Protein AF-A0AAD6VQY3-F1 (afdb_monomer_lite)

Secondary structure (DSSP, 8-state):
-----TTSEEEEEEEEEE--TT-SS-SEEEEEEEEETT--------TTSSHHHHHHHHHTSS--SEEEEEE-TT--EEEE-TTTHHHHGGGTTS-HHHHHHHHHTTSS-HHHHT-GGGSPPHHHHHHHHS-EE-TTS-EE-EEEEEEEEEETTEEEEEEEETTS-GGG-EEEEHHHHHHTTTHHHHHHHHHHHHHHHHGGGS---HHHHHHHHHHTT--HHHHHHS-GGG--HHHHHHHHHHHHHHT--SEEEESSGGGT--HHHHHHHHHHH-SEEEEEETTEEEEEEE----SSTT---PPP--------------------------------------------PPPHHHHHHHHHHHHHHHHHHHHH--SPPP-TTSS---

Sequence (386 aa):
MGVRSNTRAIMKLVGCTFTYPGRSAPSLYDVSCALALSSRVGVVGPNGAGKSTLIKLLTGETVPQEGTVYKHPALRVGYVSQHATHHIERHLEKTPIGYIQWRFQDGHDRELLEKTTRVLTPEEMTLLEQEWVGRDGSKRKLELIMGRQKLKKSFKYEIKWRGLDHRFTTWVAREDLLKKGLTKLVQQFDDLESSREGAGTRDTAAHFVRKHLEDIGLDGDIAQYNEISGLSGGQKIKLVIAACLWNNPQICVLDEPSNFLDRDALGGLAVAISPETWNIDDGRMTHRGKAAIVEDAFLDSKSPKGSGTNTPVRSRLGTPAASVNGTPVGSGAEDGGDALKSIVRKKKKMTRNQMKAQEERRRLRKLAWLTHGGPKPEDTDSETEP

Radius of gyration: 31.48 Å; chains: 1; bounding box: 64×86×101 Å

Organism: NCBI:txid153505

Foldseek 3Di:
DDPPDQPDFQKWWAQFWADDPPDPDTLDGGDIDTDGLPDDDDDDDDPSSCSVVVVCCRVVVDPTPDTDIGHHLLFDEQEDAPVNCVLCVVFLQDFLLRVLCVQCVVLFGPVVCPRPSLDQDPVNVVLQVDWDQDPVRDTFGFDAFDDWDDDPPFIWTWTDTPPDDPVPTDTGTPVVCVVSVVPSRSSVVSNRVSLNVFLVVDDSPSVSLLVLLVVLPQHSCSRVPPGNNPDDQQSSSSSSVSSSCSSVGSHYHYHCPPPRHDPVSVVVVCCLSDQWDFDADPNDTPDTDGPDVCPDPPDDDDDDDDDDDDDDDDDDDDDDDDDDDDDDDDDDDDDDDDDDDDDPDDDDPDDPVRVVVLVVVVVVLVVVCVVPPDPRDDSPPPPDDD

pLDDT: mean 73.75, std 20.02, range [26.41, 96.44]

Structure (mmCIF, N/CA/C/O backbone):
data_AF-A0AAD6VQY3-F1
#
_entry.id   AF-A0AAD6VQY3-F1
#
loop_
_atom_site.group_PDB
_atom_site.id
_atom_site.type_symbol
_atom_site.label_atom_id
_atom_site.label_alt_id
_atom_site.label_comp_id
_atom_site.label_asym_id
_atom_site.label_entity_id
_atom_site.label_seq_id
_atom_site.pdbx_PDB_ins_code
_atom_site.Cartn_x
_atom_site.Cartn_y
_atom_site.Cartn_z
_atom_site.occupancy
_atom_site.B_iso_or_equiv
_atom_site.auth_seq_id
_atom_site.auth_comp_id
_atom_site.auth_asym_id
_atom_site.auth_atom_id
_atom_site.pdbx_PDB_model_num
ATOM 1 N N . MET A 1 1 ? -7.243 -15.082 9.145 1.00 52.84 1 MET A N 1
ATOM 2 C CA . MET A 1 1 ? -8.482 -15.020 8.360 1.00 52.84 1 MET A CA 1
ATOM 3 C C . MET A 1 1 ? -8.031 -14.951 6.916 1.00 52.84 1 MET A C 1
ATOM 5 O O . MET A 1 1 ? -7.342 -14.004 6.582 1.00 52.84 1 MET A O 1
ATOM 9 N N . GLY A 1 2 ? -8.267 -16.000 6.132 1.00 61.81 2 GLY A N 1
ATOM 10 C CA . GLY A 1 2 ? -7.931 -16.003 4.708 1.00 61.81 2 GLY A CA 1
ATOM 11 C C . GLY A 1 2 ? -9.188 -15.709 3.905 1.00 61.81 2 GLY A C 1
ATOM 12 O O . GLY A 1 2 ? -10.261 -16.233 4.226 1.00 61.81 2 GLY A O 1
ATOM 13 N N . VAL A 1 3 ? -9.077 -14.864 2.890 1.00 67.88 3 VAL A N 1
ATOM 14 C CA . VAL A 1 3 ? -10.139 -14.695 1.903 1.00 67.88 3 VAL A CA 1
ATOM 15 C C . VAL A 1 3 ? -10.179 -15.992 1.089 1.00 67.88 3 VAL A C 1
ATOM 17 O O . VAL A 1 3 ? -9.253 -16.283 0.350 1.00 67.88 3 VAL A O 1
ATOM 20 N N . ARG A 1 4 ? -11.213 -16.822 1.290 1.00 72.69 4 ARG A N 1
ATOM 21 C CA . ARG A 1 4 ? -11.319 -18.149 0.643 1.00 72.69 4 ARG A CA 1
ATOM 22 C C . ARG A 1 4 ? -11.778 -18.093 -0.818 1.00 72.69 4 ARG A C 1
ATOM 24 O O . ARG A 1 4 ? -11.701 -19.100 -1.504 1.00 72.69 4 ARG A O 1
ATOM 31 N N . SER A 1 5 ? -12.312 -16.953 -1.258 1.00 81.00 5 SER A N 1
ATOM 32 C CA . SER A 1 5 ? -12.819 -16.756 -2.617 1.00 81.00 5 SER A CA 1
ATOM 33 C C . SER A 1 5 ? -12.179 -15.532 -3.247 1.00 81.00 5 SER A C 1
ATOM 35 O O . SER A 1 5 ? -12.232 -14.449 -2.664 1.00 81.00 5 SER A O 1
ATOM 37 N N . ASN A 1 6 ? -11.682 -15.681 -4.472 1.00 79.69 6 ASN A N 1
ATOM 38 C CA . ASN A 1 6 ? -11.049 -14.592 -5.212 1.00 79.69 6 ASN A CA 1
ATOM 39 C C . ASN A 1 6 ? -12.029 -13.479 -5.614 1.00 79.69 6 ASN A C 1
ATOM 41 O O . ASN A 1 6 ? -11.595 -12.365 -5.891 1.00 79.69 6 ASN A O 1
ATOM 45 N N . THR A 1 7 ? -13.337 -13.751 -5.593 1.00 81.06 7 THR A N 1
ATOM 46 C CA . THR A 1 7 ? -14.392 -12.784 -5.945 1.00 81.06 7 THR A CA 1
ATOM 47 C C . THR A 1 7 ? -14.883 -11.958 -4.761 1.00 81.06 7 THR A C 1
ATOM 49 O O . THR A 1 7 ? -15.637 -11.001 -4.932 1.00 81.06 7 THR A O 1
ATOM 52 N N . ARG A 1 8 ? -14.485 -12.306 -3.532 1.00 84.38 8 ARG A N 1
ATOM 53 C CA . ARG A 1 8 ? -14.898 -11.548 -2.352 1.00 84.38 8 ARG A CA 1
ATOM 54 C C . ARG A 1 8 ? -14.139 -10.225 -2.310 1.00 84.38 8 ARG A C 1
ATOM 56 O O . ARG A 1 8 ? -12.916 -10.216 -2.367 1.00 84.38 8 ARG A O 1
ATOM 63 N N . ALA A 1 9 ? -14.868 -9.128 -2.132 1.00 85.88 9 ALA A N 1
ATOM 64 C CA . ALA A 1 9 ? -14.271 -7.808 -1.986 1.00 85.88 9 ALA A CA 1
ATOM 65 C C . ALA A 1 9 ? -13.363 -7.729 -0.744 1.00 85.88 9 ALA A C 1
ATOM 67 O O . ALA A 1 9 ? -13.798 -8.014 0.378 1.00 85.88 9 ALA A O 1
ATOM 68 N N . ILE A 1 10 ? -12.112 -7.335 -0.973 1.00 88.12 10 ILE A N 1
ATOM 69 C CA . ILE A 1 10 ? -11.031 -7.199 0.015 1.00 88.12 10 ILE A CA 1
ATOM 70 C C . ILE A 1 10 ? -10.691 -5.733 0.304 1.00 88.12 10 ILE A C 1
ATOM 72 O O . ILE A 1 10 ? -10.081 -5.440 1.330 1.00 88.12 10 ILE A O 1
ATOM 76 N N . MET A 1 11 ? -11.124 -4.825 -0.571 1.00 86.94 11 MET A N 1
ATOM 77 C CA . MET A 1 11 ? -11.048 -3.381 -0.389 1.00 86.94 11 MET A CA 1
ATOM 78 C C . MET A 1 11 ? -12.357 -2.743 -0.858 1.00 86.94 11 MET A C 1
ATOM 80 O O . MET A 1 11 ? -12.923 -3.186 -1.860 1.00 86.94 11 MET A O 1
ATOM 84 N N . LYS A 1 12 ? -12.876 -1.762 -0.115 1.00 89.75 12 LYS A N 1
ATOM 85 C CA . LYS A 1 12 ? -14.147 -1.091 -0.421 1.00 89.75 12 LYS A CA 1
ATOM 86 C C . LYS A 1 12 ? -14.108 0.383 -0.040 1.00 89.75 12 LYS A C 1
ATOM 88 O O . LYS A 1 12 ? -13.615 0.711 1.034 1.00 89.75 12 LYS A O 1
ATOM 93 N N . LEU A 1 13 ? -14.694 1.225 -0.879 1.00 86.38 13 LEU A N 1
ATOM 94 C CA . LEU A 1 13 ? -15.093 2.593 -0.562 1.00 86.38 13 LEU A CA 1
ATOM 95 C C . LEU A 1 13 ? -16.618 2.639 -0.570 1.00 86.38 13 LEU A C 1
ATOM 97 O O . LEU A 1 13 ? -17.243 2.046 -1.453 1.00 86.38 13 LEU A O 1
ATOM 101 N N . VAL A 1 14 ? -17.207 3.312 0.413 1.00 90.44 14 VAL A N 1
ATOM 102 C CA . VAL A 1 14 ? -18.659 3.483 0.521 1.00 90.44 14 VAL A CA 1
ATOM 103 C C . VAL A 1 14 ? -18.955 4.940 0.846 1.00 90.44 14 VAL A C 1
ATOM 105 O O . VAL A 1 14 ? -18.597 5.402 1.931 1.00 90.44 14 VAL A O 1
ATOM 108 N N . GLY A 1 15 ? -19.609 5.626 -0.093 1.00 87.06 15 GLY A N 1
ATOM 109 C CA . GLY A 1 15 ? -20.082 7.006 0.036 1.00 87.06 15 GLY A CA 1
ATOM 110 C C . GLY A 1 15 ? -18.972 8.017 0.307 1.00 87.06 15 GLY A C 1
ATOM 111 O O . GLY A 1 15 ? -19.136 8.892 1.150 1.00 87.06 15 GLY A O 1
ATOM 112 N N . CYS A 1 16 ? -17.801 7.846 -0.313 1.00 87.75 16 CYS A N 1
ATOM 113 C CA . CYS A 1 16 ? -16.635 8.662 -0.001 1.00 87.75 16 CYS A CA 1
ATOM 114 C C . CYS A 1 16 ? -16.654 10.012 -0.728 1.00 87.75 16 CYS A C 1
ATOM 116 O O . CYS A 1 16 ? -16.587 10.055 -1.959 1.00 87.75 16 CYS A O 1
ATOM 118 N N . THR A 1 17 ? -16.635 11.101 0.043 1.00 89.06 17 THR A N 1
ATOM 119 C CA . THR A 1 17 ? -16.437 12.473 -0.450 1.00 89.06 17 THR A CA 1
ATOM 120 C C . THR A 1 17 ? -15.066 12.970 -0.006 1.00 89.06 17 THR A C 1
ATOM 122 O O . THR A 1 17 ? -14.702 12.830 1.167 1.00 89.06 17 THR A O 1
ATOM 125 N N . PHE A 1 18 ? -14.294 13.541 -0.937 1.00 89.38 18 PHE A N 1
ATOM 126 C CA . PHE A 1 18 ? -12.993 14.125 -0.626 1.00 89.38 18 PHE A CA 1
ATOM 127 C C . PHE A 1 18 ? -12.747 15.494 -1.260 1.00 89.38 18 PHE A C 1
ATOM 129 O O . PHE A 1 18 ? -12.866 15.664 -2.477 1.00 89.38 18 PHE A O 1
ATOM 136 N N . THR A 1 19 ? -12.287 16.437 -0.438 1.00 89.44 19 THR A N 1
ATOM 137 C CA . THR A 1 19 ? -11.915 17.802 -0.841 1.00 89.44 19 THR A CA 1
ATOM 138 C C . THR A 1 19 ? -10.491 18.118 -0.390 1.00 89.44 19 THR A C 1
ATOM 140 O O . THR A 1 19 ? -10.148 17.930 0.777 1.00 89.44 19 THR A O 1
ATOM 143 N N . TYR A 1 20 ? -9.645 18.619 -1.296 1.00 88.44 20 TYR A N 1
ATOM 144 C CA . TYR A 1 20 ? -8.312 19.100 -0.918 1.00 88.44 20 TYR A CA 1
ATOM 145 C C . TYR A 1 20 ? -8.405 20.398 -0.095 1.00 88.44 20 TYR A C 1
ATOM 147 O O . TYR A 1 20 ? -9.245 21.246 -0.411 1.00 88.44 20 TYR A O 1
ATOM 155 N N . PRO A 1 21 ? -7.529 20.604 0.908 1.00 86.62 21 PRO A N 1
ATOM 156 C CA . PRO A 1 21 ? -7.471 21.861 1.651 1.00 86.62 21 PRO A CA 1
ATOM 157 C C . PRO A 1 21 ? -7.309 23.062 0.711 1.00 86.62 21 PRO A C 1
ATOM 159 O O . PRO A 1 21 ? -6.484 23.033 -0.200 1.00 86.62 21 PRO A O 1
ATOM 162 N N . GLY A 1 22 ? -8.114 24.107 0.911 1.00 86.31 22 GLY A N 1
ATOM 163 C CA . GLY A 1 22 ? -8.090 25.319 0.082 1.00 86.31 22 GLY A CA 1
ATOM 164 C C . GLY A 1 22 ? -8.901 25.251 -1.219 1.00 86.31 22 GLY A C 1
ATOM 165 O O . GLY A 1 22 ? -8.986 26.256 -1.921 1.00 86.31 22 GLY A O 1
ATOM 166 N N . ARG A 1 23 ? -9.539 24.117 -1.549 1.00 86.69 23 ARG A N 1
ATOM 167 C CA . ARG A 1 23 ? -10.521 24.036 -2.647 1.00 86.69 23 ARG A CA 1
ATOM 168 C C . ARG A 1 23 ? -11.946 24.205 -2.130 1.00 86.69 23 ARG A C 1
ATOM 170 O O . ARG A 1 23 ? -12.311 23.644 -1.105 1.00 86.69 23 ARG A O 1
ATOM 177 N N . SER A 1 24 ? -12.757 24.942 -2.888 1.00 83.25 24 SER A N 1
ATOM 178 C CA . SER A 1 24 ? -14.185 25.145 -2.610 1.00 83.25 24 SER A CA 1
ATOM 179 C C . SER A 1 24 ? -15.063 23.973 -3.057 1.00 83.25 24 SER A C 1
ATOM 181 O O . SER A 1 24 ? -16.128 23.763 -2.488 1.00 83.25 24 SER A O 1
ATOM 183 N N . ALA A 1 25 ? -14.624 23.205 -4.059 1.00 86.31 25 ALA A N 1
ATOM 184 C CA . ALA A 1 25 ? -15.371 22.080 -4.612 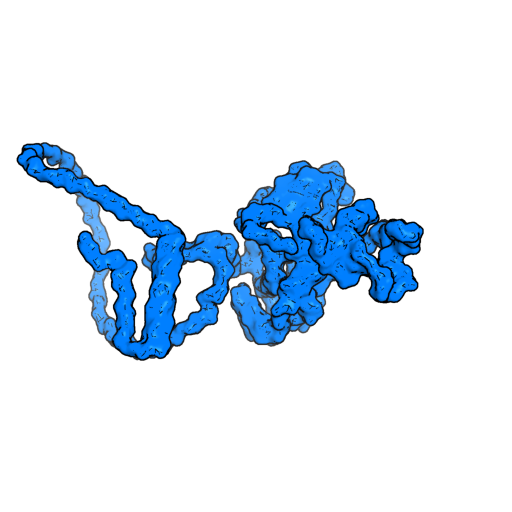1.00 86.31 25 ALA A CA 1
ATOM 185 C C . ALA A 1 25 ? -14.701 20.731 -4.292 1.00 86.31 25 ALA A C 1
ATOM 187 O O . ALA A 1 25 ? -13.465 20.631 -4.368 1.00 86.31 25 ALA A O 1
ATOM 188 N N . PRO A 1 26 ? -15.494 19.683 -3.989 1.00 86.81 26 PRO A N 1
ATOM 189 C CA . PRO A 1 26 ? -14.971 18.344 -3.765 1.00 86.81 26 PRO A CA 1
ATOM 190 C C . PRO A 1 26 ? -14.291 17.807 -5.023 1.00 86.81 26 PRO A C 1
ATOM 192 O O . PRO A 1 26 ? -14.754 17.997 -6.145 1.00 86.81 26 PRO A O 1
ATOM 195 N N . SER A 1 27 ? -13.157 17.137 -4.830 1.00 87.06 27 SER A N 1
ATOM 196 C CA . SER A 1 27 ? -12.443 16.450 -5.914 1.00 87.06 27 SER A CA 1
ATOM 197 C C . SER A 1 27 ? -13.039 15.074 -6.205 1.00 87.06 27 SER A C 1
ATOM 199 O O . SER A 1 27 ? -12.897 14.580 -7.318 1.00 87.06 27 SER A O 1
ATOM 201 N N . LEU A 1 28 ? -13.711 14.474 -5.221 1.00 88.31 28 LEU A N 1
ATOM 202 C CA . LEU A 1 28 ? -14.539 13.278 -5.354 1.00 88.31 28 LEU A CA 1
ATOM 203 C C . LEU A 1 28 ? -15.797 13.459 -4.510 1.00 88.31 28 LEU A C 1
ATOM 205 O O . LEU A 1 28 ? -15.705 13.983 -3.401 1.00 88.31 28 LEU A O 1
ATOM 209 N N . TYR A 1 29 ? -16.942 13.011 -5.014 1.00 89.69 29 TYR A N 1
ATOM 210 C CA . TYR A 1 29 ? -18.236 13.131 -4.347 1.00 89.69 29 TYR A CA 1
ATOM 211 C C . TYR A 1 29 ? -18.992 11.804 -4.432 1.00 89.69 29 TYR A C 1
ATOM 213 O O . TYR A 1 29 ? -19.075 11.234 -5.520 1.00 89.69 29 TYR A O 1
ATOM 221 N N . ASP A 1 30 ? -19.491 11.321 -3.290 1.00 87.44 30 ASP A N 1
ATOM 222 C CA . ASP A 1 30 ? -20.291 10.091 -3.151 1.00 87.44 30 ASP A CA 1
ATOM 223 C C . ASP A 1 30 ? -19.727 8.864 -3.903 1.00 87.44 30 ASP A C 1
ATOM 225 O O . ASP A 1 30 ? -20.416 8.130 -4.614 1.00 87.44 30 ASP A O 1
ATOM 229 N N . VAL A 1 31 ? -18.417 8.628 -3.780 1.00 85.19 31 VAL A N 1
ATOM 230 C CA . VAL A 1 31 ? -17.768 7.537 -4.514 1.00 85.19 31 VAL A CA 1
ATOM 231 C C . VAL A 1 31 ? -17.876 6.226 -3.746 1.00 85.19 31 VAL A C 1
ATOM 233 O O . VAL A 1 31 ? -17.400 6.100 -2.616 1.00 85.19 31 VAL A O 1
ATOM 236 N N . SER A 1 32 ? -18.439 5.212 -4.404 1.00 84.19 32 SER A N 1
ATOM 237 C CA . SER A 1 32 ? -18.527 3.846 -3.886 1.00 84.19 32 SER A CA 1
ATOM 238 C C . SER A 1 32 ? -17.924 2.847 -4.869 1.00 84.19 32 SER A C 1
ATOM 240 O O . SER A 1 32 ? -18.302 2.801 -6.038 1.00 84.19 32 SER A O 1
ATOM 242 N N . CYS A 1 33 ? -16.992 2.016 -4.407 1.00 85.44 33 CYS A N 1
ATOM 243 C CA . CYS A 1 33 ? -16.393 0.964 -5.226 1.00 85.44 33 CYS A CA 1
ATOM 244 C C . CYS A 1 33 ? -15.890 -0.203 -4.370 1.00 85.44 33 CYS A C 1
ATOM 246 O O . CYS A 1 33 ? -15.694 -0.084 -3.161 1.00 85.44 33 CYS A O 1
ATOM 248 N N . ALA A 1 34 ? -15.684 -1.364 -4.989 1.00 87.69 34 ALA A N 1
ATOM 249 C CA . ALA A 1 34 ? -15.166 -2.546 -4.311 1.00 87.69 34 ALA A CA 1
ATOM 250 C C . ALA A 1 34 ? -14.184 -3.296 -5.212 1.00 87.69 34 ALA A C 1
ATOM 252 O O . ALA A 1 34 ? -14.476 -3.543 -6.380 1.00 87.69 34 ALA A O 1
ATOM 253 N N . LEU A 1 35 ? -13.042 -3.697 -4.652 1.00 86.94 35 LEU A N 1
ATOM 254 C CA . LEU A 1 35 ? -12.030 -4.505 -5.328 1.00 86.94 35 LEU A CA 1
ATOM 255 C C . LEU A 1 35 ? -11.908 -5.875 -4.658 1.00 86.94 35 LEU A C 1
ATOM 257 O O . LEU A 1 35 ? -11.946 -5.992 -3.429 1.00 86.94 35 LEU A O 1
ATOM 261 N N . ALA A 1 36 ? -11.750 -6.908 -5.477 1.00 88.12 36 ALA A N 1
ATOM 262 C CA . ALA A 1 36 ? -11.505 -8.295 -5.100 1.00 88.12 36 ALA A CA 1
ATOM 263 C C . ALA A 1 36 ? -10.187 -8.785 -5.730 1.00 88.12 36 ALA A C 1
ATOM 265 O O . ALA A 1 36 ? -9.603 -8.100 -6.566 1.00 88.12 36 ALA A O 1
ATOM 266 N N . LEU A 1 37 ? -9.721 -9.984 -5.369 1.00 85.12 37 LEU A N 1
ATOM 267 C CA . LEU A 1 37 ? -8.474 -10.547 -5.920 1.00 85.12 37 LEU A CA 1
ATOM 268 C C . LEU A 1 37 ? -8.565 -10.810 -7.434 1.00 85.12 37 LEU A C 1
ATOM 270 O O . LEU A 1 37 ? -7.570 -10.734 -8.151 1.00 85.12 37 LEU A O 1
ATOM 274 N N . SER A 1 38 ? -9.765 -11.109 -7.936 1.00 82.38 38 SER A N 1
ATOM 275 C CA . SER A 1 38 ? -10.020 -11.297 -9.367 1.00 82.38 38 SER A CA 1
ATOM 276 C C . SER A 1 38 ? -10.243 -9.990 -10.134 1.00 82.38 38 SER A C 1
ATOM 278 O O . SER A 1 38 ? -10.473 -10.037 -11.339 1.00 82.38 38 SER A O 1
ATOM 280 N N . SER A 1 39 ? -10.243 -8.832 -9.467 1.00 83.12 39 SER A N 1
ATOM 281 C CA . SER A 1 39 ? -10.533 -7.558 -10.123 1.00 83.12 39 SER A CA 1
ATOM 282 C C . SER A 1 39 ? -9.437 -7.192 -11.130 1.00 83.12 39 SER A C 1
ATOM 284 O O . SER A 1 39 ? -8.242 -7.329 -10.865 1.00 83.12 39 SER A O 1
ATOM 286 N N . ARG A 1 40 ? -9.868 -6.704 -12.293 1.00 83.31 40 ARG A N 1
ATOM 287 C CA . ARG A 1 40 ? -9.054 -6.036 -13.313 1.00 83.31 40 ARG A CA 1
ATOM 288 C C . ARG A 1 40 ? -9.822 -4.779 -13.691 1.00 83.31 40 ARG A C 1
ATOM 290 O O . ARG A 1 40 ? -10.916 -4.882 -14.237 1.00 83.31 40 ARG A O 1
ATOM 297 N N . VAL A 1 41 ? -9.325 -3.618 -13.280 1.00 84.56 41 VAL A N 1
ATOM 298 C CA . VAL A 1 41 ? -10.074 -2.357 -13.356 1.00 84.56 41 VAL A CA 1
ATOM 299 C C . VAL A 1 41 ? -9.198 -1.306 -14.013 1.00 84.56 41 VAL A C 1
ATOM 301 O O . VAL A 1 41 ? -8.092 -1.051 -13.546 1.00 84.56 41 VAL A O 1
ATOM 304 N N . GLY A 1 42 ? -9.707 -0.698 -15.082 1.00 85.19 42 GLY A N 1
ATOM 305 C CA . GLY A 1 42 ? -9.146 0.516 -15.662 1.00 85.19 42 GLY A CA 1
ATOM 306 C C . GLY A 1 42 ? -9.929 1.726 -15.169 1.00 85.19 42 GLY A C 1
ATOM 307 O O . GLY A 1 42 ? -11.152 1.755 -15.290 1.00 85.19 42 GLY A O 1
ATOM 308 N N . VAL A 1 43 ? -9.237 2.720 -14.612 1.00 83.19 43 VAL A N 1
ATOM 309 C CA . VAL A 1 43 ? -9.843 4.009 -14.259 1.00 83.19 43 VAL A CA 1
ATOM 310 C C . VAL A 1 43 ? -9.587 4.978 -15.409 1.00 83.19 43 VAL A C 1
ATOM 312 O O . VAL A 1 43 ? -8.463 5.428 -15.617 1.00 83.19 43 VAL A O 1
ATOM 315 N N . VAL A 1 44 ? -10.635 5.285 -16.169 1.00 83.56 44 VAL A N 1
ATOM 316 C CA . VAL A 1 44 ? -10.577 6.140 -17.363 1.00 83.56 44 VAL A CA 1
ATOM 317 C C . VAL A 1 44 ? -11.388 7.410 -17.145 1.00 83.56 44 VAL A C 1
ATOM 319 O O . VAL A 1 44 ? -12.421 7.399 -16.484 1.00 83.56 44 VAL A O 1
ATOM 322 N N . GLY A 1 45 ? -10.901 8.520 -17.690 1.00 82.00 45 GLY A N 1
ATOM 323 C CA . GLY A 1 45 ? -11.524 9.833 -17.553 1.00 82.00 45 GLY A CA 1
ATOM 324 C C . GLY A 1 45 ? -10.565 10.959 -17.944 1.00 82.00 45 GLY A C 1
ATOM 325 O O . GLY A 1 45 ? -9.360 10.705 -18.077 1.00 82.00 45 GLY A O 1
ATOM 326 N N . PRO A 1 46 ? -11.067 12.191 -18.130 1.00 82.88 46 PRO A N 1
ATOM 327 C CA . PRO A 1 46 ? -10.236 13.336 -18.480 1.00 82.88 46 PRO A CA 1
ATOM 328 C C . PRO A 1 46 ? -9.261 13.703 -17.350 1.00 82.88 46 PRO A C 1
ATOM 330 O O . PRO A 1 46 ? -9.417 13.296 -16.192 1.00 82.88 46 PRO A O 1
ATOM 333 N N . ASN A 1 47 ? -8.229 14.477 -17.685 1.00 81.00 47 ASN A N 1
ATOM 334 C CA . ASN A 1 47 ? -7.284 14.986 -16.693 1.00 81.00 47 ASN A CA 1
ATOM 335 C C . ASN A 1 47 ? -8.011 15.906 -15.704 1.00 81.00 47 ASN A C 1
ATOM 337 O O . ASN A 1 47 ? -8.868 16.695 -16.089 1.00 81.00 47 ASN A O 1
ATOM 341 N N . GLY A 1 48 ? -7.703 15.765 -14.413 1.00 78.94 48 GLY A N 1
ATOM 342 C CA . GLY A 1 48 ? -8.377 16.516 -13.349 1.00 78.94 48 GLY A CA 1
ATOM 343 C C . GLY A 1 48 ? -9.718 15.939 -12.873 1.00 78.94 48 GLY A C 1
ATOM 344 O O . GLY A 1 48 ? -10.274 16.470 -11.919 1.00 78.94 48 GLY A O 1
ATOM 345 N N . ALA A 1 49 ? -10.200 14.822 -13.435 1.00 81.62 49 ALA A N 1
ATOM 346 C CA . ALA A 1 49 ? -11.447 14.164 -13.010 1.00 81.62 49 ALA A CA 1
ATOM 347 C C . ALA A 1 49 ? -11.393 13.482 -11.623 1.00 81.62 49 ALA A C 1
ATOM 349 O O . ALA A 1 49 ? -12.359 12.850 -11.213 1.00 81.62 49 ALA A O 1
ATOM 350 N N . GLY A 1 50 ? -10.257 13.543 -10.917 1.00 83.25 50 GLY A N 1
ATOM 351 C CA . GLY A 1 50 ? -10.088 12.911 -9.602 1.00 83.25 50 GLY A CA 1
ATOM 352 C C . GLY A 1 50 ? -9.547 11.473 -9.626 1.00 83.25 50 GLY A C 1
ATOM 353 O O . GLY A 1 50 ? -9.539 10.822 -8.588 1.00 83.25 50 GLY A O 1
ATOM 354 N N . LYS A 1 51 ? -9.036 10.974 -10.765 1.00 87.56 51 LYS A N 1
ATOM 355 C CA . LYS A 1 51 ? -8.468 9.611 -10.910 1.00 87.56 51 LYS A CA 1
ATOM 356 C C . LYS A 1 51 ? -7.382 9.300 -9.868 1.00 87.56 51 LYS A C 1
ATOM 358 O O . LYS A 1 51 ? -7.527 8.371 -9.076 1.00 87.56 51 LYS A O 1
ATOM 363 N N . SER A 1 52 ? -6.336 10.123 -9.801 1.00 84.38 52 SER A N 1
ATOM 364 C CA . SER A 1 52 ? -5.262 9.945 -8.816 1.00 84.38 52 SER A CA 1
ATOM 365 C C . SER A 1 52 ? -5.747 10.195 -7.385 1.00 84.38 52 SER A C 1
ATOM 367 O O . SER A 1 52 ? -5.245 9.586 -6.447 1.00 84.38 52 SER A O 1
ATOM 369 N N . THR A 1 53 ? -6.760 11.046 -7.187 1.00 87.94 53 THR A N 1
ATOM 370 C CA . THR A 1 53 ? -7.396 11.241 -5.873 1.00 87.94 53 THR A CA 1
ATOM 371 C C . THR A 1 53 ? -8.121 9.976 -5.414 1.00 87.94 53 THR A C 1
ATOM 373 O O . THR A 1 53 ? -8.013 9.601 -4.250 1.00 87.94 53 THR A O 1
ATOM 376 N N . LEU A 1 54 ? -8.790 9.267 -6.327 1.00 87.00 54 LEU A N 1
ATOM 377 C CA . LEU A 1 54 ? -9.458 7.999 -6.034 1.00 87.00 54 LEU A CA 1
ATOM 378 C C . LEU A 1 54 ? -8.437 6.935 -5.638 1.00 87.00 54 LEU A C 1
ATOM 380 O O . LEU A 1 54 ? -8.635 6.217 -4.659 1.00 87.00 54 LEU A O 1
ATOM 384 N N . ILE A 1 55 ? -7.318 6.875 -6.363 1.00 86.88 55 ILE A N 1
ATOM 385 C CA . ILE A 1 55 ? -6.203 5.985 -6.037 1.00 86.88 55 ILE A CA 1
ATOM 386 C C . ILE A 1 55 ? -5.634 6.309 -4.651 1.00 86.88 55 ILE A C 1
ATOM 388 O O . ILE A 1 55 ? -5.459 5.394 -3.854 1.00 86.88 55 ILE A O 1
ATOM 392 N N . LYS A 1 56 ? -5.419 7.588 -4.320 1.00 85.38 56 LYS A N 1
ATOM 393 C CA . LYS A 1 56 ? -4.920 8.013 -2.999 1.00 85.38 56 LYS A CA 1
ATOM 394 C C . LYS A 1 56 ? -5.864 7.649 -1.851 1.00 85.38 56 LYS A C 1
ATOM 396 O O . LYS A 1 56 ? -5.392 7.259 -0.784 1.00 85.38 56 LYS A O 1
ATOM 401 N N . LEU A 1 57 ? -7.181 7.717 -2.063 1.00 85.19 57 LEU A N 1
ATOM 402 C CA . LEU A 1 57 ? -8.160 7.222 -1.086 1.00 85.19 57 LEU A CA 1
ATOM 403 C C . LEU A 1 57 ? -8.094 5.695 -0.937 1.00 85.19 57 LEU A C 1
ATOM 405 O O . LEU A 1 57 ? -8.126 5.187 0.181 1.00 85.19 57 LEU A O 1
ATOM 409 N N . LEU A 1 58 ? -7.967 4.957 -2.046 1.00 83.69 58 LEU A N 1
ATOM 410 C CA . LEU A 1 58 ? -7.843 3.493 -2.048 1.00 83.69 58 LEU A CA 1
ATOM 411 C C . LEU A 1 58 ? -6.559 3.014 -1.352 1.00 83.69 58 LEU A C 1
ATOM 413 O O . LEU A 1 58 ? -6.590 2.052 -0.586 1.00 83.69 58 LEU A O 1
ATOM 417 N N . THR A 1 59 ? -5.426 3.670 -1.604 1.00 80.06 59 THR A N 1
ATOM 418 C CA . THR A 1 59 ? -4.126 3.313 -1.015 1.00 80.06 59 THR A CA 1
ATOM 419 C C . THR A 1 59 ? -3.974 3.791 0.431 1.00 80.06 59 THR A C 1
ATOM 421 O O . THR A 1 59 ? -3.041 3.364 1.114 1.00 80.06 59 THR A O 1
ATOM 424 N N . GLY A 1 60 ? -4.901 4.625 0.917 1.00 78.44 60 GLY A N 1
ATOM 425 C CA . GLY A 1 60 ? -4.877 5.197 2.263 1.00 78.44 60 GLY A CA 1
ATOM 426 C C . GLY A 1 60 ? -3.877 6.346 2.424 1.00 78.44 60 GLY A C 1
ATOM 427 O O . GLY A 1 60 ? -3.445 6.627 3.539 1.00 78.44 60 GLY A O 1
ATOM 428 N N . GLU A 1 61 ? -3.476 6.996 1.329 1.00 78.94 61 GLU A N 1
ATOM 429 C CA . GLU A 1 61 ? -2.650 8.209 1.372 1.00 78.94 61 GLU A CA 1
ATOM 430 C C . GLU A 1 61 ? -3.459 9.438 1.800 1.00 78.94 61 GLU A C 1
ATOM 432 O O . GLU A 1 61 ? -2.930 10.349 2.430 1.00 78.94 61 GLU A O 1
ATOM 437 N N . THR A 1 62 ? -4.753 9.462 1.498 1.00 81.81 62 THR A N 1
ATOM 438 C CA . THR A 1 62 ? -5.671 10.508 1.956 1.00 81.81 62 THR A CA 1
ATOM 439 C C . THR A 1 62 ? -6.847 9.885 2.692 1.00 81.81 62 THR A C 1
ATOM 441 O O . THR A 1 62 ? -7.305 8.800 2.335 1.00 81.81 62 THR A O 1
ATOM 444 N N . VAL A 1 63 ? -7.346 10.577 3.714 1.00 83.69 63 VAL A N 1
ATOM 445 C CA . VAL A 1 63 ? -8.544 10.177 4.462 1.00 83.69 63 VAL A CA 1
ATOM 446 C C . VAL A 1 63 ? -9.731 10.966 3.903 1.00 83.69 63 VAL A C 1
ATOM 448 O O . VAL A 1 63 ? -9.602 12.182 3.746 1.00 83.69 63 VAL A O 1
ATOM 451 N N . PRO A 1 64 ? -10.856 10.319 3.557 1.00 87.50 64 PRO A N 1
ATOM 452 C CA . PRO A 1 64 ? -12.031 11.042 3.086 1.00 87.50 64 PRO A CA 1
ATOM 453 C C . PRO A 1 64 ? -12.691 11.820 4.233 1.00 87.50 64 PRO A C 1
ATOM 455 O O . PRO A 1 64 ? -12.622 11.400 5.388 1.00 87.50 64 PRO A O 1
ATOM 458 N N . GLN A 1 65 ? -13.347 12.938 3.915 1.00 88.44 65 GLN A N 1
ATOM 459 C CA . GLN A 1 65 ? -14.127 13.704 4.894 1.00 88.44 65 GLN A CA 1
ATOM 460 C C . GLN A 1 65 ? -15.456 13.018 5.226 1.00 88.44 65 GLN A C 1
ATOM 462 O O . GLN A 1 65 ? -15.911 13.074 6.365 1.00 88.44 65 GLN A O 1
ATOM 467 N N . GLU A 1 66 ? -16.059 12.348 4.243 1.00 89.12 66 GLU A N 1
ATOM 468 C CA . GLU A 1 66 ? -17.303 11.593 4.403 1.00 89.12 66 GLU A CA 1
ATOM 469 C C . GLU A 1 66 ? -17.137 10.168 3.872 1.00 89.12 66 GLU A C 1
ATOM 471 O O . GLU A 1 66 ? -16.282 9.902 3.026 1.00 89.12 66 GLU A O 1
ATOM 476 N N . GLY A 1 67 ? -17.972 9.246 4.347 1.00 87.31 67 GLY A N 1
ATOM 477 C CA . GLY A 1 67 ? -17.950 7.848 3.925 1.00 87.31 67 GLY A CA 1
ATOM 478 C C . GLY A 1 67 ? -16.908 6.995 4.642 1.00 87.31 67 GLY A C 1
ATOM 479 O O . GLY A 1 67 ? -16.294 7.394 5.631 1.00 87.31 67 GLY A O 1
ATOM 480 N N . THR A 1 68 ? -16.734 5.762 4.164 1.00 84.81 68 THR A N 1
ATOM 481 C CA . THR A 1 68 ? -15.843 4.783 4.804 1.00 84.81 68 THR A CA 1
ATOM 482 C C . THR A 1 68 ? -14.953 4.063 3.801 1.00 84.81 68 THR A C 1
ATOM 484 O O . THR A 1 68 ? -15.410 3.585 2.762 1.00 84.81 68 THR A O 1
ATOM 487 N N . VAL A 1 69 ? -13.671 3.936 4.155 1.00 85.81 69 VAL A N 1
ATOM 488 C CA . VAL A 1 69 ? -12.696 3.110 3.435 1.00 85.81 69 VAL A CA 1
ATOM 489 C C . VAL A 1 69 ? -12.428 1.857 4.257 1.00 85.81 69 VAL A C 1
ATOM 491 O O . VAL A 1 69 ? -11.979 1.918 5.401 1.00 85.81 69 VAL A O 1
ATOM 494 N N . TYR A 1 70 ? -12.703 0.696 3.674 1.00 85.75 70 TYR A N 1
ATOM 495 C CA . TYR A 1 70 ? -12.408 -0.600 4.262 1.00 85.75 70 TYR A CA 1
ATOM 496 C C . TYR A 1 70 ? -11.261 -1.269 3.510 1.00 85.75 70 TYR A C 1
ATOM 498 O O . TYR A 1 70 ? -11.372 -1.555 2.317 1.00 85.75 70 TYR A O 1
ATOM 506 N N . LYS A 1 71 ? -10.197 -1.604 4.241 1.00 85.12 71 LYS A N 1
ATOM 507 C CA . LYS A 1 71 ? -9.066 -2.408 3.775 1.00 85.12 71 LYS A CA 1
ATOM 508 C C . LYS A 1 71 ? -8.984 -3.688 4.602 1.00 85.12 71 LYS A C 1
ATOM 510 O O . LYS A 1 71 ? -9.086 -3.653 5.831 1.00 85.12 71 LYS A O 1
ATOM 515 N N . HIS A 1 72 ? -8.807 -4.834 3.949 1.00 86.25 72 HIS A N 1
ATOM 516 C CA . HIS A 1 72 ? -8.560 -6.077 4.673 1.00 86.25 72 HIS A CA 1
ATOM 517 C C . HIS A 1 72 ? -7.188 -6.015 5.395 1.00 86.25 72 HIS A C 1
ATOM 519 O O . HIS A 1 72 ? -6.199 -5.678 4.753 1.00 86.25 72 HIS A O 1
ATOM 525 N N . PRO A 1 73 ? -7.071 -6.382 6.688 1.00 81.19 73 PRO A N 1
ATOM 526 C CA . PRO A 1 73 ? -5.836 -6.202 7.477 1.00 81.19 73 PRO A CA 1
ATOM 527 C C . PRO A 1 73 ? -4.581 -6.935 6.983 1.00 81.19 73 PRO A C 1
ATOM 529 O O . PRO A 1 73 ? -3.469 -6.559 7.318 1.00 81.19 73 PRO A O 1
ATOM 532 N N . ALA A 1 74 ? -4.747 -8.017 6.223 1.00 82.38 74 ALA A N 1
ATOM 533 C CA . ALA A 1 74 ? -3.629 -8.754 5.619 1.00 82.38 74 ALA A CA 1
ATOM 534 C C . ALA A 1 74 ? -3.365 -8.348 4.155 1.00 82.38 74 ALA A C 1
ATOM 536 O O . ALA A 1 74 ? -2.676 -9.062 3.432 1.00 82.38 74 ALA A O 1
ATOM 537 N N . LEU A 1 75 ? -3.996 -7.266 3.684 1.00 84.31 75 LEU A N 1
ATOM 538 C CA . LEU A 1 75 ? -3.894 -6.817 2.303 1.00 84.31 75 LEU A CA 1
ATOM 539 C C . LEU A 1 75 ? -2.663 -5.939 2.105 1.00 84.31 75 LEU A C 1
ATOM 541 O O . LEU A 1 75 ? -2.590 -4.828 2.631 1.00 84.31 75 LEU A O 1
ATOM 545 N N . ARG A 1 76 ? -1.761 -6.397 1.246 1.00 85.94 76 ARG A N 1
ATOM 546 C CA . ARG A 1 76 ? -0.673 -5.595 0.705 1.00 85.94 76 ARG A CA 1
ATOM 547 C C . ARG A 1 76 ? -1.126 -4.951 -0.595 1.00 85.94 76 ARG A C 1
ATOM 549 O O . ARG A 1 76 ? -1.619 -5.626 -1.503 1.00 85.94 76 ARG A O 1
ATOM 556 N N . VAL A 1 77 ? -0.949 -3.638 -0.662 1.00 84.88 77 VAL A N 1
ATOM 557 C CA . VAL A 1 77 ? -1.235 -2.844 -1.854 1.00 84.88 77 VAL A CA 1
ATOM 558 C C . VAL A 1 77 ? 0.093 -2.323 -2.375 1.00 84.88 77 VAL A C 1
ATOM 560 O O . VAL A 1 77 ? 0.769 -1.563 -1.686 1.00 84.88 77 VAL A O 1
ATOM 563 N N . GLY A 1 78 ? 0.463 -2.766 -3.568 1.00 86.06 78 GLY A N 1
ATOM 564 C CA . GLY A 1 78 ? 1.561 -2.203 -4.331 1.00 86.06 78 GLY A CA 1
ATOM 565 C C . GLY A 1 78 ? 1.059 -0.981 -5.087 1.00 86.06 78 GLY A C 1
ATOM 566 O O . GLY A 1 78 ? 0.017 -1.053 -5.737 1.00 86.06 78 GLY A O 1
ATOM 567 N N . TYR A 1 79 ? 1.762 0.142 -4.984 1.00 85.00 79 TYR A N 1
ATOM 568 C CA . TYR A 1 79 ? 1.400 1.370 -5.681 1.00 85.00 79 TYR A CA 1
ATOM 569 C C . TYR A 1 79 ? 2.601 1.896 -6.457 1.00 85.00 79 TYR A C 1
ATOM 571 O O . TYR A 1 79 ? 3.639 2.193 -5.870 1.00 85.00 79 TYR A O 1
ATOM 579 N N . VAL A 1 80 ? 2.435 2.002 -7.772 1.00 83.44 80 VAL A N 1
ATOM 580 C CA . VAL A 1 80 ? 3.378 2.630 -8.696 1.00 83.44 80 VAL A CA 1
ATOM 581 C C . VAL A 1 80 ? 2.751 3.950 -9.120 1.00 83.44 80 VAL A C 1
ATOM 583 O O . VAL A 1 80 ? 1.775 3.966 -9.870 1.00 83.44 80 VAL A O 1
ATOM 586 N N . SER A 1 81 ? 3.263 5.048 -8.569 1.00 78.19 81 SER A N 1
ATOM 587 C CA . SER A 1 81 ? 2.774 6.392 -8.871 1.00 78.19 81 SER A CA 1
ATOM 588 C C . SER A 1 81 ? 3.380 6.940 -10.165 1.00 78.19 81 SER A C 1
ATOM 590 O O . SER A 1 81 ? 4.448 6.511 -10.603 1.00 78.19 81 SER A O 1
ATOM 592 N N . GLN A 1 82 ? 2.743 7.969 -10.726 1.00 72.56 82 GLN A N 1
ATOM 593 C CA . GLN A 1 82 ? 3.262 8.715 -11.878 1.00 72.56 82 GLN A CA 1
ATOM 594 C C . GLN A 1 82 ? 4.650 9.336 -11.607 1.00 72.56 82 GLN A C 1
ATOM 596 O O . GLN A 1 82 ? 5.461 9.477 -12.516 1.00 72.56 82 GLN A O 1
ATOM 601 N N . HIS A 1 83 ? 4.944 9.670 -10.346 1.00 72.69 83 HIS A N 1
ATOM 602 C CA . HIS A 1 83 ? 6.230 10.217 -9.896 1.00 72.69 83 HIS A CA 1
ATOM 603 C C . HIS A 1 83 ? 7.058 9.190 -9.119 1.00 72.69 83 HIS A C 1
ATOM 605 O O . HIS A 1 83 ? 7.829 9.554 -8.231 1.00 72.69 83 HIS A O 1
ATOM 611 N N . ALA A 1 84 ? 6.894 7.896 -9.400 1.00 66.69 84 ALA A N 1
ATOM 612 C CA . ALA A 1 84 ? 7.553 6.865 -8.608 1.00 66.69 84 ALA A CA 1
ATOM 613 C C . ALA A 1 84 ? 9.089 6.926 -8.674 1.00 66.69 84 ALA A C 1
ATOM 615 O O . ALA A 1 84 ? 9.761 6.439 -7.766 1.00 66.69 84 ALA A O 1
ATOM 616 N N . THR A 1 85 ? 9.655 7.590 -9.688 1.00 69.19 85 THR A N 1
ATOM 617 C CA . THR A 1 85 ? 11.097 7.856 -9.768 1.00 69.19 85 THR A CA 1
ATOM 618 C C . THR A 1 85 ? 11.600 8.756 -8.642 1.00 69.19 85 THR A C 1
ATOM 620 O O . THR A 1 85 ? 12.740 8.590 -8.231 1.00 69.19 85 THR A O 1
ATOM 623 N N . HIS A 1 86 ? 10.761 9.621 -8.064 1.00 75.69 86 HIS A N 1
ATOM 624 C CA . HIS A 1 86 ? 11.163 10.530 -6.985 1.00 75.69 86 HIS A CA 1
ATOM 625 C C . HIS A 1 86 ? 11.606 9.790 -5.710 1.00 75.69 86 HIS A C 1
ATOM 627 O O . HIS A 1 86 ? 12.440 10.274 -4.948 1.00 75.69 86 HIS A O 1
ATOM 633 N N . HIS A 1 87 ? 11.075 8.588 -5.464 1.00 74.75 87 HIS A N 1
ATOM 634 C CA . HIS A 1 87 ? 11.538 7.745 -4.357 1.00 74.75 87 HIS A CA 1
ATOM 635 C C . HIS A 1 87 ? 12.936 7.182 -4.629 1.00 74.75 87 HIS A C 1
ATOM 637 O O . HIS A 1 87 ? 13.783 7.136 -3.741 1.00 74.75 87 HIS A O 1
ATOM 643 N N . ILE A 1 88 ? 13.187 6.815 -5.882 1.00 82.69 88 ILE A N 1
ATOM 644 C CA . ILE A 1 88 ? 14.459 6.273 -6.351 1.00 82.69 88 ILE A CA 1
ATOM 645 C C . ILE A 1 88 ? 15.531 7.373 -6.480 1.00 82.69 88 ILE A C 1
ATOM 647 O O . ILE A 1 88 ? 16.715 7.098 -6.307 1.00 82.69 88 ILE A O 1
ATOM 651 N N . GLU A 1 89 ? 15.140 8.629 -6.706 1.00 83.25 89 GLU A N 1
ATOM 652 C CA . GLU A 1 89 ? 16.040 9.794 -6.780 1.00 83.25 89 GLU A CA 1
ATOM 653 C C . GLU A 1 89 ? 16.826 10.057 -5.487 1.00 83.25 89 GLU A C 1
ATOM 655 O O . GLU A 1 89 ? 17.865 10.710 -5.515 1.00 83.25 89 GLU A O 1
ATOM 660 N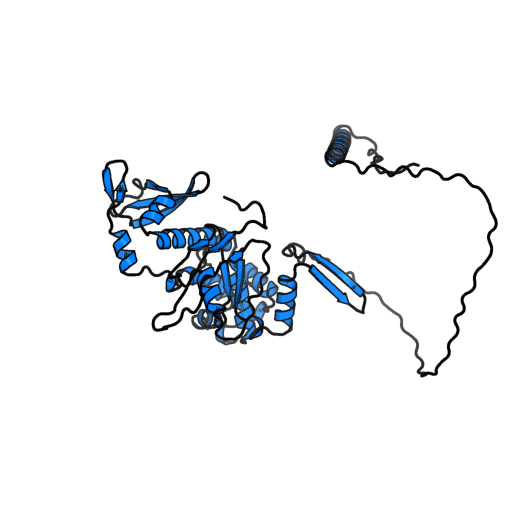 N . ARG A 1 90 ? 16.383 9.511 -4.350 1.00 85.94 90 ARG A N 1
ATOM 661 C CA . ARG A 1 90 ? 17.124 9.567 -3.077 1.00 85.94 90 ARG A CA 1
ATOM 662 C C . ARG A 1 90 ? 18.209 8.495 -2.951 1.00 85.94 90 ARG A C 1
ATOM 664 O O . ARG A 1 90 ? 18.903 8.450 -1.940 1.00 85.94 90 ARG A O 1
ATOM 671 N N . HIS A 1 91 ? 18.293 7.606 -3.935 1.00 90.19 91 HIS A N 1
ATOM 672 C CA . HIS A 1 91 ? 19.113 6.400 -3.925 1.00 90.19 91 HIS A CA 1
ATOM 673 C C . HIS A 1 91 ? 19.865 6.213 -5.247 1.00 90.19 91 HIS A C 1
ATOM 675 O O . HIS A 1 91 ? 20.163 5.084 -5.634 1.00 90.19 91 HIS A O 1
ATOM 681 N N . LEU A 1 92 ? 20.145 7.306 -5.963 1.00 91.81 92 LEU A N 1
ATOM 682 C CA . LEU A 1 92 ? 20.800 7.270 -7.274 1.00 91.81 92 LEU A CA 1
ATOM 683 C C . LEU A 1 92 ? 22.186 6.616 -7.224 1.00 91.81 92 LEU A C 1
ATOM 685 O O . LEU A 1 92 ? 22.605 6.036 -8.217 1.00 91.81 92 LEU A O 1
ATOM 689 N N . GLU A 1 93 ? 22.852 6.684 -6.075 1.00 93.56 93 GLU A N 1
ATOM 690 C CA . GLU A 1 93 ? 24.172 6.116 -5.800 1.00 93.56 93 GLU A CA 1
ATOM 691 C C . GLU A 1 93 ? 24.168 4.595 -5.589 1.00 93.56 93 GLU A C 1
ATOM 693 O O . GLU A 1 93 ? 25.221 3.968 -5.518 1.00 93.56 93 GLU A O 1
ATOM 698 N N . LYS A 1 94 ? 22.994 3.975 -5.426 1.00 94.81 94 LYS A N 1
ATOM 699 C CA . LYS A 1 94 ? 22.884 2.522 -5.245 1.00 94.81 94 LYS A CA 1
ATOM 700 C C . LYS A 1 94 ? 22.737 1.836 -6.592 1.00 94.81 94 LYS A C 1
ATOM 702 O O . LYS A 1 94 ? 22.210 2.403 -7.546 1.00 94.81 94 LYS A O 1
ATOM 707 N N . THR A 1 95 ? 23.133 0.571 -6.648 1.00 96.44 95 THR A N 1
ATOM 708 C CA . THR A 1 95 ? 22.743 -0.310 -7.751 1.00 96.44 95 THR A CA 1
ATOM 709 C C . THR A 1 95 ? 21.283 -0.746 -7.576 1.00 96.44 95 THR A C 1
ATOM 711 O O . THR A 1 95 ? 20.773 -0.750 -6.449 1.00 96.44 95 THR A O 1
ATOM 714 N N . PRO A 1 96 ? 20.582 -1.149 -8.647 1.00 95.81 96 PRO A N 1
ATOM 715 C CA . PRO A 1 96 ? 19.230 -1.707 -8.556 1.00 95.81 96 PRO A CA 1
ATOM 716 C C . PRO A 1 96 ? 19.092 -2.851 -7.547 1.00 95.81 96 PRO A C 1
ATOM 718 O O . PRO A 1 96 ? 18.146 -2.864 -6.753 1.00 95.81 96 PRO A O 1
ATOM 721 N N . ILE A 1 97 ? 20.063 -3.771 -7.521 1.00 95.44 97 ILE A N 1
ATOM 722 C CA . ILE A 1 97 ? 20.109 -4.849 -6.525 1.00 95.44 97 ILE A CA 1
ATOM 723 C C . ILE A 1 97 ? 20.259 -4.268 -5.115 1.00 95.44 97 ILE A C 1
ATOM 725 O O . ILE A 1 97 ? 19.488 -4.620 -4.220 1.00 95.44 97 ILE A O 1
ATOM 729 N N . GLY A 1 98 ? 21.204 -3.342 -4.927 1.00 94.44 98 GLY A N 1
ATOM 730 C CA . GLY A 1 98 ? 21.449 -2.697 -3.639 1.00 94.44 98 GLY A CA 1
ATOM 731 C C . GLY A 1 98 ? 20.242 -1.911 -3.119 1.00 94.44 98 GLY A C 1
ATOM 732 O O . GLY A 1 98 ? 19.991 -1.897 -1.916 1.00 94.44 98 GLY A O 1
ATOM 733 N N . TYR A 1 99 ? 19.451 -1.301 -4.004 1.00 94.25 99 TYR A N 1
ATOM 734 C CA . TYR A 1 99 ? 18.216 -0.611 -3.632 1.00 94.25 99 TYR A CA 1
ATOM 735 C C . TYR A 1 99 ? 17.132 -1.576 -3.136 1.00 94.25 99 TYR A C 1
ATOM 737 O O . TYR A 1 99 ? 16.547 -1.322 -2.084 1.00 94.25 99 TYR A O 1
ATOM 745 N N . ILE A 1 100 ? 16.888 -2.703 -3.821 1.00 92.50 100 ILE A N 1
ATOM 746 C CA . ILE A 1 100 ? 15.926 -3.715 -3.339 1.00 92.50 100 ILE A CA 1
ATOM 747 C C . ILE A 1 100 ? 16.395 -4.299 -2.003 1.00 92.50 100 ILE A C 1
ATOM 749 O O . ILE A 1 100 ? 15.597 -4.423 -1.074 1.00 92.50 100 ILE A O 1
ATOM 753 N N . GLN A 1 101 ? 17.687 -4.602 -1.874 1.00 92.94 101 GLN A N 1
ATOM 754 C CA . GLN A 1 101 ? 18.261 -5.075 -0.617 1.00 92.94 101 GLN A CA 1
ATOM 755 C C . GLN A 1 101 ? 18.045 -4.071 0.509 1.00 92.94 101 GLN A C 1
ATOM 757 O O . GLN A 1 101 ? 17.494 -4.439 1.536 1.00 92.94 101 GLN A O 1
ATOM 762 N N . TRP A 1 102 ? 18.392 -2.800 0.299 1.00 91.31 102 TRP A N 1
ATOM 763 C CA . TRP A 1 102 ? 18.173 -1.733 1.275 1.00 91.31 102 TRP A CA 1
ATOM 764 C C . TRP A 1 102 ? 16.693 -1.577 1.656 1.00 91.31 102 TRP A C 1
ATOM 766 O O . TRP A 1 102 ? 16.369 -1.423 2.833 1.00 91.31 102 TRP A O 1
ATOM 776 N N . ARG A 1 103 ? 15.784 -1.648 0.675 1.00 89.38 103 ARG A N 1
ATOM 777 C CA . ARG A 1 103 ? 14.344 -1.456 0.887 1.00 89.38 103 ARG A CA 1
ATOM 778 C C . ARG A 1 103 ? 13.708 -2.576 1.712 1.00 89.38 103 ARG A C 1
ATOM 780 O O . ARG A 1 103 ? 12.742 -2.306 2.423 1.00 89.38 103 ARG A O 1
ATOM 787 N N . PHE A 1 104 ? 14.229 -3.801 1.616 1.00 89.31 104 PHE A N 1
ATOM 788 C CA . PHE A 1 104 ? 13.651 -5.002 2.236 1.00 89.31 104 PHE A CA 1
ATOM 789 C C . PHE A 1 104 ? 14.588 -5.725 3.216 1.00 89.31 104 PHE A C 1
ATOM 791 O O . PHE A 1 104 ? 14.279 -6.842 3.630 1.00 89.31 104 PHE A O 1
ATOM 798 N N . GLN A 1 105 ? 15.709 -5.110 3.608 1.00 84.19 105 GLN A N 1
ATOM 799 C CA . GLN A 1 105 ? 16.740 -5.721 4.461 1.00 84.19 105 GLN A CA 1
ATOM 800 C C . GLN A 1 105 ? 16.166 -6.275 5.770 1.00 84.19 105 GLN A C 1
ATOM 802 O O . GLN A 1 105 ? 16.513 -7.375 6.189 1.00 84.19 105 GLN A O 1
ATOM 807 N N . ASP A 1 106 ? 15.235 -5.540 6.375 1.00 80.38 106 ASP A N 1
ATOM 808 C CA . ASP A 1 106 ? 14.618 -5.883 7.657 1.00 80.38 106 ASP A CA 1
ATOM 809 C C . ASP A 1 106 ? 13.375 -6.788 7.505 1.00 80.38 106 ASP A C 1
ATOM 811 O O . ASP A 1 106 ? 12.518 -6.861 8.395 1.00 80.38 106 ASP A O 1
ATOM 815 N N . GLY A 1 107 ? 13.214 -7.428 6.341 1.00 80.12 107 GLY A N 1
ATOM 816 C CA . GLY A 1 107 ? 12.081 -8.299 6.022 1.00 80.12 107 GLY A CA 1
ATOM 817 C C . GLY A 1 107 ? 10.749 -7.561 5.860 1.00 80.12 107 GLY A C 1
ATOM 818 O O . GLY A 1 107 ? 9.690 -8.181 5.874 1.00 80.12 107 GLY A O 1
ATOM 819 N N . HIS A 1 108 ? 10.772 -6.237 5.732 1.00 79.12 108 HIS A N 1
ATOM 820 C CA . HIS A 1 108 ? 9.594 -5.415 5.492 1.00 79.12 108 HIS A CA 1
ATOM 821 C C . HIS A 1 108 ? 9.943 -4.234 4.588 1.00 79.12 108 HIS A C 1
ATOM 823 O O . HIS A 1 108 ? 11.088 -3.802 4.530 1.00 79.12 108 HIS A O 1
ATOM 829 N N . ASP A 1 109 ? 8.941 -3.722 3.879 1.00 83.56 109 ASP A N 1
ATOM 830 C CA . ASP A 1 109 ? 9.077 -2.550 3.013 1.00 83.56 109 ASP A CA 1
ATOM 831 C C . ASP A 1 109 ? 9.353 -1.269 3.823 1.00 83.56 109 ASP A C 1
ATOM 833 O O . ASP A 1 109 ? 8.438 -0.692 4.423 1.00 83.56 109 ASP A O 1
ATOM 837 N N . ARG A 1 110 ? 10.612 -0.821 3.828 1.00 81.31 110 ARG A N 1
ATOM 838 C CA . ARG A 1 110 ? 11.055 0.393 4.527 1.00 81.31 110 ARG A CA 1
ATOM 839 C C . ARG A 1 110 ? 10.441 1.665 3.946 1.00 81.31 110 ARG A C 1
ATOM 841 O O . ARG A 1 110 ? 10.025 2.551 4.687 1.00 81.31 110 ARG A O 1
ATOM 848 N N . GLU A 1 111 ? 10.316 1.736 2.625 1.00 77.94 111 GLU A N 1
ATOM 849 C CA . GLU A 1 111 ? 9.768 2.906 1.932 1.00 77.94 111 GLU A CA 1
ATOM 850 C C . GLU A 1 111 ? 8.299 3.138 2.304 1.00 77.94 111 GLU A C 1
ATOM 852 O O . GLU A 1 111 ? 7.830 4.273 2.416 1.00 77.94 111 GLU A O 1
ATOM 857 N N . LEU A 1 112 ? 7.570 2.049 2.566 1.00 72.56 112 LEU A N 1
ATOM 858 C CA . LEU A 1 112 ? 6.195 2.124 3.032 1.00 72.56 112 LEU A CA 1
ATOM 859 C C . LEU A 1 112 ? 6.091 2.797 4.412 1.00 72.56 112 LEU A C 1
ATOM 861 O O . LEU A 1 112 ? 5.116 3.510 4.643 1.00 72.56 112 LEU A O 1
ATOM 865 N N . LEU A 1 113 ? 7.063 2.596 5.311 1.00 65.94 113 LEU A N 1
ATOM 866 C CA . LEU A 1 113 ? 7.095 3.210 6.648 1.00 65.94 113 LEU A CA 1
ATOM 867 C C . LEU A 1 113 ? 7.428 4.704 6.603 1.00 65.94 113 LEU A C 1
ATOM 869 O O . LEU A 1 113 ? 6.873 5.472 7.385 1.00 65.94 113 LEU A O 1
ATOM 873 N N . GLU A 1 114 ? 8.290 5.113 5.673 1.00 65.88 114 GLU A N 1
ATOM 874 C CA . GLU A 1 114 ? 8.759 6.497 5.529 1.00 65.88 114 GLU A CA 1
ATOM 875 C C . GLU A 1 114 ? 7.711 7.439 4.894 1.00 65.88 114 GLU A C 1
ATOM 877 O O . GLU A 1 114 ? 7.925 8.652 4.816 1.00 65.88 114 GLU A O 1
ATOM 882 N N . LYS A 1 115 ? 6.547 6.926 4.461 1.00 66.94 115 LYS A N 1
ATOM 883 C CA . LYS A 1 115 ? 5.460 7.759 3.922 1.00 66.94 115 LYS A CA 1
ATOM 884 C C . LYS A 1 115 ? 4.931 8.741 4.975 1.00 66.94 115 LYS A C 1
ATOM 886 O O . LYS A 1 115 ? 4.467 8.349 6.043 1.00 66.94 115 LYS A O 1
ATOM 891 N N . THR A 1 116 ? 4.896 10.026 4.620 1.00 54.56 116 THR A N 1
ATOM 892 C CA . THR A 1 116 ? 4.439 11.153 5.462 1.00 54.56 116 THR A CA 1
ATOM 893 C C . THR A 1 116 ? 3.033 10.975 6.031 1.00 54.56 116 THR A C 1
ATOM 895 O O . THR A 1 116 ? 2.763 11.392 7.153 1.00 54.56 116 THR A O 1
ATOM 898 N N . THR A 1 117 ? 2.152 10.283 5.310 1.00 57.88 117 THR A N 1
ATOM 899 C CA . THR A 1 117 ? 0.785 9.961 5.748 1.00 57.88 117 THR A CA 1
ATOM 900 C C . THR A 1 117 ? 0.754 9.048 6.974 1.00 57.88 117 THR A C 1
ATOM 902 O O . THR A 1 117 ? -0.271 8.954 7.649 1.00 57.88 117 THR A O 1
ATOM 905 N N . ARG A 1 118 ? 1.881 8.402 7.300 1.00 62.16 118 ARG A N 1
ATOM 906 C CA . ARG A 1 118 ? 2.045 7.517 8.453 1.00 62.16 118 ARG A CA 1
ATOM 907 C C . ARG A 1 118 ? 2.676 8.190 9.656 1.00 62.16 118 ARG A C 1
ATOM 909 O O . ARG A 1 118 ? 2.541 7.642 10.740 1.00 62.16 118 ARG A O 1
ATOM 916 N N . VAL A 1 119 ? 3.298 9.357 9.530 1.00 67.25 119 VAL A N 1
ATOM 917 C CA . VAL A 1 119 ? 3.784 10.080 10.713 1.00 67.25 119 VAL A CA 1
ATOM 918 C C . VAL A 1 119 ? 2.570 10.487 11.545 1.00 67.25 119 VAL A C 1
ATOM 920 O O . VAL A 1 119 ? 1.620 11.051 10.999 1.00 67.25 119 VAL A O 1
ATOM 923 N N . LEU A 1 120 ? 2.547 10.123 12.829 1.00 69.25 120 LEU A N 1
ATOM 924 C CA . LEU A 1 120 ? 1.448 10.475 13.731 1.00 69.25 120 LEU A CA 1
ATOM 925 C C . LEU A 1 120 ? 1.354 12.000 13.818 1.00 69.25 120 LEU A C 1
ATOM 927 O O . LEU A 1 120 ? 2.356 12.666 14.079 1.00 69.25 120 LEU A O 1
ATOM 931 N N . THR A 1 121 ? 0.170 12.552 13.564 1.00 75.12 121 THR A N 1
ATOM 932 C CA . THR A 1 121 ? -0.059 13.986 13.753 1.00 75.12 121 THR A CA 1
ATOM 933 C C . THR A 1 121 ? -0.018 14.314 15.249 1.00 75.12 121 THR A C 1
ATOM 935 O O . THR A 1 121 ? -0.244 13.425 16.074 1.00 75.12 121 THR A O 1
ATOM 938 N N . PRO A 1 122 ? 0.238 15.574 15.640 1.00 75.31 122 PRO A N 1
ATOM 939 C CA . PRO A 1 122 ? 0.223 15.964 17.051 1.00 75.31 122 PRO A CA 1
ATOM 940 C C . PRO A 1 122 ? -1.087 15.577 17.753 1.00 75.31 122 PRO A C 1
ATOM 942 O O . PRO A 1 122 ? -1.063 15.064 18.866 1.00 75.31 122 PRO A O 1
ATOM 945 N N . GLU A 1 123 ? -2.223 15.718 17.067 1.00 74.81 123 GLU A N 1
ATOM 946 C CA . GLU A 1 123 ? -3.540 15.282 17.546 1.00 74.81 123 GLU A CA 1
ATOM 947 C C . GLU A 1 123 ? -3.584 13.768 17.815 1.00 74.81 123 GLU A C 1
ATOM 949 O O . GLU A 1 123 ? -4.025 13.333 18.875 1.00 74.81 123 GLU A O 1
ATOM 954 N N . GLU A 1 124 ? -3.050 12.945 16.913 1.00 74.25 124 GLU A N 1
ATOM 955 C CA . GLU A 1 124 ? -2.968 11.490 17.099 1.00 74.25 124 GLU A CA 1
ATOM 956 C C . GLU A 1 124 ? -1.982 11.097 18.207 1.00 74.25 124 GLU A C 1
ATOM 958 O O . GLU A 1 124 ? -2.203 10.112 18.912 1.00 74.25 124 GLU A O 1
ATOM 963 N N . MET A 1 125 ? -0.918 11.879 18.411 1.00 76.69 125 MET A N 1
ATOM 964 C CA . MET A 1 125 ? -0.014 11.689 19.546 1.00 76.69 125 MET A CA 1
ATOM 965 C C . MET A 1 125 ? -0.727 11.957 20.875 1.00 76.69 125 MET A C 1
ATOM 967 O O . MET A 1 125 ? -0.522 11.198 21.821 1.00 76.69 125 MET A O 1
ATOM 971 N N . THR A 1 126 ? -1.629 12.945 20.947 1.00 79.12 126 THR A N 1
ATOM 972 C CA . THR A 1 126 ? -2.445 13.155 22.160 1.00 79.12 126 THR A CA 1
ATOM 973 C C . THR A 1 126 ? -3.396 11.993 22.450 1.00 79.12 126 THR A C 1
ATOM 975 O O . THR A 1 126 ? -3.672 11.705 23.615 1.00 79.12 126 THR A O 1
ATOM 978 N N . LEU A 1 127 ? -3.841 11.250 21.427 1.00 78.00 127 LEU A N 1
ATOM 979 C CA . LEU A 1 127 ? -4.660 10.049 21.633 1.00 78.00 127 LEU A CA 1
ATOM 980 C C . LEU A 1 127 ? -3.888 8.943 22.369 1.00 78.00 127 LEU A C 1
ATOM 982 O O . LEU A 1 127 ? -4.491 8.179 23.121 1.00 78.00 127 LEU A O 1
ATOM 986 N N . LEU A 1 128 ? -2.561 8.874 22.215 1.00 77.38 128 LEU A N 1
ATOM 987 C CA . LEU A 1 128 ? -1.715 7.934 22.965 1.00 77.38 128 LEU A CA 1
ATOM 988 C C . LEU A 1 128 ? -1.595 8.310 24.449 1.00 77.38 128 LEU A C 1
ATOM 990 O O . LEU A 1 128 ? -1.307 7.456 25.291 1.00 77.38 128 LEU A O 1
ATOM 994 N N . GLU A 1 129 ? -1.821 9.579 24.786 1.00 81.56 129 GLU A N 1
ATOM 995 C CA . GLU A 1 129 ? -1.784 10.063 26.166 1.00 81.56 129 GLU A CA 1
ATOM 996 C C . GLU A 1 129 ? -3.099 9.851 26.916 1.00 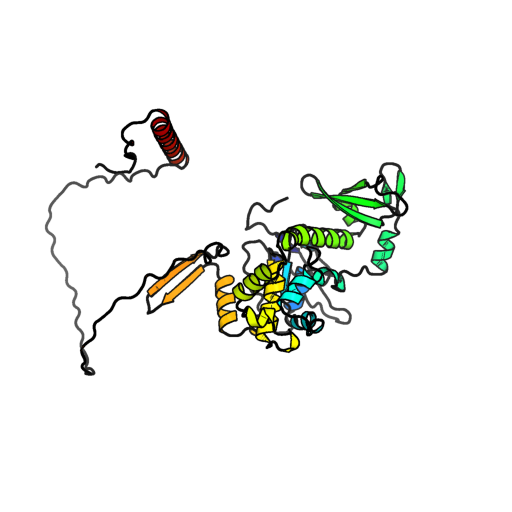81.56 129 GLU A C 1
ATOM 998 O O . GLU A 1 129 ? -3.110 9.944 28.150 1.00 81.56 129 GLU A O 1
ATOM 1003 N N . GLN A 1 130 ? -4.181 9.535 26.195 1.00 82.06 130 GLN A N 1
ATOM 1004 C CA . GLN A 1 130 ? -5.474 9.234 26.790 1.00 82.06 130 GLN A CA 1
ATOM 1005 C C . GLN A 1 130 ? -5.397 7.992 27.677 1.00 82.06 130 GLN A C 1
ATOM 1007 O O . GLN A 1 130 ? -4.801 6.967 27.337 1.00 82.06 130 GLN A O 1
ATOM 1012 N N . GLU A 1 131 ? -6.050 8.079 28.832 1.00 83.31 131 GLU A N 1
ATOM 1013 C CA . GLU A 1 131 ? -6.113 6.970 29.769 1.00 83.31 131 GLU A CA 1
ATOM 1014 C C . GLU A 1 131 ? -7.050 5.875 29.250 1.00 83.31 131 GLU A C 1
ATOM 1016 O O . GLU A 1 131 ? -8.252 6.061 29.037 1.00 83.31 131 GLU A O 1
ATOM 1021 N N . TRP A 1 132 ? -6.488 4.687 29.087 1.00 84.06 132 TRP A N 1
ATOM 1022 C CA . TRP A 1 132 ? -7.219 3.455 28.898 1.00 84.06 132 TRP A CA 1
ATOM 1023 C C . TRP A 1 132 ? -7.651 2.905 30.252 1.00 84.06 132 TRP A C 1
ATOM 1025 O O . TRP A 1 132 ? -6.817 2.504 31.063 1.00 84.06 132 TRP A O 1
ATOM 1035 N N . VAL A 1 133 ? -8.960 2.837 30.480 1.00 84.25 133 VAL A N 1
ATOM 1036 C CA . VAL A 1 133 ? -9.517 2.167 31.656 1.00 84.25 133 VAL A CA 1
ATOM 1037 C C . VAL A 1 133 ? -9.668 0.684 31.332 1.00 84.25 133 VAL A C 1
ATOM 1039 O O . VAL A 1 133 ? -10.480 0.289 30.494 1.00 84.25 133 VAL A O 1
ATOM 1042 N N . GLY A 1 134 ? -8.828 -0.139 31.955 1.00 77.19 134 GLY A N 1
ATOM 1043 C CA . GLY A 1 134 ? -8.918 -1.591 31.871 1.00 77.19 134 GLY A CA 1
ATOM 1044 C C . GLY A 1 134 ? -10.170 -2.125 32.569 1.00 77.19 134 GLY A C 1
ATOM 1045 O O . GLY A 1 134 ? -10.799 -1.436 33.369 1.00 77.19 134 GLY A O 1
ATOM 1046 N N . ARG A 1 135 ? -10.508 -3.393 32.307 1.00 75.44 135 ARG A N 1
ATOM 1047 C CA . ARG A 1 135 ? -11.623 -4.073 32.994 1.00 75.44 135 ARG A CA 1
ATOM 1048 C C . ARG A 1 135 ? -11.435 -4.126 34.511 1.00 75.44 135 ARG A C 1
ATOM 1050 O O . ARG A 1 135 ? -12.413 -4.089 35.241 1.00 75.44 135 ARG A O 1
ATOM 1057 N N . ASP A 1 136 ? -10.183 -4.121 34.953 1.00 75.62 136 ASP A N 1
ATOM 1058 C CA . ASP A 1 136 ? -9.795 -4.143 36.364 1.00 75.62 136 ASP A CA 1
ATOM 1059 C C . ASP A 1 136 ? -9.799 -2.735 36.998 1.00 75.62 136 ASP A C 1
ATOM 1061 O O . ASP A 1 136 ? -9.228 -2.528 38.062 1.00 75.62 136 ASP A O 1
ATOM 1065 N N . GLY A 1 137 ? -10.337 -1.721 36.307 1.00 77.75 137 GLY A N 1
ATOM 1066 C CA . GLY A 1 137 ? -10.352 -0.322 36.756 1.00 77.75 137 GLY A CA 1
ATOM 1067 C C . GLY A 1 137 ? -9.005 0.405 36.650 1.00 77.75 137 GLY A C 1
ATOM 1068 O O . GLY A 1 137 ? -8.953 1.623 36.807 1.00 77.75 137 GLY A O 1
ATOM 1069 N N . SER A 1 138 ? -7.914 -0.306 36.342 1.00 82.19 138 SER A N 1
ATOM 1070 C CA . SER A 1 138 ? -6.593 0.307 36.159 1.00 82.19 138 SER A CA 1
ATOM 1071 C C . SER A 1 138 ? -6.567 1.264 34.964 1.00 82.19 138 SER A C 1
ATOM 1073 O O . SER A 1 138 ? -7.036 0.934 33.873 1.00 82.19 138 SER A O 1
ATOM 1075 N N . LYS A 1 139 ? -5.990 2.447 35.174 1.00 86.69 139 LYS A N 1
ATOM 1076 C CA . LYS A 1 139 ? -5.766 3.456 34.139 1.00 86.69 139 LYS A CA 1
ATOM 1077 C C . LYS A 1 139 ? -4.373 3.265 33.560 1.00 86.69 139 LYS A C 1
ATOM 1079 O O . LYS A 1 139 ? -3.391 3.289 34.297 1.00 86.69 139 LYS A O 1
ATOM 1084 N N . ARG A 1 140 ? -4.278 3.042 32.255 1.00 88.25 140 ARG A N 1
ATOM 1085 C CA . ARG A 1 140 ? -3.010 2.791 31.559 1.00 88.25 140 ARG A CA 1
ATOM 1086 C C . ARG A 1 140 ? -2.924 3.650 30.310 1.00 88.25 140 ARG A C 1
ATOM 1088 O O . ARG A 1 140 ? -3.945 3.983 29.729 1.00 88.25 140 ARG A O 1
ATOM 1095 N N . LYS A 1 141 ? -1.718 3.994 29.872 1.00 89.19 141 LYS A N 1
ATOM 1096 C CA . LYS A 1 141 ? -1.505 4.718 28.610 1.00 89.19 141 LYS A CA 1
ATOM 1097 C C . LYS A 1 141 ? -0.868 3.787 27.600 1.00 89.19 141 LYS A C 1
ATOM 1099 O O . LYS A 1 141 ? 0.033 3.024 27.956 1.00 89.19 141 LYS A O 1
ATOM 1104 N N . LEU A 1 142 ? -1.360 3.810 26.370 1.00 87.94 142 LEU A N 1
ATOM 1105 C CA . LEU A 1 142 ? -0.836 2.951 25.318 1.00 87.94 142 LEU A CA 1
ATOM 1106 C C . LEU A 1 142 ? 0.547 3.458 24.886 1.00 87.94 142 LEU A C 1
ATOM 1108 O O . LEU A 1 142 ? 0.734 4.652 24.670 1.00 87.94 142 LEU A O 1
ATOM 1112 N N . GLU A 1 143 ? 1.519 2.554 24.773 1.00 87.38 143 GLU A N 1
ATOM 1113 C CA . GLU A 1 143 ? 2.858 2.878 24.266 1.00 87.38 143 GLU A CA 1
ATOM 1114 C C . GLU A 1 143 ? 3.042 2.348 22.844 1.00 87.38 143 GLU A C 1
ATOM 1116 O O . GLU A 1 143 ? 3.314 3.119 21.929 1.00 87.38 143 GLU A O 1
ATOM 1121 N N . LEU A 1 144 ? 2.865 1.038 22.654 1.00 87.62 144 LEU A N 1
ATOM 1122 C CA . LEU A 1 144 ? 3.138 0.364 21.387 1.00 87.62 144 LEU A CA 1
ATOM 1123 C C . LEU A 1 144 ? 2.260 -0.884 21.229 1.00 87.62 144 LEU A C 1
ATOM 1125 O O . LEU A 1 144 ? 1.916 -1.546 22.211 1.00 87.62 144 LEU A O 1
ATOM 1129 N N . ILE A 1 145 ? 1.931 -1.231 19.984 1.00 90.88 145 ILE A N 1
ATOM 1130 C CA . ILE A 1 145 ? 1.365 -2.539 19.641 1.00 90.88 145 ILE A CA 1
ATOM 1131 C C . ILE A 1 145 ? 2.517 -3.523 19.401 1.00 90.88 145 ILE A C 1
ATOM 1133 O O . ILE A 1 145 ? 3.348 -3.299 18.526 1.00 90.88 145 ILE A O 1
ATOM 1137 N N . MET A 1 146 ? 2.555 -4.609 20.171 1.00 90.19 146 MET A N 1
ATOM 1138 C CA . MET A 1 146 ? 3.614 -5.626 20.121 1.00 90.19 146 MET A CA 1
ATOM 1139 C C . MET A 1 146 ? 3.289 -6.773 19.166 1.00 90.19 146 MET A C 1
ATOM 1141 O O . MET A 1 146 ? 4.178 -7.320 18.520 1.00 90.19 146 MET A O 1
ATOM 1145 N N . GLY A 1 147 ? 2.016 -7.160 19.097 1.00 90.44 147 GLY A N 1
ATOM 1146 C CA . GLY A 1 147 ? 1.603 -8.408 18.468 1.00 90.44 147 GLY A CA 1
ATOM 1147 C C . GLY A 1 147 ? 0.154 -8.387 18.003 1.00 90.44 147 GLY A C 1
ATOM 1148 O O . GLY A 1 147 ? -0.666 -7.600 18.477 1.00 90.44 147 GLY A O 1
ATOM 1149 N N . ARG A 1 148 ? -0.185 -9.303 17.092 1.00 92.06 148 ARG A N 1
ATOM 1150 C CA . ARG A 1 148 ? -1.553 -9.521 16.604 1.00 92.06 148 ARG A CA 1
ATOM 1151 C C . ARG A 1 148 ? -1.911 -10.996 16.666 1.00 92.06 148 ARG A C 1
ATOM 1153 O O . ARG A 1 148 ? -1.181 -11.858 16.190 1.00 92.06 148 ARG A O 1
ATOM 1160 N N . GLN A 1 149 ? -3.097 -11.290 17.184 1.00 90.94 149 GLN A N 1
ATOM 1161 C CA . GLN A 1 149 ? -3.671 -12.631 17.204 1.00 90.94 149 GLN A CA 1
ATOM 1162 C C . GLN A 1 149 ? -5.075 -12.633 16.603 1.00 90.94 149 GLN A C 1
ATOM 1164 O O . GLN A 1 149 ? -5.819 -11.652 16.651 1.00 90.94 149 GLN A O 1
ATOM 1169 N N . LYS A 1 150 ? -5.463 -13.778 16.039 1.00 87.75 150 LYS A N 1
ATOM 1170 C CA . LYS A 1 150 ? -6.815 -13.981 15.506 1.00 87.75 150 LYS A CA 1
ATOM 1171 C C . LYS A 1 150 ? -7.810 -14.063 16.668 1.00 87.75 150 LYS A C 1
ATOM 1173 O O . LYS A 1 150 ? -7.612 -14.834 17.602 1.00 87.75 150 LYS A O 1
ATOM 1178 N N . LEU A 1 151 ? -8.908 -13.317 16.573 1.00 87.56 151 LEU A N 1
ATOM 1179 C CA . LEU A 1 151 ? -10.031 -13.364 17.509 1.00 87.56 151 LEU A CA 1
ATOM 1180 C C . LEU A 1 151 ? -11.324 -13.613 16.726 1.00 87.56 151 LEU A C 1
ATOM 1182 O O . LEU A 1 151 ? -11.942 -12.680 16.220 1.00 87.56 151 LEU A O 1
ATOM 1186 N N . LYS A 1 152 ? -11.752 -14.876 16.610 1.00 85.25 152 LYS A N 1
ATOM 1187 C CA . LYS A 1 152 ? -12.931 -15.276 15.813 1.00 85.25 152 LYS A CA 1
ATOM 1188 C C . LYS A 1 152 ? -12.886 -14.693 14.380 1.00 85.25 152 LYS A C 1
ATOM 1190 O O . LYS A 1 152 ? -12.084 -15.139 13.561 1.00 85.25 152 LYS A O 1
ATOM 1195 N N . LYS A 1 153 ? -13.752 -13.712 14.077 1.00 81.00 153 LYS A N 1
ATOM 1196 C CA . LYS A 1 153 ? -13.859 -12.991 12.792 1.00 81.00 153 LYS A CA 1
ATOM 1197 C C . LYS A 1 153 ? -13.149 -11.622 12.802 1.00 81.00 153 LYS A C 1
ATOM 1199 O O . LYS A 1 153 ? -13.366 -10.822 11.903 1.00 81.00 153 LYS A O 1
ATOM 1204 N N . SER A 1 154 ? -12.327 -11.342 13.801 1.00 85.62 154 SER A N 1
ATOM 1205 C CA . SER A 1 154 ? -11.572 -10.098 13.941 1.00 85.62 154 SER A CA 1
ATOM 1206 C C . SER A 1 154 ? -10.155 -10.403 14.440 1.00 85.62 154 SER A C 1
ATOM 1208 O O . SER A 1 154 ? -9.707 -11.558 14.440 1.00 85.62 154 SER A O 1
ATOM 1210 N N . PHE A 1 155 ? -9.443 -9.365 14.851 1.00 89.56 155 PHE A N 1
ATOM 1211 C CA . PHE A 1 155 ? -8.123 -9.451 15.455 1.00 89.56 155 PHE A CA 1
ATOM 1212 C C . PHE A 1 155 ? -8.149 -8.868 16.865 1.00 89.56 155 PHE A C 1
ATOM 1214 O O . PHE A 1 155 ? -8.982 -8.020 17.199 1.00 89.56 155 PHE A O 1
ATOM 1221 N N . LYS A 1 156 ? -7.233 -9.352 17.693 1.00 93.19 156 LYS A N 1
ATOM 1222 C CA . LYS A 1 156 ? -6.852 -8.722 18.951 1.00 93.19 156 LYS A CA 1
ATOM 1223 C C . LYS A 1 156 ? -5.374 -8.367 18.876 1.00 93.19 156 LYS A C 1
ATOM 1225 O O . LYS A 1 156 ? -4.600 -9.100 18.257 1.00 93.19 156 LYS A O 1
ATOM 1230 N N . TYR A 1 157 ? -5.014 -7.259 19.495 1.00 94.00 157 TYR A N 1
ATOM 1231 C CA . TYR A 1 157 ? -3.672 -6.706 19.485 1.00 94.00 157 TYR A CA 1
ATOM 1232 C C . TYR A 1 157 ? -3.108 -6.737 20.894 1.00 94.00 157 TYR A C 1
ATOM 1234 O O . TYR A 1 157 ? -3.832 -6.500 21.862 1.00 94.00 157 TYR A O 1
ATOM 1242 N N . GLU A 1 158 ? -1.834 -7.072 20.999 1.00 94.12 158 GLU A N 1
ATOM 1243 C CA . GLU A 1 158 ? -1.097 -7.050 22.249 1.00 94.12 158 GLU A CA 1
ATOM 1244 C C . GLU A 1 158 ? -0.542 -5.654 22.470 1.00 94.12 158 GLU A C 1
ATOM 1246 O O . GLU A 1 158 ? 0.220 -5.140 21.650 1.00 94.12 158 GLU A O 1
ATOM 1251 N N . ILE A 1 159 ? -0.950 -5.037 23.571 1.00 92.94 159 ILE A N 1
ATOM 1252 C CA . ILE A 1 159 ? -0.602 -3.664 23.893 1.00 92.94 159 ILE A CA 1
ATOM 1253 C C . ILE A 1 159 ? 0.483 -3.654 24.959 1.00 92.94 159 ILE A C 1
ATOM 1255 O O . ILE A 1 159 ? 0.291 -4.194 26.052 1.00 92.94 159 ILE A O 1
ATOM 1259 N N . LYS A 1 160 ? 1.598 -2.989 24.652 1.00 92.88 160 LYS A N 1
ATOM 1260 C CA . LYS A 1 160 ? 2.569 -2.541 25.646 1.00 92.88 160 LYS A CA 1
ATOM 1261 C C . LYS A 1 160 ? 2.081 -1.229 26.248 1.00 92.88 160 LYS A C 1
ATOM 1263 O O . LYS A 1 160 ? 1.774 -0.271 25.534 1.00 92.88 160 LYS A O 1
ATOM 1268 N N . TRP A 1 161 ? 1.996 -1.210 27.570 1.00 91.31 161 TRP A N 1
ATOM 1269 C CA . TRP A 1 161 ? 1.535 -0.065 28.343 1.00 91.31 161 TRP A CA 1
ATOM 1270 C C . TRP A 1 161 ? 2.724 0.767 28.811 1.00 91.31 161 TRP A C 1
ATOM 1272 O O . TRP A 1 161 ? 3.714 0.216 29.288 1.00 91.31 161 TRP A O 1
ATOM 1282 N N . ARG A 1 162 ? 2.599 2.092 28.721 1.00 89.94 162 ARG A N 1
ATOM 1283 C CA . ARG A 1 162 ? 3.659 3.026 29.100 1.00 89.94 162 ARG A CA 1
ATOM 1284 C C . ARG A 1 162 ? 4.024 2.852 30.573 1.00 89.94 162 ARG A C 1
ATOM 1286 O O . ARG A 1 162 ? 3.150 2.900 31.437 1.00 89.94 162 ARG A O 1
ATOM 1293 N N . GLY A 1 163 ? 5.318 2.690 30.843 1.00 87.19 163 GLY A N 1
ATOM 1294 C CA . GLY A 1 163 ? 5.855 2.550 32.201 1.00 87.19 163 GLY A CA 1
ATOM 1295 C C . GLY A 1 163 ? 5.610 1.184 32.849 1.00 87.19 163 GLY A C 1
ATOM 1296 O O . GLY A 1 163 ? 5.961 1.002 34.012 1.00 87.19 163 GLY A O 1
ATOM 1297 N N . LEU A 1 164 ? 5.035 0.224 32.119 1.00 87.81 164 LEU A N 1
ATOM 1298 C CA . LEU A 1 164 ? 4.911 -1.161 32.558 1.00 87.81 164 LEU A CA 1
ATOM 1299 C C . LEU A 1 164 ? 5.855 -2.058 31.757 1.00 87.81 164 LEU A C 1
ATOM 1301 O O . LEU A 1 164 ? 6.112 -1.848 30.572 1.00 87.81 164 LEU A O 1
ATOM 1305 N N . ASP A 1 165 ? 6.360 -3.083 32.432 1.00 88.00 165 ASP A N 1
ATOM 1306 C CA . ASP A 1 165 ? 7.215 -4.091 31.823 1.00 88.00 165 ASP A CA 1
ATOM 1307 C C . ASP A 1 165 ? 6.457 -4.932 30.778 1.00 88.00 165 ASP A C 1
ATOM 1309 O O . ASP A 1 165 ? 5.231 -5.078 30.841 1.00 88.00 165 ASP A O 1
ATOM 1313 N N . HIS A 1 166 ? 7.190 -5.541 29.839 1.00 85.06 166 HIS A N 1
ATOM 1314 C CA . HIS A 1 166 ? 6.614 -6.363 28.769 1.00 85.06 166 HIS A CA 1
ATOM 1315 C C . HIS A 1 166 ? 5.807 -7.567 29.291 1.00 85.06 166 HIS A C 1
ATOM 1317 O O . HIS A 1 166 ? 4.988 -8.118 28.565 1.00 85.06 166 HIS A O 1
ATOM 1323 N N . ARG A 1 167 ? 6.003 -7.982 30.550 1.00 88.19 167 ARG A N 1
ATOM 1324 C CA . ARG A 1 167 ? 5.206 -9.039 31.195 1.00 88.19 167 ARG A CA 1
ATOM 1325 C C . ARG A 1 167 ? 3.758 -8.633 31.487 1.00 88.19 167 ARG A C 1
ATOM 1327 O O . ARG A 1 167 ? 2.922 -9.506 31.690 1.00 88.19 167 ARG A O 1
ATOM 1334 N N . PHE A 1 168 ? 3.454 -7.334 31.516 1.00 88.06 168 PHE A N 1
ATOM 1335 C CA . PHE A 1 168 ? 2.121 -6.807 31.837 1.00 88.06 168 PHE A CA 1
ATOM 1336 C C . PHE A 1 168 ? 1.344 -6.335 30.603 1.00 88.06 168 PHE A C 1
ATOM 1338 O O . PHE A 1 168 ? 0.412 -5.527 30.727 1.00 88.06 168 PHE A O 1
ATOM 1345 N N . THR A 1 169 ? 1.716 -6.818 29.414 1.00 92.25 169 THR A N 1
ATOM 1346 C CA . THR A 1 169 ? 0.958 -6.582 28.185 1.00 92.25 169 THR A CA 1
ATOM 1347 C C . THR A 1 169 ? -0.453 -7.144 28.309 1.00 92.25 169 THR A C 1
ATOM 1349 O O . THR A 1 169 ? -0.727 -8.089 29.054 1.00 92.25 169 THR A O 1
ATOM 1352 N N . THR A 1 170 ? -1.397 -6.542 27.589 1.00 91.94 170 THR A N 1
ATOM 1353 C CA . THR A 1 170 ? -2.766 -7.063 27.541 1.00 91.94 170 THR A CA 1
ATOM 1354 C C . THR A 1 170 ? -3.275 -7.127 26.114 1.00 91.94 170 THR A C 1
ATOM 1356 O O . THR A 1 170 ? -2.883 -6.348 25.246 1.00 91.94 170 THR A O 1
ATOM 1359 N N . TRP A 1 171 ? -4.168 -8.084 25.869 1.00 92.69 171 TRP A N 1
ATOM 1360 C CA . TRP A 1 171 ? -4.802 -8.261 24.571 1.00 92.69 171 TRP A CA 1
ATOM 1361 C C . TRP A 1 171 ? -6.088 -7.445 24.484 1.00 92.69 171 TRP A C 1
ATOM 1363 O O . TRP A 1 171 ? -7.025 -7.669 25.251 1.00 92.69 171 TRP A O 1
ATOM 1373 N N . VAL A 1 172 ? -6.156 -6.550 23.504 1.00 92.00 172 VAL A N 1
ATOM 1374 C CA . VAL A 1 172 ? -7.295 -5.660 23.258 1.00 92.00 172 VAL A CA 1
ATOM 1375 C C . VAL A 1 172 ? -7.906 -5.968 21.892 1.00 92.00 172 VAL A C 1
ATOM 1377 O O . VAL A 1 172 ? -7.191 -6.243 20.929 1.00 92.00 172 VAL A O 1
ATOM 1380 N N . ALA A 1 173 ? -9.236 -5.964 21.781 1.00 92.31 173 ALA A N 1
ATOM 1381 C CA . ALA A 1 173 ? -9.904 -6.218 20.508 1.00 92.31 173 ALA A CA 1
ATOM 1382 C C . ALA A 1 173 ? -9.716 -5.045 19.531 1.00 92.31 173 ALA A C 1
ATOM 1384 O O . ALA A 1 173 ? -9.708 -3.883 19.932 1.00 92.31 173 ALA A O 1
ATOM 1385 N N . ARG A 1 174 ? -9.641 -5.345 18.226 1.00 90.31 174 ARG A N 1
ATOM 1386 C CA . ARG A 1 174 ? -9.540 -4.332 17.158 1.00 90.31 174 ARG A CA 1
ATOM 1387 C C . ARG A 1 174 ? -10.594 -3.234 17.290 1.00 90.31 174 ARG A C 1
ATOM 1389 O O . ARG A 1 174 ? -10.283 -2.061 17.158 1.00 90.31 174 ARG A O 1
ATOM 1396 N N . GLU A 1 175 ? -11.838 -3.627 17.536 1.00 89.75 175 GLU A N 1
ATOM 1397 C CA . GLU A 1 175 ? -12.982 -2.713 17.605 1.00 89.75 175 GLU A CA 1
ATOM 1398 C C . GLU A 1 175 ? -12.845 -1.695 18.738 1.00 89.75 175 GLU A C 1
ATOM 1400 O O . GLU A 1 175 ? -13.218 -0.538 18.562 1.00 89.75 175 GLU A O 1
ATOM 1405 N N . ASP A 1 176 ? -12.260 -2.091 19.869 1.00 90.19 176 ASP A N 1
ATOM 1406 C CA . ASP A 1 176 ? -12.072 -1.198 21.011 1.00 90.19 176 ASP A CA 1
ATOM 1407 C C . ASP A 1 176 ? -10.979 -0.155 20.729 1.00 90.19 176 ASP A C 1
ATOM 1409 O O . ASP A 1 176 ? -11.130 1.008 21.097 1.00 90.19 176 ASP A O 1
ATOM 1413 N N . LEU A 1 177 ? -9.920 -0.536 20.004 1.00 88.75 177 LEU A N 1
ATOM 1414 C CA . LEU A 1 177 ? -8.881 0.399 19.550 1.00 88.75 177 LEU A CA 1
ATOM 1415 C C . LEU A 1 177 ? -9.431 1.411 18.537 1.00 88.75 177 LEU A C 1
ATOM 1417 O O . LEU A 1 177 ? -9.143 2.603 18.637 1.00 88.75 177 LEU A O 1
ATOM 1421 N N . LEU A 1 178 ? -10.269 0.955 17.598 1.00 87.12 178 LEU A N 1
ATOM 1422 C CA . LEU A 1 178 ? -10.914 1.832 16.615 1.00 87.12 178 LEU A CA 1
ATOM 1423 C C . LEU A 1 178 ? -11.874 2.829 17.280 1.00 87.12 178 LEU A C 1
ATOM 1425 O O . LEU A 1 178 ? -11.865 4.005 16.929 1.00 87.12 178 LEU A O 1
ATOM 1429 N N . LYS A 1 179 ? -12.654 2.397 18.282 1.00 87.31 179 LYS A N 1
ATOM 1430 C CA . LYS A 1 179 ? -13.547 3.286 19.054 1.00 87.31 179 LYS A CA 1
ATOM 1431 C C . LYS A 1 179 ? -12.801 4.394 19.796 1.00 87.31 179 LYS A C 1
ATOM 1433 O O . LYS A 1 179 ? -13.374 5.446 20.048 1.00 87.31 179 LYS A O 1
ATOM 1438 N N . LYS A 1 180 ? -11.538 4.160 20.156 1.00 84.75 180 LYS A N 1
ATOM 1439 C CA . LYS A 1 180 ? -10.660 5.146 20.800 1.00 84.75 180 LYS A CA 1
ATOM 1440 C C . LYS A 1 180 ? -9.916 6.043 19.804 1.00 84.75 180 LYS A C 1
ATOM 1442 O O . LYS A 1 180 ? -9.082 6.834 20.218 1.00 84.75 180 LYS A O 1
ATOM 1447 N N . GLY A 1 181 ? -10.194 5.919 18.505 1.00 83.62 181 GLY A N 1
ATOM 1448 C CA . GLY A 1 181 ? -9.555 6.727 17.465 1.00 83.62 181 GLY A CA 1
ATOM 1449 C C . GLY A 1 181 ? -8.151 6.259 17.071 1.00 83.62 181 GLY A C 1
ATOM 1450 O O . GLY A 1 181 ? -7.519 6.881 16.226 1.00 83.62 181 GLY A O 1
ATOM 1451 N N . LEU A 1 182 ? -7.662 5.128 17.597 1.00 84.50 182 LEU A N 1
ATOM 1452 C CA . LEU A 1 182 ? -6.314 4.603 17.322 1.00 84.50 182 LEU A CA 1
ATOM 1453 C C . LEU A 1 182 ? -6.224 3.839 15.985 1.00 84.50 182 LEU A C 1
ATOM 1455 O O . LEU A 1 182 ? -5.454 2.889 15.834 1.00 84.50 182 LEU A O 1
ATOM 1459 N N . THR A 1 183 ? -7.021 4.245 14.997 1.00 83.19 183 THR A N 1
ATOM 1460 C CA . THR A 1 183 ? -7.151 3.576 13.695 1.00 83.19 183 THR A CA 1
ATOM 1461 C C . THR A 1 183 ? -5.832 3.527 12.939 1.00 83.19 183 THR A C 1
ATOM 1463 O O . THR A 1 183 ? -5.467 2.483 12.402 1.00 83.19 183 THR A O 1
ATOM 1466 N N . LYS A 1 184 ? -5.087 4.634 12.936 1.00 81.38 184 LYS A N 1
ATOM 1467 C CA . LYS A 1 184 ? -3.813 4.734 12.223 1.00 81.38 184 LYS A CA 1
ATOM 1468 C C . LYS A 1 184 ? -2.737 3.836 12.822 1.00 81.38 184 LYS A C 1
ATOM 1470 O O . LYS A 1 184 ? -2.038 3.163 12.075 1.00 81.38 184 LYS A O 1
ATOM 1475 N N . LEU A 1 185 ? -2.660 3.758 14.151 1.00 84.12 185 LEU A N 1
ATOM 1476 C CA . LEU A 1 185 ? -1.714 2.887 14.851 1.00 84.12 185 LEU A CA 1
ATOM 1477 C C . LEU A 1 185 ? -1.973 1.407 14.527 1.00 84.12 185 LEU A C 1
ATOM 1479 O O . LEU A 1 185 ? -1.053 0.658 14.204 1.00 84.12 185 LEU A O 1
ATOM 1483 N N . VAL A 1 186 ? -3.245 0.997 14.554 1.00 88.06 186 VAL A N 1
ATOM 1484 C CA . VAL A 1 186 ? -3.657 -0.356 14.156 1.00 88.06 186 VAL A CA 1
ATOM 1485 C C . VAL A 1 186 ? -3.307 -0.624 12.692 1.00 88.06 186 VAL A C 1
ATOM 1487 O O . VAL A 1 186 ? -2.755 -1.677 12.379 1.00 88.06 186 VAL A O 1
ATOM 1490 N N . GLN A 1 187 ? -3.583 0.332 11.800 1.00 83.38 187 GLN A N 1
ATOM 1491 C CA . GLN A 1 187 ? -3.301 0.201 10.372 1.00 83.38 187 GLN A CA 1
ATOM 1492 C C . GLN A 1 187 ? -1.797 0.098 10.079 1.00 83.38 187 GLN A C 1
ATOM 1494 O O . GLN A 1 187 ? -1.398 -0.719 9.253 1.00 83.38 187 GLN A O 1
ATOM 1499 N N . GLN A 1 188 ? -0.961 0.878 10.769 1.00 81.94 188 GLN A N 1
ATOM 1500 C CA . GLN A 1 188 ? 0.499 0.795 10.664 1.00 81.94 188 GLN A CA 1
ATOM 1501 C C . GLN A 1 188 ? 1.011 -0.587 11.068 1.00 81.94 188 GLN A C 1
ATOM 1503 O O . GLN A 1 188 ? 1.820 -1.172 10.349 1.00 81.94 188 GLN A O 1
ATOM 1508 N N . PHE A 1 189 ? 0.518 -1.116 12.192 1.00 87.44 189 PHE A N 1
ATOM 1509 C CA . PHE A 1 189 ? 0.902 -2.441 12.666 1.00 87.44 189 PHE A CA 1
ATOM 1510 C C . PHE A 1 189 ? 0.459 -3.539 11.691 1.00 87.44 189 PHE A C 1
ATOM 1512 O O . PHE A 1 189 ? 1.246 -4.413 11.334 1.00 87.44 189 PHE A O 1
ATOM 1519 N N . ASP A 1 190 ? -0.788 -3.477 11.215 1.00 86.50 190 ASP A N 1
ATOM 1520 C CA . ASP A 1 190 ? -1.315 -4.429 10.236 1.00 86.50 190 ASP A CA 1
ATOM 1521 C C . ASP A 1 190 ? -0.517 -4.409 8.926 1.00 86.50 190 ASP A C 1
ATOM 1523 O O . ASP A 1 190 ? -0.217 -5.472 8.380 1.00 86.50 190 ASP A O 1
ATOM 1527 N N . ASP A 1 191 ? -0.135 -3.225 8.443 1.00 80.75 191 ASP A N 1
ATOM 1528 C CA . ASP A 1 191 ? 0.678 -3.091 7.238 1.00 80.75 191 ASP A CA 1
ATOM 1529 C C . ASP A 1 191 ? 2.085 -3.667 7.440 1.00 80.75 191 ASP A C 1
ATOM 1531 O O . ASP A 1 191 ? 2.549 -4.411 6.574 1.00 80.75 191 ASP A O 1
ATOM 1535 N N . LEU A 1 192 ? 2.737 -3.388 8.575 1.00 82.44 192 LEU A N 1
ATOM 1536 C CA . LEU A 1 192 ? 4.056 -3.937 8.904 1.00 82.44 192 LEU A CA 1
ATOM 1537 C C . LEU A 1 192 ? 4.027 -5.468 8.948 1.00 82.44 192 LEU A C 1
ATOM 1539 O O . LEU A 1 192 ? 4.835 -6.119 8.289 1.00 82.44 192 LEU A O 1
ATOM 1543 N N . GLU A 1 193 ? 3.060 -6.046 9.660 1.00 84.25 193 GLU A N 1
ATOM 1544 C CA . GLU A 1 193 ? 2.890 -7.498 9.733 1.00 84.25 193 GLU A CA 1
ATOM 1545 C C . GLU A 1 193 ? 2.566 -8.099 8.364 1.00 84.25 193 GLU A C 1
ATOM 1547 O O . GLU A 1 193 ? 3.131 -9.122 7.985 1.00 84.25 193 GLU A O 1
ATOM 1552 N N . SER A 1 194 ? 1.701 -7.450 7.577 1.00 81.94 194 SER A N 1
ATOM 1553 C CA . SER A 1 194 ? 1.383 -7.923 6.227 1.00 81.94 194 SER A CA 1
ATOM 1554 C C . SER A 1 194 ? 2.606 -7.911 5.307 1.00 81.94 194 SER A C 1
ATOM 1556 O O . SER A 1 194 ? 2.735 -8.811 4.478 1.00 81.94 194 SER A O 1
ATOM 1558 N N . SER A 1 195 ? 3.491 -6.920 5.472 1.00 80.50 195 SER A N 1
ATOM 1559 C CA . SER A 1 195 ? 4.750 -6.752 4.741 1.00 80.50 195 SER A CA 1
ATOM 1560 C C . SER A 1 195 ? 5.769 -7.818 5.151 1.00 80.50 195 SER A C 1
ATOM 1562 O O . SER A 1 195 ? 6.369 -8.446 4.286 1.00 80.50 195 SER A O 1
ATOM 1564 N N . ARG A 1 196 ? 5.871 -8.127 6.451 1.00 81.62 196 ARG A N 1
ATOM 1565 C CA . ARG A 1 196 ? 6.680 -9.246 6.969 1.00 81.62 196 ARG A CA 1
ATOM 1566 C C . ARG A 1 196 ? 6.220 -10.603 6.447 1.00 81.62 196 ARG A C 1
ATOM 1568 O O . ARG A 1 196 ? 7.039 -11.405 6.020 1.00 81.62 196 ARG A O 1
ATOM 1575 N N . GLU A 1 197 ? 4.910 -10.843 6.418 1.00 79.38 197 GLU A N 1
ATOM 1576 C CA . GLU A 1 197 ? 4.327 -12.048 5.808 1.00 79.38 197 GLU A CA 1
ATOM 1577 C C . GLU A 1 197 ? 4.544 -12.105 4.278 1.00 79.38 197 GLU A C 1
ATOM 1579 O O . GLU A 1 197 ? 4.431 -13.174 3.682 1.00 79.38 197 GLU A O 1
ATOM 1584 N N . GLY A 1 198 ? 4.795 -10.963 3.628 1.00 76.06 198 GLY A N 1
ATOM 1585 C CA . GLY A 1 198 ? 5.085 -10.844 2.198 1.00 76.06 198 GLY A CA 1
ATOM 1586 C C . GLY A 1 198 ? 6.586 -10.892 1.919 1.00 76.06 198 GLY A C 1
ATOM 1587 O O . GLY A 1 198 ? 7.146 -11.965 1.699 1.00 76.06 198 GLY A O 1
ATOM 1588 N N . ALA A 1 199 ? 7.232 -9.726 1.932 1.00 70.00 199 ALA A N 1
ATOM 1589 C CA . ALA A 1 199 ? 8.659 -9.557 1.670 1.00 70.00 199 ALA A CA 1
ATOM 1590 C C . ALA A 1 199 ? 9.565 -10.354 2.620 1.00 70.00 199 ALA A C 1
ATOM 1592 O O . ALA A 1 199 ? 10.581 -10.870 2.171 1.00 70.00 199 ALA A O 1
ATOM 1593 N N . GLY A 1 200 ? 9.197 -10.505 3.897 1.00 66.81 200 GLY A N 1
ATOM 1594 C CA . GLY A 1 200 ? 10.016 -11.218 4.890 1.00 66.81 200 GLY A CA 1
ATOM 1595 C C . GLY A 1 200 ? 10.165 -12.720 4.638 1.00 66.81 200 GLY A C 1
ATOM 1596 O O . GLY A 1 200 ? 11.018 -13.361 5.241 1.00 66.81 200 GLY A O 1
ATOM 1597 N N . THR A 1 201 ? 9.368 -13.287 3.727 1.00 72.50 201 THR A N 1
ATOM 1598 C CA . THR A 1 201 ? 9.543 -14.672 3.260 1.00 72.50 201 THR A CA 1
ATOM 1599 C C . THR A 1 201 ? 10.567 -14.806 2.133 1.00 72.50 201 THR A C 1
ATOM 1601 O O . THR A 1 201 ? 10.980 -15.923 1.825 1.00 72.50 201 THR A O 1
ATOM 1604 N N . ARG A 1 202 ? 10.974 -13.696 1.502 1.00 80.25 202 ARG A N 1
ATOM 1605 C CA . ARG A 1 202 ? 11.896 -13.692 0.364 1.00 80.25 202 ARG A CA 1
ATOM 1606 C C . ARG A 1 202 ? 13.315 -13.422 0.835 1.00 80.25 202 ARG A C 1
ATOM 1608 O O . ARG A 1 202 ? 13.561 -12.487 1.591 1.00 80.25 202 ARG A O 1
ATOM 1615 N N . ASP A 1 203 ? 14.247 -14.209 0.319 1.00 84.25 203 ASP A N 1
ATOM 1616 C CA . ASP A 1 203 ? 15.671 -13.974 0.515 1.00 84.25 203 ASP A CA 1
ATOM 1617 C C . ASP A 1 203 ? 16.127 -12.790 -0.355 1.00 84.25 203 ASP A C 1
ATOM 1619 O O . ASP A 1 203 ? 15.873 -12.743 -1.561 1.00 84.25 203 ASP A O 1
ATOM 1623 N N . THR A 1 204 ? 16.774 -11.811 0.275 1.00 88.06 204 THR A N 1
ATOM 1624 C CA . THR A 1 204 ? 17.314 -10.606 -0.366 1.00 88.06 204 THR A CA 1
ATOM 1625 C C . THR A 1 204 ? 18.739 -10.808 -0.891 1.00 88.06 204 THR A C 1
ATOM 1627 O O . THR A 1 204 ? 19.375 -9.852 -1.340 1.00 88.06 204 THR A O 1
ATOM 1630 N N . ALA A 1 205 ? 19.266 -12.035 -0.891 1.00 91.06 205 ALA A N 1
ATOM 1631 C CA . ALA A 1 205 ? 20.543 -12.348 -1.514 1.00 91.06 205 ALA A CA 1
ATOM 1632 C C . ALA A 1 205 ? 20.581 -11.898 -2.987 1.00 91.06 205 ALA A C 1
ATOM 1634 O O . ALA A 1 205 ? 19.606 -12.012 -3.735 1.00 91.06 205 ALA A O 1
ATOM 1635 N N . ALA A 1 206 ? 21.743 -11.397 -3.415 1.00 92.00 206 ALA A N 1
ATOM 1636 C CA . ALA A 1 206 ? 21.895 -10.697 -4.692 1.00 92.00 206 ALA A CA 1
ATOM 1637 C C . ALA A 1 206 ? 21.424 -11.515 -5.907 1.00 92.00 206 ALA A C 1
ATOM 1639 O O . ALA A 1 206 ? 20.846 -10.954 -6.829 1.00 92.00 206 ALA A O 1
ATOM 1640 N N . HIS A 1 207 ? 21.615 -12.836 -5.896 1.00 92.56 207 HIS A N 1
ATOM 1641 C CA . HIS A 1 207 ? 21.210 -13.714 -6.995 1.00 92.56 207 HIS A CA 1
ATOM 1642 C C . HIS A 1 207 ? 19.680 -13.827 -7.146 1.00 92.56 207 HIS A C 1
ATOM 1644 O O . HIS A 1 207 ? 19.183 -13.840 -8.270 1.00 92.56 207 HIS A O 1
ATOM 1650 N N . PHE A 1 208 ? 18.919 -13.841 -6.045 1.00 92.19 208 PHE A N 1
ATOM 1651 C CA . PHE A 1 208 ? 17.452 -13.828 -6.101 1.00 92.19 208 PHE A CA 1
ATOM 1652 C C . PHE A 1 208 ? 16.916 -12.478 -6.568 1.00 92.19 208 PHE A C 1
ATOM 1654 O O . PHE A 1 208 ? 15.969 -12.420 -7.353 1.00 92.19 208 PHE A O 1
ATOM 1661 N N . VAL A 1 209 ? 17.534 -11.391 -6.104 1.00 93.56 209 VAL A N 1
ATOM 1662 C CA . VAL A 1 209 ? 17.171 -10.032 -6.521 1.00 93.56 209 VAL A CA 1
ATOM 1663 C C . VAL A 1 209 ? 17.487 -9.818 -8.001 1.00 93.56 209 VAL A C 1
ATOM 1665 O O . VAL A 1 209 ? 16.648 -9.288 -8.725 1.00 93.56 209 VAL A O 1
ATOM 1668 N N . ARG A 1 210 ? 18.654 -10.283 -8.467 1.00 94.81 210 ARG A N 1
ATOM 1669 C CA . ARG A 1 210 ? 19.051 -10.257 -9.879 1.00 94.81 210 ARG A CA 1
ATOM 1670 C C . ARG A 1 210 ? 18.029 -10.983 -10.747 1.00 94.81 210 ARG A C 1
ATOM 1672 O O . ARG A 1 210 ? 17.493 -10.366 -11.658 1.00 94.81 210 ARG A O 1
ATOM 1679 N N . LYS A 1 211 ? 17.689 -12.230 -10.402 1.00 93.06 211 LYS A N 1
ATOM 1680 C CA . LYS A 1 211 ? 16.676 -13.006 -11.129 1.00 93.06 211 LYS A CA 1
ATOM 1681 C C . LYS A 1 211 ? 15.334 -12.271 -11.199 1.00 93.06 211 LYS A C 1
ATOM 1683 O O . LYS A 1 211 ? 14.747 -12.157 -12.262 1.00 93.06 211 LYS A O 1
ATOM 1688 N N . HIS A 1 212 ? 14.869 -11.708 -10.083 1.00 91.62 212 HIS A N 1
ATOM 1689 C CA . HIS A 1 212 ? 13.611 -10.953 -10.054 1.00 91.62 212 HIS A CA 1
ATOM 1690 C C . HIS A 1 212 ? 13.644 -9.688 -10.926 1.00 91.62 212 HIS A C 1
ATOM 1692 O O . HIS A 1 212 ? 12.623 -9.305 -11.487 1.00 91.62 212 HIS A O 1
ATOM 1698 N N . LEU A 1 213 ? 14.793 -9.020 -11.040 1.00 91.81 213 LEU A N 1
ATOM 1699 C CA . LEU A 1 213 ? 14.961 -7.872 -11.937 1.00 91.81 213 LEU A CA 1
ATOM 1700 C C . LEU A 1 213 ? 14.990 -8.304 -13.411 1.00 91.81 213 LEU A C 1
ATOM 1702 O O . LEU A 1 213 ? 14.337 -7.661 -14.236 1.00 91.81 213 LEU A O 1
ATOM 1706 N N . GLU A 1 214 ? 15.662 -9.415 -13.715 1.00 90.94 214 GLU A N 1
ATOM 1707 C CA . GLU A 1 214 ? 15.678 -10.040 -15.044 1.00 90.94 214 GLU A CA 1
ATOM 1708 C C . GLU A 1 214 ? 14.264 -10.463 -15.478 1.00 90.94 214 GLU A C 1
ATOM 1710 O O . GLU A 1 214 ? 13.856 -10.155 -16.597 1.00 90.94 214 GLU A O 1
ATOM 1715 N N . ASP A 1 215 ? 13.468 -11.042 -14.572 1.00 85.44 215 ASP A N 1
ATOM 1716 C CA . ASP A 1 215 ? 12.071 -11.438 -14.816 1.00 85.44 215 ASP A CA 1
ATOM 1717 C C . ASP A 1 215 ? 11.163 -10.240 -15.173 1.00 85.44 215 ASP A C 1
ATOM 1719 O O . ASP A 1 215 ? 10.167 -10.387 -15.883 1.00 85.44 215 ASP A O 1
ATOM 1723 N N . ILE A 1 216 ? 11.503 -9.034 -14.704 1.00 85.56 216 ILE A N 1
ATOM 1724 C CA . ILE A 1 216 ? 10.808 -7.776 -15.037 1.00 85.56 216 ILE A CA 1
ATOM 1725 C C . ILE A 1 216 ? 11.354 -7.145 -16.335 1.00 85.56 216 ILE A C 1
ATOM 1727 O O . ILE A 1 216 ? 10.790 -6.182 -16.863 1.00 85.56 216 ILE A O 1
ATOM 1731 N N . GLY A 1 217 ? 12.437 -7.694 -16.887 1.00 86.12 217 GLY A N 1
ATOM 1732 C CA . GLY A 1 217 ? 13.079 -7.220 -18.109 1.00 86.12 217 GLY A CA 1
ATOM 1733 C C . GLY A 1 217 ? 14.104 -6.109 -17.878 1.00 86.12 217 GLY A C 1
ATOM 1734 O O . GLY A 1 217 ? 14.303 -5.272 -18.769 1.00 86.12 217 GLY A O 1
ATOM 1735 N N . LEU A 1 218 ? 14.710 -6.051 -16.685 1.00 89.19 218 LEU A N 1
ATOM 1736 C CA . LEU A 1 218 ? 15.931 -5.289 -16.426 1.00 89.19 218 LEU A CA 1
ATOM 1737 C C . LEU A 1 218 ? 17.130 -6.241 -16.491 1.00 89.19 218 LEU A C 1
ATOM 1739 O O . LEU A 1 218 ? 17.190 -7.207 -15.741 1.00 89.19 218 LEU A O 1
ATOM 1743 N N . ASP A 1 219 ? 18.081 -5.948 -17.374 1.00 92.75 219 ASP A N 1
ATOM 1744 C CA . ASP A 1 219 ? 19.292 -6.754 -17.531 1.00 92.75 219 ASP A CA 1
ATOM 1745 C C . ASP A 1 219 ? 20.056 -6.913 -16.203 1.00 92.75 219 ASP A C 1
ATOM 1747 O O . ASP A 1 219 ? 20.232 -5.947 -15.453 1.00 92.75 219 ASP A O 1
ATOM 1751 N N . GLY A 1 220 ? 20.497 -8.138 -15.915 1.00 92.38 220 GLY A N 1
ATOM 1752 C CA . GLY A 1 220 ? 21.124 -8.483 -14.644 1.00 92.38 220 GLY A CA 1
ATOM 1753 C C . GLY A 1 220 ? 22.491 -7.841 -14.425 1.00 92.38 220 GLY A C 1
ATOM 1754 O O . GLY A 1 220 ? 22.828 -7.518 -13.286 1.00 92.38 220 GLY A O 1
ATOM 1755 N N . ASP A 1 221 ? 23.262 -7.608 -15.488 1.00 93.75 221 ASP A N 1
ATOM 1756 C CA . ASP A 1 221 ? 24.564 -6.951 -15.381 1.00 93.75 221 ASP A CA 1
ATOM 1757 C C . ASP A 1 221 ? 24.378 -5.447 -15.166 1.00 93.75 221 ASP A C 1
ATOM 1759 O O . ASP A 1 221 ? 25.006 -4.868 -14.277 1.00 93.75 221 ASP A O 1
ATOM 1763 N N . ILE A 1 222 ? 23.421 -4.831 -15.872 1.00 93.12 222 ILE A N 1
ATOM 1764 C CA . ILE A 1 222 ? 22.995 -3.453 -15.587 1.00 93.12 222 ILE A CA 1
ATOM 1765 C C . ILE A 1 222 ? 22.513 -3.338 -14.133 1.00 93.12 222 ILE A C 1
ATOM 1767 O O . ILE A 1 222 ? 22.884 -2.403 -13.428 1.00 93.12 222 ILE A O 1
ATOM 1771 N N . ALA A 1 223 ? 21.716 -4.293 -13.651 1.00 93.69 223 ALA A N 1
ATOM 1772 C CA . ALA A 1 223 ? 21.195 -4.292 -12.288 1.00 93.69 223 ALA A CA 1
ATOM 1773 C C . ALA A 1 223 ? 22.273 -4.459 -11.201 1.00 93.69 223 ALA A C 1
ATOM 1775 O O . ALA A 1 223 ? 22.081 -4.003 -10.067 1.00 93.69 223 ALA A O 1
ATOM 1776 N N . GLN A 1 224 ? 23.375 -5.134 -11.527 1.00 94.12 224 GLN A N 1
ATOM 1777 C CA . GLN A 1 224 ? 24.438 -5.461 -10.584 1.00 94.12 224 GLN A CA 1
ATOM 1778 C C . GLN A 1 224 ? 25.546 -4.411 -10.536 1.00 94.12 224 GLN A C 1
ATOM 1780 O O . GLN A 1 224 ? 26.044 -4.131 -9.445 1.00 94.12 224 GLN A O 1
ATOM 1785 N N . TYR A 1 225 ? 25.932 -3.849 -11.683 1.00 93.56 225 TYR A N 1
ATOM 1786 C CA . TYR A 1 225 ? 27.123 -3.004 -11.794 1.00 93.56 225 TYR A CA 1
ATOM 1787 C C . TYR A 1 225 ? 26.817 -1.526 -12.025 1.00 93.56 225 TYR A C 1
ATOM 1789 O O . TYR A 1 225 ? 27.630 -0.686 -11.643 1.00 93.56 225 TYR A O 1
ATOM 1797 N N . ASN A 1 226 ? 25.662 -1.186 -12.606 1.00 95.25 226 ASN A N 1
ATOM 1798 C CA . ASN A 1 226 ? 25.324 0.212 -12.847 1.00 95.25 226 ASN A CA 1
ATOM 1799 C C . ASN A 1 226 ? 24.603 0.813 -11.645 1.00 95.25 226 ASN A C 1
ATOM 1801 O O . ASN A 1 226 ? 23.715 0.210 -11.037 1.00 95.25 226 ASN A O 1
ATOM 1805 N N . GLU A 1 227 ? 24.949 2.057 -11.348 1.00 96.06 227 GLU A N 1
ATOM 1806 C CA . GLU A 1 227 ? 24.178 2.883 -10.437 1.00 96.06 227 GLU A CA 1
ATOM 1807 C C . GLU A 1 227 ? 22.836 3.281 -11.054 1.00 96.06 227 GLU A C 1
ATOM 1809 O O . GLU A 1 227 ? 22.683 3.442 -12.270 1.00 96.06 227 GLU A O 1
ATOM 1814 N N . ILE A 1 228 ? 21.856 3.507 -10.186 1.00 94.75 228 ILE A N 1
ATOM 1815 C CA . ILE A 1 228 ? 20.530 3.997 -10.555 1.00 94.75 228 ILE A CA 1
ATOM 1816 C C . ILE A 1 228 ? 20.614 5.355 -11.273 1.00 94.75 228 ILE A C 1
ATOM 1818 O O . ILE A 1 228 ? 19.783 5.645 -12.140 1.00 94.75 228 ILE A O 1
ATOM 1822 N N . SER A 1 229 ? 21.617 6.176 -10.950 1.00 93.81 229 SER A N 1
ATOM 1823 C CA . SER A 1 229 ? 21.936 7.437 -11.629 1.00 93.81 229 SER A CA 1
ATOM 1824 C C . SER A 1 229 ? 22.037 7.272 -13.153 1.00 93.81 229 SER A C 1
ATOM 1826 O O . SER A 1 229 ? 21.453 8.071 -13.889 1.00 93.81 229 SER A O 1
ATOM 1828 N N . GLY A 1 230 ? 22.686 6.197 -13.611 1.00 91.19 230 GLY A N 1
ATOM 1829 C CA . GLY A 1 230 ? 22.930 5.880 -15.020 1.00 91.19 230 GLY A CA 1
ATOM 1830 C C . GLY A 1 230 ? 21.783 5.164 -15.737 1.00 91.19 230 GLY A C 1
ATOM 1831 O O . GLY A 1 230 ? 21.895 4.886 -16.930 1.00 91.19 230 GLY A O 1
ATOM 1832 N N . LEU A 1 231 ? 20.682 4.853 -15.048 1.00 90.62 231 LEU A N 1
ATOM 1833 C CA . LEU A 1 231 ? 19.531 4.205 -15.671 1.00 90.62 231 LEU A CA 1
ATOM 1834 C C . LEU A 1 231 ? 18.687 5.192 -16.482 1.00 90.62 231 LEU A C 1
ATOM 1836 O O . LEU A 1 231 ? 18.368 6.299 -16.036 1.00 90.62 231 LEU A O 1
ATOM 1840 N N . SER A 1 232 ? 18.231 4.734 -17.646 1.00 88.00 232 SER A N 1
ATOM 1841 C CA . SER A 1 232 ? 17.184 5.411 -18.412 1.00 88.00 232 SER A CA 1
ATOM 1842 C C . SER A 1 232 ? 15.876 5.495 -17.615 1.00 88.00 232 SER A C 1
ATOM 1844 O O . SER A 1 232 ? 15.639 4.714 -16.689 1.00 88.00 232 SER A O 1
ATOM 1846 N N . GLY A 1 233 ? 14.985 6.415 -18.001 1.00 83.31 233 GLY A N 1
ATOM 1847 C CA . GLY A 1 233 ? 13.662 6.548 -17.382 1.00 83.31 233 GLY A CA 1
ATOM 1848 C C . GLY A 1 233 ? 12.920 5.209 -17.314 1.00 83.31 233 GLY A C 1
ATOM 1849 O O . GLY A 1 233 ? 12.561 4.773 -16.224 1.00 83.31 233 GLY A O 1
ATOM 1850 N N . GLY A 1 234 ? 12.805 4.501 -18.445 1.00 81.75 234 GLY A N 1
ATOM 1851 C CA . GLY A 1 234 ? 12.142 3.192 -18.523 1.00 81.75 234 GLY A CA 1
ATOM 1852 C C . GLY A 1 234 ? 12.762 2.126 -17.611 1.00 81.75 234 GLY A C 1
ATOM 1853 O O . GLY A 1 234 ? 12.039 1.392 -16.938 1.00 81.75 234 GLY A O 1
ATOM 1854 N N . GLN A 1 235 ? 14.095 2.078 -17.505 1.00 87.44 235 GLN A N 1
ATOM 1855 C CA . GLN A 1 235 ? 14.784 1.172 -16.575 1.00 87.44 235 GLN A CA 1
ATOM 1856 C C . GLN A 1 235 ? 14.491 1.516 -15.108 1.00 87.44 235 GLN A C 1
ATOM 1858 O O . GLN A 1 235 ? 14.276 0.609 -14.303 1.00 87.44 235 GLN A O 1
ATOM 1863 N N . LYS A 1 236 ? 14.411 2.807 -14.755 1.00 88.06 236 LYS A N 1
ATOM 1864 C CA . LYS A 1 236 ? 14.016 3.231 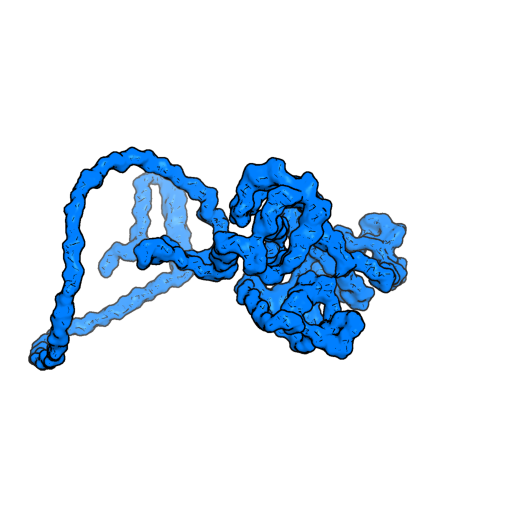-13.402 1.00 88.06 236 LYS A CA 1
ATOM 1865 C C . LYS A 1 236 ? 12.606 2.756 -13.058 1.00 88.06 236 LYS A C 1
ATOM 1867 O O . LYS A 1 236 ? 12.377 2.316 -11.939 1.00 88.06 236 LYS A O 1
ATOM 1872 N N . ILE A 1 237 ? 11.669 2.758 -14.004 1.00 85.75 237 ILE A N 1
ATOM 1873 C CA . ILE A 1 237 ? 10.306 2.258 -13.749 1.00 85.75 237 ILE A CA 1
ATOM 1874 C C . ILE A 1 237 ? 10.254 0.749 -13.641 1.00 85.75 237 ILE A C 1
ATOM 1876 O O . ILE A 1 237 ? 9.553 0.248 -12.766 1.00 85.75 237 ILE A O 1
ATOM 1880 N N . LYS A 1 238 ? 11.019 0.019 -14.459 1.00 86.81 238 LYS A N 1
ATOM 1881 C CA . LYS A 1 238 ? 11.187 -1.430 -14.275 1.00 86.81 238 LYS A CA 1
ATOM 1882 C C . LYS A 1 238 ? 11.673 -1.732 -12.856 1.00 86.81 238 LYS A C 1
ATOM 1884 O O . LYS A 1 238 ? 11.101 -2.595 -12.197 1.00 86.81 238 LYS A O 1
ATOM 1889 N N . LEU A 1 239 ? 12.625 -0.952 -12.337 1.00 90.62 239 LEU A N 1
ATOM 1890 C CA . LEU A 1 239 ? 13.076 -1.059 -10.949 1.00 90.62 239 LEU A CA 1
ATOM 1891 C C . LEU A 1 239 ? 11.967 -0.740 -9.927 1.00 90.62 239 LEU A C 1
ATOM 1893 O O . LEU A 1 239 ? 11.797 -1.500 -8.976 1.00 90.62 239 LEU A O 1
ATOM 1897 N N . VAL A 1 240 ? 11.175 0.324 -10.121 1.00 88.81 240 VAL A N 1
ATOM 1898 C CA . VAL A 1 240 ? 10.018 0.625 -9.247 1.00 88.81 240 VAL A CA 1
ATOM 1899 C C . VAL A 1 240 ? 9.023 -0.535 -9.237 1.00 88.81 240 VAL A C 1
ATOM 1901 O O . VAL A 1 240 ? 8.575 -0.963 -8.172 1.00 88.81 240 VAL A O 1
ATOM 1904 N N . ILE A 1 241 ? 8.647 -1.033 -10.417 1.00 87.38 241 ILE A N 1
ATOM 1905 C CA . ILE A 1 241 ? 7.684 -2.126 -10.569 1.00 87.38 241 ILE A CA 1
ATOM 1906 C C . ILE A 1 241 ? 8.236 -3.384 -9.898 1.00 87.38 241 ILE A C 1
ATOM 1908 O O . ILE A 1 241 ? 7.521 -4.028 -9.130 1.00 87.38 241 ILE A O 1
ATOM 1912 N N . ALA A 1 242 ? 9.516 -3.696 -10.110 1.00 89.94 242 ALA A N 1
ATOM 1913 C CA . ALA A 1 242 ? 10.181 -4.816 -9.465 1.00 89.94 242 ALA A CA 1
ATOM 1914 C C . ALA A 1 242 ? 10.152 -4.688 -7.937 1.00 89.94 242 ALA A C 1
ATOM 1916 O O . ALA A 1 242 ? 9.744 -5.630 -7.258 1.00 89.94 242 ALA A O 1
ATOM 1917 N N . ALA A 1 243 ? 10.502 -3.525 -7.386 1.00 89.94 243 ALA A N 1
ATOM 1918 C CA . ALA A 1 243 ? 10.457 -3.284 -5.947 1.00 89.94 243 ALA A CA 1
ATOM 1919 C C . ALA A 1 243 ? 9.025 -3.392 -5.388 1.00 89.94 243 ALA A C 1
ATOM 1921 O O . ALA A 1 243 ? 8.805 -3.999 -4.343 1.00 89.94 243 ALA A O 1
ATOM 1922 N N . CYS A 1 244 ? 8.029 -2.885 -6.118 1.00 87.88 244 CYS A N 1
ATOM 1923 C CA . CYS A 1 244 ? 6.614 -2.999 -5.767 1.00 87.88 244 CYS A CA 1
ATOM 1924 C C . CYS A 1 244 ? 6.146 -4.467 -5.713 1.00 87.88 244 CYS A C 1
ATOM 1926 O O . CYS A 1 244 ? 5.480 -4.885 -4.763 1.00 87.88 244 CYS A O 1
ATOM 1928 N N . LEU A 1 245 ? 6.534 -5.271 -6.707 1.00 88.31 245 LEU A N 1
ATOM 1929 C CA . LEU A 1 245 ? 6.182 -6.689 -6.805 1.00 88.31 245 LEU A CA 1
ATOM 1930 C C . LEU A 1 245 ? 6.990 -7.582 -5.857 1.00 88.31 245 LEU A C 1
ATOM 1932 O O . LEU A 1 245 ? 6.539 -8.683 -5.531 1.00 88.31 245 LEU A O 1
ATOM 1936 N N . TRP A 1 246 ? 8.141 -7.119 -5.361 1.00 88.75 246 TRP A N 1
ATOM 1937 C CA . TRP A 1 246 ? 8.941 -7.863 -4.387 1.00 88.75 246 TRP A CA 1
ATOM 1938 C C . TRP A 1 246 ? 8.133 -8.192 -3.126 1.00 88.75 246 TRP A C 1
ATOM 1940 O O . TRP A 1 246 ? 8.162 -9.326 -2.651 1.00 88.75 246 TRP A O 1
ATOM 1950 N N . ASN A 1 247 ? 7.300 -7.254 -2.660 1.00 83.81 247 ASN A N 1
ATOM 1951 C CA . ASN A 1 247 ? 6.430 -7.440 -1.494 1.00 83.81 247 ASN A CA 1
ATOM 1952 C C . ASN A 1 247 ? 5.228 -8.383 -1.745 1.00 83.81 247 ASN A C 1
ATOM 1954 O O . ASN A 1 247 ? 4.363 -8.532 -0.884 1.00 83.81 247 ASN A O 1
ATOM 1958 N N . ASN A 1 248 ? 5.130 -9.010 -2.924 1.00 86.31 248 ASN A N 1
ATOM 1959 C CA . ASN A 1 248 ? 4.027 -9.889 -3.323 1.00 86.31 248 ASN A CA 1
ATOM 1960 C C . ASN A 1 248 ? 2.639 -9.289 -2.985 1.00 86.31 248 ASN A C 1
ATOM 1962 O O . ASN A 1 248 ? 1.908 -9.830 -2.133 1.00 86.31 248 ASN A O 1
ATOM 1966 N N . PRO A 1 249 ? 2.307 -8.110 -3.547 1.00 88.19 249 PRO A N 1
ATOM 1967 C CA . PRO A 1 249 ? 1.059 -7.426 -3.251 1.00 88.19 249 PRO A CA 1
ATOM 1968 C C . PRO A 1 249 ? -0.131 -8.168 -3.865 1.00 88.19 249 PRO A C 1
ATOM 1970 O O . PRO A 1 249 ? -0.067 -8.631 -5.000 1.00 88.19 249 PRO A O 1
ATOM 1973 N N . GLN A 1 250 ? -1.254 -8.244 -3.146 1.00 87.31 250 GLN A N 1
ATOM 1974 C CA . GLN A 1 250 ? -2.473 -8.827 -3.720 1.00 87.31 250 GLN A CA 1
ATOM 1975 C C . GLN A 1 250 ? -3.241 -7.844 -4.608 1.00 87.31 250 GLN A C 1
ATOM 1977 O O . GLN A 1 250 ? -4.029 -8.266 -5.452 1.00 87.31 250 GLN A O 1
ATOM 1982 N N . ILE A 1 251 ? -3.043 -6.541 -4.400 1.00 87.06 251 ILE A N 1
ATOM 1983 C CA . ILE A 1 251 ? -3.538 -5.489 -5.288 1.00 87.06 251 ILE A CA 1
ATOM 1984 C C . ILE A 1 251 ? -2.342 -4.669 -5.741 1.00 87.06 251 ILE A C 1
ATOM 1986 O O . ILE A 1 251 ? -1.619 -4.128 -4.909 1.00 87.06 251 ILE A O 1
ATOM 1990 N N . CYS A 1 252 ? -2.167 -4.551 -7.051 1.00 88.12 252 CYS A N 1
ATOM 1991 C CA . CYS A 1 252 ? -1.207 -3.643 -7.659 1.00 88.12 252 CYS A CA 1
ATOM 1992 C C . CYS A 1 252 ? -1.972 -2.499 -8.328 1.00 88.12 252 CYS A C 1
ATOM 1994 O O . CYS A 1 252 ? -2.925 -2.743 -9.072 1.00 88.12 252 CYS A O 1
ATOM 1996 N N . VAL A 1 253 ? -1.577 -1.264 -8.039 1.00 87.38 253 VAL A N 1
ATOM 1997 C CA . VAL A 1 253 ? -2.127 -0.051 -8.641 1.00 87.38 253 VAL A CA 1
ATOM 1998 C C . VAL A 1 253 ? -1.030 0.618 -9.452 1.00 87.38 253 VAL A C 1
ATOM 2000 O O . VAL A 1 253 ? 0.040 0.912 -8.922 1.00 87.38 253 VAL A O 1
ATOM 2003 N N . LEU A 1 254 ? -1.316 0.855 -10.729 1.00 86.06 254 LEU A N 1
ATOM 2004 C CA . LEU A 1 254 ? -0.413 1.494 -11.679 1.00 86.06 254 LEU A CA 1
ATOM 2005 C C . LEU A 1 254 ? -1.062 2.801 -12.135 1.00 86.06 254 LEU A C 1
ATOM 2007 O O . LEU A 1 254 ? -2.095 2.762 -12.804 1.00 86.06 254 LEU A O 1
ATOM 2011 N N . ASP A 1 255 ? -0.492 3.937 -11.740 1.00 85.75 255 ASP A N 1
ATOM 2012 C CA . ASP A 1 255 ? -0.968 5.256 -12.164 1.00 85.75 255 ASP A CA 1
ATOM 2013 C C . ASP A 1 255 ? -0.223 5.684 -13.436 1.00 85.75 255 ASP A C 1
ATOM 2015 O O . ASP A 1 255 ? 0.993 5.856 -13.423 1.00 85.75 255 ASP A O 1
ATOM 2019 N N . GLU A 1 256 ? -0.958 5.793 -14.544 1.00 81.69 256 GLU A N 1
ATOM 2020 C CA . GLU A 1 256 ? -0.449 6.134 -15.884 1.00 81.69 256 GLU A CA 1
ATOM 2021 C C . GLU A 1 256 ? 0.786 5.325 -16.357 1.00 81.69 256 GLU A C 1
ATOM 2023 O O . GLU A 1 256 ? 1.800 5.903 -16.761 1.00 81.69 256 GLU A O 1
ATOM 2028 N N . PRO A 1 257 ? 0.718 3.975 -16.391 1.00 76.69 257 PRO A N 1
ATOM 2029 C CA . PRO A 1 257 ? 1.870 3.137 -16.742 1.00 76.69 257 PRO A CA 1
ATOM 2030 C C . PRO A 1 257 ? 2.383 3.348 -18.177 1.00 76.69 257 PRO A C 1
ATOM 2032 O O . PRO A 1 257 ? 3.542 3.067 -18.464 1.00 76.69 257 PRO A O 1
ATOM 2035 N N . SER A 1 258 ? 1.547 3.852 -19.088 1.00 74.62 258 SER A N 1
ATOM 2036 C CA . SER A 1 258 ? 1.912 4.072 -20.492 1.00 74.62 258 SER A CA 1
ATOM 2037 C C . SER A 1 258 ? 2.919 5.197 -20.709 1.00 74.62 258 SER A C 1
ATOM 2039 O O . SER A 1 258 ? 3.611 5.185 -21.719 1.00 74.62 258 SER A O 1
ATOM 2041 N N . ASN A 1 259 ? 3.000 6.177 -19.805 1.00 72.62 259 ASN A N 1
ATOM 2042 C CA . ASN A 1 259 ? 3.799 7.385 -20.044 1.00 72.62 259 ASN A CA 1
ATOM 2043 C C . ASN A 1 259 ? 5.303 7.129 -20.036 1.00 72.62 259 ASN A C 1
ATOM 2045 O O . ASN A 1 259 ? 6.075 7.968 -20.494 1.00 72.62 259 ASN A O 1
ATOM 2049 N N . PHE A 1 260 ? 5.722 6.002 -19.474 1.00 67.81 260 PHE A N 1
ATOM 2050 C CA . PHE A 1 260 ? 7.120 5.809 -19.158 1.00 67.81 260 PHE A CA 1
ATOM 2051 C C . PHE A 1 260 ? 7.639 4.382 -19.386 1.00 67.81 260 PHE A C 1
ATOM 2053 O O . PHE A 1 260 ? 8.821 4.111 -19.167 1.00 67.81 260 PHE A O 1
ATOM 2060 N N . LEU A 1 261 ?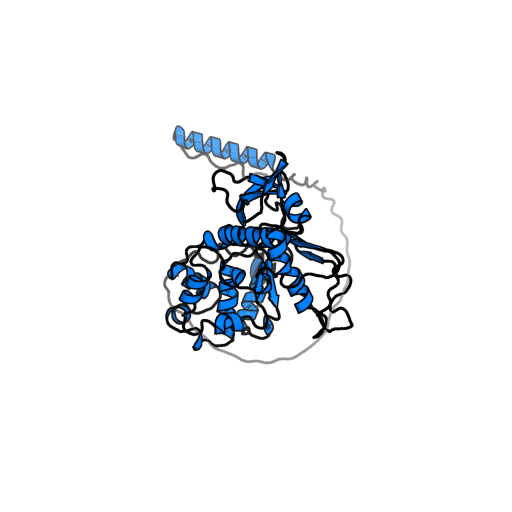 6.770 3.473 -19.827 1.00 70.25 261 LEU A N 1
ATOM 2061 C CA . LEU A 1 261 ? 7.169 2.151 -20.291 1.00 70.25 261 LEU A CA 1
ATOM 2062 C C . LEU A 1 261 ? 7.467 2.203 -21.789 1.00 70.25 261 LEU A C 1
ATOM 2064 O O . LEU A 1 261 ? 6.745 2.835 -22.560 1.00 70.25 261 LEU A O 1
ATOM 2068 N N . ASP A 1 262 ? 8.533 1.515 -22.194 1.00 72.00 262 ASP A N 1
ATOM 2069 C CA . ASP A 1 262 ? 8.774 1.231 -23.604 1.00 72.00 262 ASP A CA 1
ATOM 2070 C C . ASP A 1 262 ? 7.684 0.288 -24.151 1.00 72.00 262 ASP A C 1
ATOM 2072 O O . ASP A 1 262 ? 6.892 -0.309 -23.412 1.00 72.00 262 ASP A O 1
ATOM 2076 N N . ARG A 1 263 ? 7.602 0.182 -25.481 1.00 73.12 263 ARG A N 1
ATOM 2077 C CA . ARG A 1 263 ? 6.571 -0.623 -26.152 1.00 73.12 263 ARG A CA 1
ATOM 2078 C C . ARG A 1 263 ? 6.613 -2.088 -25.711 1.00 73.12 263 ARG A C 1
ATOM 2080 O O . ARG A 1 263 ? 5.557 -2.703 -25.561 1.00 73.12 263 ARG A O 1
ATOM 2087 N N . ASP A 1 264 ? 7.810 -2.613 -25.480 1.00 71.25 264 ASP A N 1
ATOM 2088 C CA . ASP A 1 264 ? 8.026 -4.008 -25.108 1.00 71.25 264 ASP A CA 1
ATOM 2089 C C . ASP A 1 264 ? 7.591 -4.274 -23.661 1.00 71.25 264 ASP A C 1
ATOM 2091 O O . ASP A 1 264 ? 6.858 -5.230 -23.409 1.00 71.25 264 ASP A O 1
ATOM 2095 N N . ALA A 1 265 ? 7.930 -3.397 -22.711 1.00 70.12 265 ALA A N 1
ATOM 2096 C CA . ALA A 1 265 ? 7.476 -3.499 -21.326 1.00 70.12 265 ALA A CA 1
ATOM 2097 C C . ALA A 1 265 ? 5.975 -3.237 -21.192 1.00 70.12 265 ALA A C 1
ATOM 2099 O O . ALA A 1 265 ? 5.316 -3.883 -20.378 1.00 70.12 265 ALA A O 1
ATOM 2100 N N . LEU A 1 266 ? 5.403 -2.340 -22.003 1.00 76.12 266 LEU A N 1
ATOM 2101 C CA . LEU A 1 266 ? 3.954 -2.155 -22.063 1.00 76.12 266 LEU A CA 1
ATOM 2102 C C . LEU A 1 266 ? 3.259 -3.411 -22.609 1.00 76.12 266 LEU A C 1
ATOM 2104 O O . LEU A 1 266 ? 2.216 -3.805 -22.089 1.00 76.12 266 LEU A O 1
ATOM 2108 N N . GLY A 1 267 ? 3.856 -4.069 -23.608 1.00 74.00 267 GLY A N 1
ATOM 2109 C CA . GLY A 1 267 ? 3.415 -5.367 -24.116 1.00 74.00 267 GLY A CA 1
ATOM 2110 C C . GLY A 1 267 ? 3.470 -6.456 -23.042 1.00 74.00 267 GLY A C 1
ATOM 2111 O O . GLY A 1 267 ? 2.470 -7.135 -22.808 1.00 74.00 267 GLY A O 1
ATOM 2112 N N . GLY A 1 268 ? 4.591 -6.568 -22.325 1.00 74.12 268 GLY A N 1
ATOM 2113 C CA . GLY A 1 268 ? 4.747 -7.493 -21.199 1.00 74.12 268 GLY A CA 1
ATOM 2114 C C . GLY A 1 268 ? 3.736 -7.235 -20.080 1.00 74.12 268 GLY A C 1
ATOM 2115 O O . GLY A 1 268 ? 3.107 -8.166 -19.578 1.00 74.12 268 GLY A O 1
ATOM 2116 N N . LEU A 1 269 ? 3.493 -5.966 -19.746 1.00 74.94 269 LEU A N 1
ATOM 2117 C CA . LEU A 1 269 ? 2.490 -5.570 -18.762 1.00 74.94 269 LEU A CA 1
ATOM 2118 C C . LEU A 1 269 ? 1.067 -5.918 -19.220 1.00 74.94 269 LEU A C 1
ATOM 2120 O O . LEU A 1 269 ? 0.270 -6.426 -18.431 1.00 74.94 269 LEU A O 1
ATOM 2124 N N . ALA A 1 270 ? 0.743 -5.675 -20.492 1.00 75.88 270 ALA A N 1
ATOM 2125 C CA . ALA A 1 270 ? -0.550 -6.029 -21.065 1.00 75.88 270 ALA A CA 1
ATOM 2126 C C . ALA A 1 270 ? -0.784 -7.546 -21.014 1.00 75.88 270 ALA A C 1
ATOM 2128 O O . ALA A 1 270 ? -1.864 -7.982 -20.615 1.00 75.88 270 ALA A O 1
ATOM 2129 N N . VAL A 1 271 ? 0.237 -8.346 -21.333 1.00 73.31 271 VAL A N 1
ATOM 2130 C CA . VAL A 1 271 ? 0.195 -9.810 -21.208 1.00 73.31 271 VAL A CA 1
ATOM 2131 C C . VAL A 1 271 ? 0.015 -10.237 -19.750 1.00 73.31 271 VAL A C 1
ATOM 2133 O O . VAL A 1 271 ? -0.833 -11.081 -19.475 1.00 73.31 271 VAL A O 1
ATOM 2136 N N . ALA A 1 272 ? 0.744 -9.628 -18.813 1.00 72.06 272 ALA A N 1
ATOM 2137 C CA . ALA A 1 272 ? 0.675 -9.964 -17.390 1.00 72.06 272 ALA A CA 1
ATOM 2138 C C . ALA A 1 272 ? -0.685 -9.626 -16.748 1.00 72.06 272 ALA A C 1
ATOM 2140 O O . ALA A 1 272 ? -1.146 -10.323 -15.841 1.00 72.06 272 ALA A O 1
ATOM 2141 N N . ILE A 1 273 ? -1.338 -8.550 -17.199 1.00 73.00 273 ILE A N 1
ATOM 2142 C CA . ILE A 1 273 ? -2.647 -8.119 -16.686 1.00 73.00 273 ILE A CA 1
ATOM 2143 C C . ILE A 1 273 ? -3.795 -8.860 -17.392 1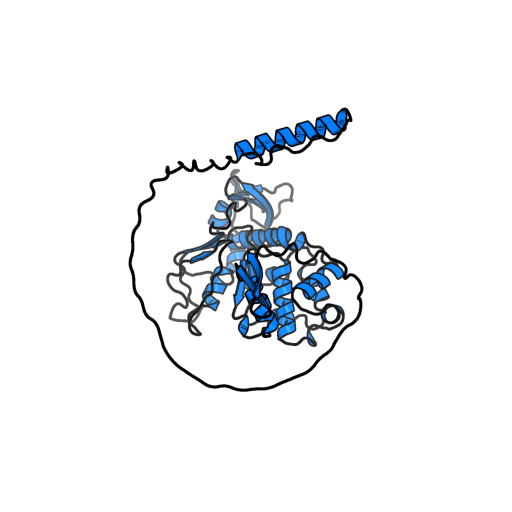.00 73.00 273 ILE A C 1
ATOM 2145 O O . ILE A 1 273 ? -4.851 -9.062 -16.775 1.00 73.00 273 ILE A O 1
ATOM 2149 N N . SER A 1 274 ? -3.602 -9.277 -18.650 1.00 65.38 274 SER A N 1
ATOM 2150 C CA . SER A 1 274 ? -4.634 -9.947 -19.442 1.00 65.38 274 SER A CA 1
ATOM 2151 C C . SER A 1 274 ? -4.987 -11.318 -18.854 1.00 65.38 274 SER A C 1
ATOM 2153 O O . SER A 1 274 ? -4.110 -12.153 -18.645 1.00 65.38 274 SER A O 1
ATOM 2155 N N . PRO A 1 275 ? -6.275 -11.605 -18.599 1.00 57.09 275 PRO A N 1
ATOM 2156 C CA . PRO A 1 275 ? -6.697 -12.895 -18.061 1.00 57.09 275 PRO A CA 1
ATOM 2157 C C . PRO A 1 275 ? -6.511 -14.048 -19.057 1.00 57.09 275 PRO A C 1
ATOM 2159 O O . PRO A 1 275 ? -6.416 -15.199 -18.627 1.00 57.09 275 PRO A O 1
ATOM 2162 N N . GLU A 1 276 ? -6.457 -13.754 -20.358 1.00 57.81 276 GLU A N 1
ATOM 2163 C CA . GLU A 1 276 ? -6.189 -14.720 -21.418 1.00 57.81 276 GLU A CA 1
ATOM 2164 C C . GLU A 1 276 ? -5.114 -14.177 -22.363 1.00 57.81 276 GLU A C 1
ATOM 2166 O O . GLU A 1 276 ? -5.227 -13.060 -22.875 1.00 57.81 276 GLU A O 1
ATOM 2171 N N . THR A 1 277 ? -4.079 -14.976 -22.611 1.00 56.50 277 THR A N 1
ATOM 2172 C CA . THR A 1 277 ? -3.016 -14.651 -23.567 1.00 56.50 277 THR A CA 1
ATOM 2173 C C . THR A 1 277 ? -3.159 -15.553 -24.783 1.00 56.50 277 THR A C 1
ATOM 2175 O O . THR A 1 277 ? -3.179 -16.781 -24.653 1.00 56.50 277 THR A O 1
ATOM 2178 N N . TRP A 1 278 ? -3.291 -14.928 -25.951 1.00 62.72 278 TRP A N 1
ATOM 2179 C CA . TRP A 1 278 ? -3.437 -15.586 -27.243 1.00 62.72 278 TRP A CA 1
ATOM 2180 C C . TRP A 1 278 ? -2.227 -15.186 -28.082 1.00 62.72 278 TRP A C 1
ATOM 2182 O O . TRP A 1 278 ? -2.178 -14.074 -28.602 1.00 62.72 278 TRP A O 1
ATOM 2192 N N . ASN A 1 279 ? -1.237 -16.070 -28.177 1.00 57.62 279 ASN A N 1
ATOM 2193 C CA . ASN A 1 279 ? -0.081 -15.821 -29.036 1.00 57.62 279 ASN A CA 1
ATOM 2194 C C . ASN A 1 279 ? -0.413 -16.299 -30.447 1.00 57.62 279 ASN A C 1
ATOM 2196 O O . ASN A 1 279 ? -0.856 -17.437 -30.619 1.00 57.62 279 ASN A O 1
ATOM 2200 N N . ILE A 1 280 ? -0.222 -15.430 -31.439 1.00 60.81 280 ILE A N 1
ATOM 2201 C CA . ILE A 1 280 ? -0.363 -15.752 -32.859 1.00 60.81 280 ILE A CA 1
ATOM 2202 C C . ILE A 1 280 ? 1.005 -15.553 -33.501 1.00 60.81 280 ILE A C 1
ATOM 2204 O O . ILE A 1 280 ? 1.543 -14.451 -33.444 1.00 60.81 280 ILE A O 1
ATOM 2208 N N . ASP A 1 281 ? 1.539 -16.610 -34.102 1.00 53.06 281 ASP A N 1
ATOM 2209 C CA . ASP A 1 281 ? 2.770 -16.576 -34.890 1.00 53.06 281 ASP A CA 1
ATOM 2210 C C . ASP A 1 281 ? 2.479 -17.162 -36.276 1.00 53.06 281 ASP A C 1
ATOM 2212 O O . ASP A 1 281 ? 1.745 -18.148 -36.390 1.00 53.06 281 ASP A O 1
ATOM 2216 N N . ASP A 1 282 ? 2.964 -16.498 -37.324 1.00 55.84 282 ASP A N 1
ATOM 2217 C CA . ASP A 1 282 ? 2.714 -16.838 -38.736 1.00 55.84 282 ASP A CA 1
ATOM 2218 C C . ASP A 1 282 ? 1.235 -17.173 -39.063 1.00 55.84 282 ASP A C 1
ATOM 2220 O O . ASP A 1 282 ? 0.890 -18.167 -39.705 1.00 55.84 282 ASP A O 1
ATOM 2224 N N . GLY A 1 283 ? 0.305 -16.366 -38.534 1.00 57.12 283 GLY A N 1
ATOM 2225 C CA . GLY A 1 283 ? -1.136 -16.535 -38.761 1.00 57.12 283 GLY A CA 1
ATOM 2226 C C . GLY A 1 283 ? -1.785 -17.726 -38.038 1.00 57.12 283 GLY A C 1
ATOM 2227 O O . GLY A 1 283 ? -2.950 -18.032 -38.300 1.00 57.12 283 GLY A O 1
ATOM 2228 N N . ARG A 1 284 ? -1.082 -18.393 -37.111 1.00 43.59 284 ARG A N 1
ATOM 2229 C CA . ARG A 1 284 ? -1.606 -19.509 -36.306 1.00 43.59 284 ARG A CA 1
ATOM 2230 C C . ARG A 1 284 ? -1.499 -19.226 -34.814 1.00 43.59 284 ARG A C 1
ATOM 2232 O O . ARG A 1 284 ? -0.506 -18.696 -34.333 1.00 43.59 284 ARG A O 1
ATOM 2239 N N . MET A 1 285 ? -2.528 -19.614 -34.061 1.00 53.53 285 MET A N 1
ATOM 2240 C CA . MET A 1 285 ? -2.519 -19.508 -32.600 1.00 53.53 285 MET A CA 1
ATOM 2241 C C . MET A 1 285 ? -1.558 -20.553 -32.009 1.00 53.53 285 MET A C 1
ATOM 2243 O O . MET A 1 285 ? -1.820 -21.750 -32.113 1.00 53.53 285 MET A O 1
ATOM 2247 N N . THR A 1 286 ? -0.461 -20.104 -31.397 1.00 66.44 286 THR A N 1
ATOM 2248 C CA . THR A 1 286 ? 0.612 -20.950 -30.844 1.00 66.44 286 THR A CA 1
ATOM 2249 C C . THR A 1 286 ? 0.447 -21.243 -29.354 1.00 66.44 286 THR A C 1
ATOM 2251 O O . THR A 1 286 ? 0.886 -22.292 -28.889 1.00 66.44 286 THR A O 1
ATOM 2254 N N . HIS A 1 287 ? -0.226 -20.372 -28.592 1.00 47.81 287 HIS A N 1
ATOM 2255 C CA . HIS A 1 287 ? -0.483 -20.591 -27.165 1.00 47.81 287 HIS A CA 1
ATOM 2256 C C . HIS A 1 287 ? -1.805 -19.955 -26.717 1.00 47.81 287 HIS A C 1
ATOM 2258 O O . HIS A 1 287 ? -2.076 -18.795 -27.035 1.00 47.81 287 HIS A O 1
ATOM 2264 N N . ARG A 1 288 ? -2.608 -20.709 -25.949 1.00 42.97 288 ARG A N 1
ATOM 2265 C CA . ARG A 1 288 ? -3.833 -20.240 -25.282 1.00 42.97 288 ARG A CA 1
ATOM 2266 C C . ARG A 1 288 ? -3.738 -20.557 -23.791 1.00 42.97 288 ARG A C 1
ATOM 2268 O O . ARG A 1 288 ? -3.931 -21.703 -23.394 1.00 42.97 288 ARG A O 1
ATOM 2275 N N . GLY A 1 289 ? -3.464 -19.545 -22.971 1.00 47.84 289 GLY A N 1
ATOM 2276 C CA . GLY A 1 289 ? -3.324 -19.700 -21.520 1.00 47.84 289 GLY A CA 1
ATOM 2277 C C . GLY A 1 289 ? -4.220 -18.742 -20.741 1.00 47.84 289 GLY A C 1
ATOM 2278 O O . GLY A 1 289 ? -4.403 -17.595 -21.147 1.00 47.84 289 GLY A O 1
ATOM 2279 N N . LYS A 1 290 ? -4.763 -19.206 -19.609 1.00 38.78 290 LYS A N 1
ATOM 2280 C CA . LYS A 1 290 ? -5.240 -18.311 -18.545 1.00 38.78 290 LYS A CA 1
ATOM 2281 C C . LYS A 1 290 ? -4.020 -17.805 -17.791 1.00 38.78 290 LYS A C 1
ATOM 2283 O O . LYS A 1 290 ? -3.147 -18.617 -17.494 1.00 38.78 290 LYS A O 1
ATOM 2288 N N . ALA A 1 291 ? -3.991 -16.526 -17.430 1.00 39.31 291 ALA A N 1
ATOM 2289 C CA . ALA A 1 291 ? -2.992 -15.990 -16.511 1.00 39.31 291 ALA A CA 1
ATOM 2290 C C . ALA A 1 291 ? -3.183 -16.605 -15.110 1.00 39.31 291 ALA A C 1
ATOM 2292 O O . ALA A 1 291 ? -3.765 -16.008 -14.204 1.00 39.31 291 ALA A O 1
ATOM 2293 N N . ALA A 1 292 ? -2.728 -17.845 -14.931 1.00 32.09 292 ALA A N 1
ATOM 2294 C CA . ALA A 1 292 ? -2.084 -18.203 -13.687 1.00 32.09 292 ALA A CA 1
ATOM 2295 C C . ALA A 1 292 ? -0.786 -17.396 -13.665 1.00 32.09 292 ALA A C 1
ATOM 2297 O O . ALA A 1 292 ? -0.111 -17.302 -14.690 1.00 32.09 292 ALA A O 1
ATOM 2298 N N . ILE A 1 293 ? -0.472 -16.779 -12.526 1.00 41.38 293 ILE A N 1
ATOM 2299 C CA . ILE A 1 293 ? 0.892 -16.328 -12.248 1.00 41.38 293 ILE A CA 1
ATOM 2300 C C . ILE A 1 293 ? 1.792 -17.477 -12.691 1.00 41.38 293 ILE A C 1
ATOM 2302 O O . ILE A 1 293 ? 1.594 -18.614 -12.262 1.00 41.38 293 ILE A O 1
ATOM 2306 N N . VAL A 1 294 ? 2.631 -17.195 -13.678 1.00 36.69 294 VAL A N 1
ATOM 2307 C CA . VAL A 1 294 ? 3.370 -18.206 -14.413 1.00 36.69 294 VAL A CA 1
ATOM 2308 C C . VAL A 1 294 ? 4.430 -18.765 -13.471 1.00 36.69 294 VAL A C 1
ATOM 2310 O O . VAL A 1 294 ? 5.527 -18.232 -13.375 1.00 36.69 294 VAL A O 1
ATOM 2313 N N . GLU A 1 295 ? 4.080 -19.812 -12.729 1.00 36.09 295 GLU A N 1
ATOM 2314 C CA . GLU A 1 295 ? 5.042 -20.594 -11.945 1.00 36.09 295 GLU A CA 1
ATOM 2315 C C . GLU A 1 295 ? 5.868 -21.530 -12.854 1.00 36.09 295 GLU A C 1
ATOM 2317 O O . GLU A 1 295 ? 6.942 -21.964 -12.455 1.00 36.09 295 GLU A O 1
ATOM 2322 N N . ASP A 1 296 ? 5.445 -21.752 -14.109 1.00 35.78 296 ASP A N 1
ATOM 2323 C CA . ASP A 1 296 ? 6.000 -22.788 -15.001 1.00 35.78 296 ASP A CA 1
ATOM 2324 C C . ASP A 1 296 ? 6.711 -22.282 -16.280 1.00 35.78 296 ASP A C 1
ATOM 2326 O O . ASP A 1 296 ? 7.029 -23.080 -17.157 1.00 35.78 296 ASP A O 1
ATOM 2330 N N . ALA A 1 297 ? 7.045 -20.990 -16.415 1.00 38.34 297 ALA A N 1
ATOM 2331 C CA . ALA A 1 297 ? 7.908 -20.530 -17.528 1.00 38.34 297 ALA A CA 1
ATOM 2332 C C . ALA A 1 297 ? 9.409 -20.801 -17.307 1.00 38.34 297 ALA A C 1
ATOM 2334 O O . ALA A 1 297 ? 10.220 -20.451 -18.159 1.00 38.34 297 ALA A O 1
ATOM 2335 N N . PHE A 1 298 ? 9.795 -21.416 -16.184 1.00 42.97 298 PHE A N 1
ATOM 2336 C CA . PHE A 1 298 ? 11.189 -21.446 -15.721 1.00 42.97 298 PHE A CA 1
ATOM 2337 C C . PHE A 1 298 ? 11.803 -22.843 -15.563 1.00 42.97 298 PHE A C 1
ATOM 2339 O O . PHE A 1 298 ? 12.795 -22.986 -14.849 1.00 42.97 298 PHE A O 1
ATOM 2346 N N . LEU A 1 299 ? 11.265 -23.878 -16.213 1.00 35.22 299 LEU A N 1
ATOM 2347 C CA . LEU A 1 299 ? 11.928 -25.186 -16.253 1.00 35.22 299 LEU A CA 1
ATOM 2348 C C . LEU A 1 299 ? 12.566 -25.435 -17.625 1.00 35.22 299 LEU A C 1
ATOM 2350 O O . LEU A 1 299 ? 11.886 -25.669 -18.622 1.00 35.22 299 LEU A O 1
ATOM 2354 N N . ASP A 1 300 ? 13.900 -25.377 -17.626 1.00 38.97 300 ASP A N 1
ATOM 2355 C CA . ASP A 1 300 ? 14.814 -25.709 -18.720 1.00 38.97 300 ASP A CA 1
ATOM 2356 C C . ASP A 1 300 ? 14.403 -26.968 -19.499 1.00 38.97 300 ASP A C 1
ATOM 2358 O O . ASP A 1 300 ? 14.280 -28.061 -18.936 1.00 38.97 300 ASP A O 1
ATOM 2362 N N . SER A 1 301 ? 14.358 -26.862 -20.831 1.00 32.78 301 SER A N 1
ATOM 2363 C CA . SER A 1 301 ? 14.574 -28.022 -21.698 1.00 32.78 301 SER A CA 1
ATOM 2364 C C . SER A 1 301 ? 15.651 -27.721 -22.740 1.00 32.78 301 SER A C 1
ATOM 2366 O O . SER A 1 301 ? 15.558 -26.818 -23.564 1.00 32.78 301 SER A O 1
ATOM 2368 N N . LYS A 1 302 ? 16.729 -28.497 -22.620 1.00 33.12 302 LYS A N 1
ATOM 2369 C CA . LYS A 1 302 ? 17.933 -28.516 -23.448 1.00 33.12 302 LYS A CA 1
ATOM 2370 C C . LYS A 1 302 ? 17.601 -28.601 -24.940 1.00 33.12 302 LYS A C 1
ATOM 2372 O O . LYS A 1 302 ? 16.917 -29.531 -25.364 1.00 33.12 302 LYS A O 1
ATOM 2377 N N . SER A 1 303 ? 18.208 -27.730 -25.740 1.00 29.55 303 SER A N 1
ATOM 2378 C CA . SER A 1 303 ? 18.276 -27.873 -27.197 1.00 29.55 303 SER A CA 1
ATOM 2379 C C . SER A 1 303 ? 18.999 -29.171 -27.589 1.00 29.55 303 SER A C 1
ATOM 2381 O O . SER A 1 303 ? 20.152 -29.366 -27.184 1.00 29.55 303 SER A O 1
ATOM 2383 N N . PRO A 1 304 ? 18.418 -30.050 -28.427 1.00 34.69 304 PRO A N 1
ATOM 2384 C CA . PRO A 1 304 ? 19.195 -31.037 -29.148 1.00 34.69 304 PRO A CA 1
ATOM 2385 C C . PRO A 1 304 ? 19.790 -30.393 -30.405 1.00 34.69 304 PRO A C 1
ATOM 2387 O O . PRO A 1 304 ? 19.092 -29.860 -31.261 1.00 34.69 304 PRO A O 1
ATOM 2390 N N . LYS A 1 305 ? 21.119 -30.451 -30.434 1.00 31.64 305 LYS A N 1
ATOM 2391 C CA . LYS A 1 305 ? 22.061 -30.488 -31.562 1.00 31.64 305 LYS A CA 1
ATOM 2392 C C . LYS A 1 305 ? 21.467 -30.570 -32.977 1.00 31.64 305 LYS A C 1
ATOM 2394 O O . LYS A 1 305 ? 20.580 -31.367 -33.264 1.00 31.64 305 LYS A O 1
ATOM 2399 N N . GLY A 1 306 ? 22.088 -29.800 -33.870 1.00 30.73 306 GLY A N 1
ATOM 2400 C CA . GLY A 1 306 ? 21.751 -29.708 -35.282 1.00 30.73 306 GLY A CA 1
ATOM 2401 C C . GLY A 1 306 ? 22.032 -30.944 -36.143 1.00 30.73 306 GLY A C 1
ATOM 2402 O O . GLY A 1 306 ? 22.789 -31.845 -35.794 1.00 30.73 306 GLY A O 1
ATOM 2403 N N . SER A 1 307 ? 21.407 -30.893 -37.315 1.00 28.55 307 SER A N 1
ATOM 2404 C CA . SER A 1 307 ? 21.661 -31.611 -38.568 1.00 28.55 307 SER A CA 1
ATOM 2405 C C . SER A 1 307 ? 20.841 -30.819 -39.598 1.00 28.55 307 SER A C 1
ATOM 2407 O O . SER A 1 307 ? 19.642 -30.661 -39.410 1.00 28.55 307 SER A O 1
ATOM 2409 N N . GLY A 1 308 ? 21.407 -30.100 -40.563 1.00 28.67 308 GLY A N 1
ATOM 2410 C CA . GLY A 1 308 ? 22.163 -30.655 -41.677 1.00 28.67 308 GLY A CA 1
ATOM 2411 C C . GLY A 1 308 ? 21.241 -30.798 -42.899 1.00 28.67 308 GLY A C 1
ATOM 2412 O O . GLY A 1 308 ? 20.420 -31.705 -42.934 1.00 28.67 308 GLY A O 1
ATOM 2413 N N . THR A 1 309 ? 21.430 -29.905 -43.883 1.00 30.80 309 THR A N 1
ATOM 2414 C CA . THR A 1 309 ? 21.173 -30.065 -45.339 1.00 30.80 309 THR A CA 1
ATOM 2415 C C . THR A 1 309 ? 19.738 -30.245 -45.874 1.00 30.80 309 THR A C 1
ATOM 2417 O O . THR A 1 309 ? 19.169 -31.324 -45.774 1.00 30.80 309 THR A O 1
ATOM 2420 N N . ASN A 1 310 ? 19.199 -29.224 -46.568 1.00 29.16 310 ASN A N 1
ATOM 2421 C CA . ASN A 1 310 ? 19.101 -29.160 -48.048 1.00 29.16 310 ASN A CA 1
ATOM 2422 C C . ASN A 1 310 ? 18.152 -28.034 -48.534 1.00 29.16 310 ASN A C 1
ATOM 2424 O O . ASN A 1 310 ? 16.937 -28.115 -48.392 1.00 29.16 310 ASN A O 1
ATOM 2428 N N . THR A 1 311 ? 18.710 -27.013 -49.189 1.00 30.25 311 THR A N 1
ATOM 2429 C CA . THR A 1 311 ? 18.125 -26.348 -50.382 1.00 30.25 311 THR A CA 1
ATOM 2430 C C . THR A 1 311 ? 18.394 -27.244 -51.615 1.00 30.25 311 THR A C 1
ATOM 2432 O O . THR A 1 311 ? 19.233 -28.136 -51.473 1.00 30.25 311 THR A O 1
ATOM 2435 N N . PRO A 1 312 ? 17.807 -27.059 -52.830 1.00 43.31 312 PRO A N 1
ATOM 2436 C CA . PRO A 1 312 ? 17.247 -25.838 -53.455 1.00 43.31 312 PRO A CA 1
ATOM 2437 C C . PRO A 1 312 ? 15.851 -26.093 -54.126 1.00 43.31 312 PRO A C 1
ATOM 2439 O O . PRO A 1 312 ? 15.323 -27.185 -54.009 1.00 43.31 312 PRO A O 1
ATOM 2442 N N . VAL A 1 313 ? 15.094 -25.183 -54.765 1.00 28.52 313 VAL A N 1
ATOM 2443 C CA . VAL A 1 313 ? 15.330 -24.445 -56.025 1.00 28.52 313 VAL A CA 1
ATOM 2444 C C . VAL A 1 313 ? 14.186 -23.428 -56.280 1.00 28.52 313 VAL A C 1
ATOM 2446 O O . VAL A 1 313 ? 13.008 -23.718 -56.129 1.00 28.52 313 VAL A O 1
ATOM 2449 N N . ARG A 1 314 ? 14.623 -22.248 -56.727 1.00 28.45 314 ARG A N 1
ATOM 2450 C CA . ARG A 1 314 ? 14.080 -21.141 -57.553 1.00 28.45 314 ARG A CA 1
ATOM 2451 C C . ARG A 1 314 ? 12.773 -21.266 -58.395 1.00 28.45 314 ARG A C 1
ATOM 2453 O O . ARG A 1 314 ? 12.538 -22.257 -59.076 1.00 28.45 314 ARG A O 1
ATOM 2460 N N . SER A 1 315 ? 12.178 -20.069 -58.594 1.00 28.92 315 SER A N 1
ATOM 2461 C CA . SER A 1 315 ? 11.327 -19.547 -59.707 1.00 28.92 315 SER A CA 1
ATOM 2462 C C . SER A 1 315 ? 9.799 -19.715 -59.552 1.00 28.92 315 SER A C 1
ATOM 2464 O O . SER A 1 315 ? 9.367 -20.747 -59.074 1.00 28.92 315 SER A O 1
ATOM 2466 N N . ARG A 1 316 ? 8.899 -18.775 -59.903 1.00 29.48 316 ARG A N 1
ATOM 2467 C CA . ARG A 1 316 ? 8.930 -17.556 -60.745 1.00 29.48 316 ARG A CA 1
ATOM 2468 C C . ARG A 1 316 ? 7.670 -16.697 -60.452 1.00 29.48 316 ARG A C 1
ATOM 2470 O O . ARG A 1 316 ? 6.655 -17.235 -60.027 1.00 29.48 316 ARG A O 1
ATOM 2477 N N . LEU A 1 317 ? 7.746 -15.389 -60.727 1.00 30.94 317 LEU A N 1
ATOM 2478 C CA . LEU A 1 317 ? 6.626 -14.428 -60.777 1.00 30.94 317 LEU A CA 1
ATOM 2479 C C . LEU A 1 317 ? 5.591 -14.774 -61.871 1.00 30.94 317 LEU A C 1
ATOM 2481 O O . LEU A 1 317 ? 5.982 -15.223 -62.948 1.00 30.94 317 LEU A O 1
ATOM 2485 N N . GLY A 1 318 ? 4.322 -14.413 -61.640 1.00 28.28 318 GLY A N 1
ATOM 2486 C CA . GLY A 1 318 ? 3.275 -14.298 -62.665 1.00 28.28 318 GLY A CA 1
ATOM 2487 C C . GLY A 1 318 ? 1.934 -13.815 -62.091 1.00 28.28 318 GLY A C 1
ATOM 2488 O O . GLY A 1 318 ? 1.246 -14.564 -61.410 1.00 28.28 318 GLY A O 1
ATOM 2489 N N . THR A 1 319 ? 1.613 -12.546 -62.337 1.00 30.50 319 THR A N 1
ATOM 2490 C CA . THR A 1 319 ? 0.430 -11.772 -61.901 1.00 30.50 319 THR A CA 1
ATOM 2491 C C . THR A 1 319 ? -0.814 -12.026 -62.811 1.00 30.50 319 THR A C 1
ATOM 2493 O O . THR A 1 319 ? -0.743 -12.926 -63.643 1.00 30.50 319 THR A O 1
ATOM 2496 N N . PRO A 1 320 ? -1.978 -11.338 -62.667 1.00 51.62 320 PRO A N 1
ATOM 2497 C CA . PRO A 1 320 ? -3.296 -11.978 -62.538 1.00 51.62 320 PRO A CA 1
ATOM 2498 C C . PRO A 1 320 ? -4.285 -11.668 -63.690 1.00 51.62 320 PRO A C 1
ATOM 2500 O O . PRO A 1 320 ? -4.034 -10.787 -64.503 1.00 51.62 320 PRO A O 1
ATOM 2503 N N . ALA A 1 321 ? -5.449 -12.328 -63.709 1.00 27.97 321 ALA A N 1
ATOM 2504 C CA . ALA A 1 321 ? -6.722 -11.856 -64.295 1.00 27.97 321 ALA A CA 1
ATOM 2505 C C . ALA A 1 321 ? -7.786 -12.940 -64.017 1.00 27.97 321 ALA A C 1
ATOM 2507 O O . ALA A 1 321 ? -7.544 -14.106 -64.298 1.00 27.97 321 ALA A O 1
ATOM 2508 N N . ALA A 1 322 ? -8.832 -12.687 -63.229 1.00 28.67 322 ALA A N 1
ATOM 2509 C CA . ALA A 1 322 ? -10.046 -11.911 -63.514 1.00 28.67 322 ALA A CA 1
ATOM 2510 C C . ALA A 1 322 ? -11.206 -12.813 -63.977 1.00 28.67 322 ALA A C 1
ATOM 2512 O O . ALA A 1 322 ? -11.105 -13.438 -65.023 1.00 28.67 322 ALA A O 1
ATOM 2513 N N . SER A 1 323 ? -12.281 -12.757 -63.170 1.00 30.00 323 SER A N 1
ATOM 2514 C CA . SER A 1 323 ? -13.706 -12.991 -63.478 1.00 30.00 323 SER A CA 1
ATOM 2515 C C . SER A 1 323 ? -14.080 -14.397 -64.002 1.00 30.00 323 SER A C 1
ATOM 2517 O O . SER A 1 323 ? -13.271 -15.121 -64.546 1.00 30.00 323 SER A O 1
ATOM 2519 N N . VAL A 1 324 ? -15.273 -14.954 -63.802 1.00 29.89 324 VAL A N 1
ATOM 2520 C CA . VAL A 1 324 ? -16.626 -14.405 -63.703 1.00 29.89 324 VAL A CA 1
ATOM 2521 C C . VAL A 1 324 ? -17.523 -15.475 -63.047 1.00 29.89 324 VAL A C 1
ATOM 2523 O O . VAL A 1 324 ? -17.284 -16.668 -63.195 1.00 29.89 324 VAL A O 1
ATOM 2526 N N . ASN A 1 325 ? -18.551 -14.996 -62.346 1.00 29.59 325 ASN A N 1
ATOM 2527 C CA . ASN A 1 325 ? -19.819 -15.618 -61.938 1.00 29.59 325 ASN A CA 1
ATOM 2528 C C . ASN A 1 325 ? -20.195 -17.031 -62.425 1.00 29.59 325 ASN A C 1
ATOM 2530 O O . ASN A 1 325 ? -20.136 -17.335 -63.612 1.00 29.59 325 ASN A O 1
ATOM 2534 N N . GLY A 1 326 ? -20.871 -17.762 -61.529 1.00 28.86 326 GLY A N 1
ATOM 2535 C CA . GLY A 1 326 ? -21.909 -18.712 -61.931 1.00 28.86 326 GLY A CA 1
ATOM 2536 C C . GLY A 1 326 ? -22.353 -19.683 -60.839 1.00 28.86 326 GLY A C 1
ATOM 2537 O O . GLY A 1 326 ? -21.878 -20.810 -60.800 1.00 28.86 326 GLY A O 1
ATOM 2538 N N . THR A 1 327 ? -23.301 -19.280 -59.990 1.00 38.12 327 THR A N 1
ATOM 2539 C CA . THR A 1 327 ? -24.204 -20.227 -59.303 1.00 38.12 327 THR A CA 1
ATOM 2540 C C . THR A 1 327 ? -25.312 -20.630 -60.284 1.00 38.12 327 THR A C 1
ATOM 2542 O O . THR A 1 327 ? -25.766 -19.780 -61.052 1.00 38.12 327 THR A O 1
ATOM 2545 N N . PRO A 1 328 ? -25.762 -21.893 -60.280 1.00 37.28 328 PRO A N 1
ATOM 2546 C CA . PRO A 1 328 ? -27.129 -22.197 -59.810 1.00 37.28 328 PRO A CA 1
ATOM 2547 C C . PRO A 1 328 ? -27.133 -23.509 -58.982 1.00 37.28 328 PRO A C 1
ATOM 2549 O O . PRO A 1 328 ? -26.307 -24.384 -59.202 1.00 37.28 328 PRO A O 1
ATOM 2552 N N . VAL A 1 329 ? -27.826 -23.668 -57.849 1.00 33.59 329 VAL A N 1
ATOM 2553 C CA . VAL A 1 329 ? -29.277 -23.780 -57.568 1.00 33.59 329 VAL A CA 1
ATOM 2554 C C . VAL A 1 329 ? -30.045 -24.772 -58.460 1.00 33.59 329 VAL A C 1
ATOM 2556 O O . VAL A 1 329 ? -30.201 -24.539 -59.652 1.00 33.59 329 VAL A O 1
ATOM 2559 N N . GLY A 1 330 ? -30.618 -25.808 -57.827 1.00 30.36 330 GLY A N 1
ATOM 2560 C CA . GLY A 1 330 ? -31.642 -26.724 -58.367 1.00 30.36 330 GLY A CA 1
ATOM 2561 C C . GLY A 1 330 ? -31.322 -28.187 -58.015 1.00 30.36 330 GLY A C 1
ATOM 2562 O O . GLY A 1 330 ? -30.435 -28.758 -58.625 1.00 30.36 330 GLY A O 1
ATOM 2563 N N . SER A 1 331 ? -31.789 -28.765 -56.902 1.00 28.77 331 SER A N 1
ATOM 2564 C CA . SER A 1 331 ? -33.157 -29.199 -56.545 1.00 28.77 331 SER A CA 1
ATOM 2565 C C . SER A 1 331 ? -33.606 -30.494 -57.241 1.00 28.77 331 SER A C 1
ATOM 2567 O O . SER A 1 331 ? -33.706 -30.531 -58.462 1.00 28.77 331 SER A O 1
ATOM 2569 N N . GLY A 1 332 ? -33.967 -31.496 -56.427 1.00 26.41 332 GLY A N 1
ATOM 2570 C CA . GLY A 1 332 ? -34.943 -32.537 -56.768 1.00 26.41 332 GLY A CA 1
ATOM 2571 C C . GLY A 1 332 ? -34.393 -33.942 -57.021 1.00 26.41 332 GLY A C 1
ATOM 2572 O O . GLY A 1 332 ? -33.854 -34.206 -58.087 1.00 26.41 332 GLY A O 1
ATOM 2573 N N . ALA A 1 333 ? -34.610 -34.858 -56.075 1.00 29.52 333 ALA A N 1
ATOM 2574 C CA . ALA A 1 333 ? -35.535 -35.989 -56.243 1.00 29.52 333 ALA A CA 1
ATOM 2575 C C . ALA A 1 333 ? -35.371 -36.985 -55.083 1.00 29.52 333 ALA A C 1
ATOM 2577 O O . ALA A 1 333 ? -34.268 -37.408 -54.745 1.00 29.52 333 ALA A O 1
ATOM 2578 N N . GLU A 1 334 ? -36.501 -37.304 -54.467 1.00 29.83 334 GLU A N 1
ATOM 2579 C CA . GLU A 1 334 ? -36.672 -38.294 -53.414 1.00 29.83 334 GLU A CA 1
ATOM 2580 C C . GLU A 1 334 ? -36.565 -39.710 -53.998 1.00 29.83 334 GLU A C 1
ATOM 2582 O O . GLU A 1 334 ? -37.108 -39.967 -55.071 1.00 29.83 334 GLU A O 1
ATOM 2587 N N . ASP A 1 335 ? -35.938 -40.636 -53.270 1.00 29.84 335 ASP A N 1
ATOM 2588 C CA . ASP A 1 335 ? -36.364 -42.036 -53.293 1.00 29.84 335 ASP A CA 1
ATOM 2589 C C . ASP A 1 335 ? -36.177 -42.658 -51.905 1.00 29.84 335 ASP A C 1
ATOM 2591 O O . ASP A 1 335 ? -35.199 -42.398 -51.195 1.00 29.84 335 ASP A O 1
ATOM 2595 N N . GLY A 1 336 ? -37.199 -43.400 -51.493 1.00 29.11 336 GLY A N 1
ATOM 2596 C CA . GLY A 1 336 ? -37.391 -43.913 -50.148 1.00 29.11 336 GLY A CA 1
ATOM 2597 C C . GLY A 1 336 ? -36.645 -45.221 -49.913 1.00 29.11 336 GLY A C 1
ATOM 2598 O O . GLY A 1 336 ? -36.711 -46.156 -50.703 1.00 29.11 336 GLY A O 1
ATOM 2599 N N . GLY A 1 337 ? -35.987 -45.309 -48.760 1.00 27.44 337 GLY A N 1
ATOM 2600 C CA . GLY A 1 337 ? -35.398 -46.538 -48.242 1.00 27.44 337 GLY A CA 1
ATOM 2601 C C . GLY A 1 337 ? -35.432 -46.512 -46.722 1.00 27.44 337 GLY A C 1
ATOM 2602 O O . GLY A 1 337 ? -34.609 -45.861 -46.083 1.00 27.44 337 GLY A O 1
ATOM 2603 N N . ASP A 1 338 ? -36.433 -47.180 -46.161 1.00 30.94 338 ASP A N 1
ATOM 2604 C CA . ASP A 1 338 ? -36.687 -47.312 -44.731 1.00 30.94 338 ASP A CA 1
ATOM 2605 C C . ASP A 1 338 ? -35.577 -48.153 -44.070 1.00 30.94 338 ASP A C 1
ATOM 2607 O O . ASP A 1 338 ? -35.380 -49.322 -44.405 1.00 30.94 338 ASP A O 1
ATOM 2611 N N . ALA A 1 339 ? -34.824 -47.556 -43.142 1.00 34.03 339 ALA A N 1
ATOM 2612 C CA . ALA A 1 339 ? -33.835 -48.254 -42.324 1.00 34.03 339 ALA A CA 1
ATOM 2613 C C . ALA A 1 339 ? -33.843 -47.712 -40.884 1.00 34.03 339 ALA A C 1
ATOM 2615 O O . ALA A 1 339 ? -33.498 -46.561 -40.614 1.00 34.03 339 ALA A O 1
ATOM 2616 N N . LEU A 1 340 ? -34.271 -48.591 -39.973 1.00 33.34 340 LEU A N 1
ATOM 2617 C CA . LEU A 1 340 ? -34.222 -48.548 -38.507 1.00 33.34 340 LEU A CA 1
ATOM 2618 C C . LEU A 1 340 ? -33.376 -47.415 -37.883 1.00 33.34 340 LEU A C 1
ATOM 2620 O O . LEU A 1 340 ? -32.145 -47.450 -37.872 1.00 33.34 340 LEU A O 1
ATOM 2624 N N . LYS A 1 341 ? -34.044 -46.466 -37.215 1.00 32.00 341 LYS A N 1
ATOM 2625 C CA . LYS A 1 341 ? -33.398 -45.521 -36.289 1.00 32.00 341 LYS A CA 1
ATOM 2626 C C . LYS A 1 341 ? -32.888 -46.268 -35.051 1.00 32.00 341 LYS A C 1
ATOM 2628 O O . LYS A 1 341 ? -33.672 -46.665 -34.190 1.00 32.00 341 LYS A O 1
ATOM 2633 N N . SER A 1 342 ? -31.571 -46.418 -34.930 1.00 33.09 342 SER A N 1
ATOM 2634 C CA . SER A 1 342 ? -30.918 -46.870 -33.701 1.00 33.09 342 SER A CA 1
ATOM 2635 C C . SER A 1 342 ? -30.977 -45.769 -32.631 1.00 33.09 342 SER A C 1
ATOM 2637 O O . SER A 1 342 ? -30.589 -44.618 -32.838 1.00 33.09 342 SER A O 1
ATOM 2639 N N . ILE A 1 343 ? -31.506 -46.111 -31.456 1.00 36.97 343 ILE A N 1
ATOM 2640 C CA . ILE A 1 343 ? -31.539 -45.223 -30.290 1.00 36.97 343 ILE A CA 1
ATOM 2641 C C . ILE A 1 343 ? -30.113 -45.109 -29.739 1.00 36.97 343 ILE A C 1
ATOM 2643 O O . ILE A 1 343 ? -29.623 -46.005 -29.051 1.00 36.97 343 ILE A O 1
ATOM 2647 N N . VAL A 1 344 ? -29.441 -43.988 -30.003 1.00 37.38 344 VAL A N 1
ATOM 2648 C CA . VAL A 1 344 ? -28.156 -43.659 -29.371 1.00 37.38 344 VAL A CA 1
ATOM 2649 C C . VAL A 1 344 ? -28.403 -43.324 -27.894 1.00 37.38 344 VAL A C 1
ATOM 2651 O O . VAL A 1 344 ? -28.799 -42.211 -27.541 1.00 37.38 344 VAL A O 1
ATOM 2654 N N . ARG A 1 345 ? -28.163 -44.288 -26.996 1.00 37.53 345 ARG A N 1
ATOM 2655 C CA . ARG A 1 345 ? -28.083 -44.037 -25.547 1.00 37.53 345 ARG A CA 1
ATOM 2656 C C . ARG A 1 345 ? -26.842 -43.180 -25.260 1.00 37.53 345 ARG A C 1
ATOM 2658 O O . ARG A 1 345 ? -25.717 -43.658 -25.357 1.00 37.53 345 ARG A O 1
ATOM 2665 N N . LYS A 1 346 ? -27.028 -41.910 -24.877 1.00 40.03 346 LYS A N 1
ATOM 2666 C CA . LYS A 1 346 ? -25.929 -41.049 -24.396 1.00 40.03 346 LYS A CA 1
ATOM 2667 C C . LYS A 1 346 ? -25.287 -41.666 -23.141 1.00 40.03 346 LYS A C 1
ATOM 2669 O O . LYS A 1 346 ? -25.962 -41.823 -22.123 1.00 40.03 346 LYS A O 1
ATOM 2674 N N . LYS A 1 347 ? -23.986 -41.984 -23.206 1.00 51.94 347 LYS A N 1
ATOM 2675 C CA . LYS A 1 347 ? -23.187 -42.471 -22.066 1.00 51.94 347 LYS A CA 1
ATOM 2676 C C . LYS A 1 347 ? -23.200 -41.437 -20.931 1.00 51.94 347 LYS A C 1
ATOM 2678 O O . LYS A 1 347 ? -22.925 -40.253 -21.135 1.00 51.94 347 LYS A O 1
ATOM 2683 N N . LYS A 1 348 ? -23.556 -41.882 -19.723 1.00 59.19 348 LYS A N 1
ATOM 2684 C CA . LYS A 1 348 ? -23.619 -41.048 -18.516 1.00 59.19 348 LYS A CA 1
ATOM 2685 C C . LYS A 1 348 ? -22.189 -40.806 -18.019 1.00 59.19 348 LYS A C 1
ATOM 2687 O O . LYS A 1 348 ? -21.529 -41.755 -17.614 1.00 59.19 348 LYS A O 1
ATOM 2692 N N . LYS A 1 349 ? -21.713 -39.554 -18.047 1.00 65.50 349 LYS A N 1
ATOM 2693 C CA . LYS A 1 349 ? -20.391 -39.186 -17.502 1.00 65.50 349 LYS A CA 1
ATOM 2694 C C . LYS A 1 349 ? -20.284 -39.622 -16.036 1.00 65.50 349 LYS A C 1
ATOM 2696 O O . LYS A 1 349 ? -21.187 -39.332 -15.247 1.00 65.50 349 LYS A O 1
ATOM 2701 N N . MET A 1 350 ? -19.185 -40.292 -15.682 1.00 70.25 350 MET A N 1
ATOM 2702 C CA . MET A 1 350 ? -18.930 -40.720 -14.307 1.00 70.25 350 MET A CA 1
ATOM 2703 C C . MET A 1 350 ? -18.889 -39.525 -13.352 1.00 70.25 350 MET A C 1
ATOM 2705 O O . MET A 1 350 ? -18.300 -38.479 -13.628 1.00 70.25 350 MET A O 1
ATOM 2709 N N . THR A 1 351 ? -19.537 -39.691 -12.203 1.00 76.62 351 THR A N 1
ATOM 2710 C CA . THR A 1 351 ? -19.541 -38.684 -11.137 1.00 76.62 351 THR A CA 1
ATOM 2711 C C . THR A 1 351 ? -18.180 -38.628 -10.437 1.00 76.62 351 THR A C 1
ATOM 2713 O O . THR A 1 351 ? -17.434 -39.605 -10.407 1.00 76.62 351 THR A O 1
ATOM 2716 N N . ARG A 1 352 ? -17.858 -37.493 -9.803 1.00 69.06 352 ARG A N 1
ATOM 2717 C CA . ARG A 1 352 ? -16.590 -37.292 -9.072 1.00 69.06 352 ARG A CA 1
ATOM 2718 C C . ARG A 1 352 ? -16.307 -38.388 -8.029 1.00 69.06 352 ARG A C 1
ATOM 2720 O O . ARG A 1 352 ? -15.155 -38.767 -7.846 1.00 69.06 352 ARG A O 1
ATOM 2727 N N . ASN A 1 353 ? -17.345 -38.920 -7.381 1.00 74.12 353 ASN A N 1
ATOM 2728 C CA . ASN A 1 353 ? -17.201 -40.007 -6.408 1.00 74.12 353 ASN A CA 1
ATOM 2729 C C . ASN A 1 353 ? -16.837 -41.344 -7.071 1.00 74.12 353 ASN A C 1
ATOM 2731 O O . ASN A 1 353 ? -16.053 -42.102 -6.508 1.00 74.12 353 ASN A O 1
ATOM 2735 N N . GLN A 1 354 ? -17.351 -41.615 -8.275 1.00 76.00 354 GLN A N 1
ATOM 2736 C CA . GLN A 1 354 ? -17.020 -42.828 -9.030 1.00 76.00 354 GLN A CA 1
ATOM 2737 C C . GLN A 1 354 ? -15.570 -42.799 -9.527 1.00 76.00 354 GLN A C 1
ATOM 2739 O O . GLN A 1 354 ? -14.874 -43.800 -9.381 1.00 76.00 354 GLN A O 1
ATOM 2744 N N . MET A 1 355 ? -15.081 -41.640 -9.991 1.00 75.06 355 MET A N 1
ATOM 2745 C CA . MET A 1 355 ? -13.665 -41.474 -10.355 1.00 75.06 355 MET A CA 1
ATOM 2746 C C . MET A 1 355 ? -12.734 -41.687 -9.154 1.00 75.06 355 MET A C 1
ATOM 2748 O O . MET A 1 355 ? -11.732 -42.389 -9.261 1.00 75.06 355 MET A O 1
ATOM 2752 N N . LYS A 1 356 ? -13.096 -41.160 -7.977 1.00 77.19 356 LYS A N 1
ATOM 2753 C CA . LYS A 1 356 ? -12.294 -41.334 -6.757 1.00 77.19 356 LYS A CA 1
ATOM 2754 C C . LYS A 1 356 ? -12.226 -42.801 -6.305 1.00 77.19 356 LYS A C 1
ATOM 2756 O O . LYS A 1 356 ? -11.156 -43.286 -5.955 1.00 77.19 356 LYS A O 1
ATOM 2761 N N . ALA A 1 357 ? -13.346 -43.524 -6.367 1.00 76.38 357 ALA A N 1
ATOM 2762 C CA . ALA A 1 357 ? -13.397 -44.951 -6.033 1.00 76.38 357 ALA A CA 1
ATOM 2763 C C . ALA A 1 357 ? -12.652 -45.838 -7.052 1.00 76.38 357 ALA A C 1
ATOM 2765 O O . ALA A 1 357 ? -12.210 -46.941 -6.725 1.00 76.38 357 ALA A O 1
ATOM 2766 N N . GLN A 1 358 ? -12.534 -45.391 -8.302 1.00 73.75 358 GLN A N 1
ATOM 2767 C CA . GLN A 1 358 ? -11.733 -46.059 -9.328 1.00 73.75 358 GLN A CA 1
ATOM 2768 C C . GLN A 1 358 ? -10.233 -45.877 -9.055 1.00 73.75 358 GLN A C 1
ATOM 2770 O O . GLN A 1 358 ? -9.472 -46.843 -9.079 1.00 73.75 358 GLN A O 1
ATOM 2775 N N . GLU A 1 359 ? -9.817 -44.659 -8.709 1.00 76.56 359 GLU A N 1
ATOM 2776 C CA . GLU A 1 359 ? -8.429 -44.335 -8.371 1.00 76.56 359 GLU A CA 1
ATOM 2777 C C . GLU A 1 359 ? -7.949 -45.063 -7.104 1.00 76.56 359 GLU A C 1
ATOM 2779 O O . GLU A 1 359 ? -6.833 -45.581 -7.055 1.00 76.56 359 GLU A O 1
ATOM 2784 N N . GLU A 1 360 ? -8.819 -45.200 -6.102 1.00 78.75 360 GLU A N 1
ATOM 2785 C CA . GLU A 1 360 ? -8.525 -45.960 -4.884 1.00 78.75 360 GLU A CA 1
ATOM 2786 C C . GLU A 1 360 ? -8.314 -47.456 -5.174 1.00 78.75 360 GLU A C 1
ATOM 2788 O O . GLU A 1 360 ? -7.353 -48.058 -4.690 1.00 78.75 360 GLU A O 1
ATOM 2793 N N . ARG A 1 361 ? -9.131 -48.040 -6.060 1.00 78.50 361 ARG A N 1
ATOM 2794 C CA . ARG A 1 361 ? -8.951 -49.422 -6.535 1.00 78.50 361 ARG A CA 1
ATOM 2795 C C . ARG A 1 361 ? -7.664 -49.609 -7.339 1.00 78.50 361 ARG A C 1
ATOM 2797 O O . ARG A 1 361 ? -7.011 -50.645 -7.200 1.00 78.50 361 ARG A O 1
ATOM 2804 N N . ARG A 1 362 ? -7.262 -48.620 -8.148 1.00 77.38 362 ARG A N 1
ATOM 2805 C CA . ARG A 1 362 ? -5.956 -48.623 -8.838 1.00 77.38 362 ARG A CA 1
ATOM 2806 C C . ARG A 1 362 ? -4.806 -48.593 -7.843 1.00 77.38 362 ARG A C 1
ATOM 2808 O O . ARG A 1 362 ? -3.860 -49.371 -7.962 1.00 77.38 362 ARG A O 1
ATOM 2815 N N . ARG A 1 363 ? -4.905 -47.729 -6.831 1.00 79.12 363 ARG A N 1
ATOM 2816 C CA . ARG A 1 363 ? -3.887 -47.605 -5.789 1.00 79.12 363 ARG A CA 1
ATOM 2817 C C . ARG A 1 363 ? -3.732 -48.907 -5.009 1.00 79.12 363 ARG A C 1
ATOM 2819 O O . ARG A 1 363 ? -2.601 -49.340 -4.823 1.00 79.12 363 ARG A O 1
ATOM 2826 N N . LEU A 1 364 ? -4.834 -49.552 -4.624 1.00 80.62 364 LEU A N 1
ATOM 2827 C CA . LEU A 1 364 ? -4.810 -50.836 -3.916 1.00 80.62 364 LEU A CA 1
ATOM 2828 C C . LEU A 1 364 ? -4.200 -51.959 -4.762 1.00 80.62 364 LEU A C 1
ATOM 2830 O O . LEU A 1 364 ? -3.342 -52.679 -4.261 1.00 80.62 364 LEU A O 1
ATOM 2834 N N . ARG A 1 365 ? -4.553 -52.068 -6.052 1.00 76.94 365 ARG A N 1
ATOM 2835 C CA . ARG A 1 365 ? -3.931 -53.048 -6.966 1.00 76.94 365 ARG A CA 1
ATOM 2836 C C . ARG A 1 365 ? -2.427 -52.827 -7.116 1.00 76.94 365 ARG A C 1
ATOM 2838 O O . ARG A 1 365 ? -1.655 -53.778 -7.039 1.00 76.94 365 ARG A O 1
ATOM 2845 N N . LYS A 1 366 ? -2.000 -51.573 -7.290 1.00 77.31 366 LYS A N 1
ATOM 2846 C CA . LYS A 1 366 ? -0.576 -51.224 -7.391 1.00 77.31 366 LYS A CA 1
ATOM 2847 C C . LYS A 1 366 ? 0.179 -51.543 -6.101 1.00 77.31 366 LYS A C 1
ATOM 2849 O O . LYS A 1 366 ? 1.313 -52.006 -6.162 1.00 77.31 366 LYS A O 1
ATOM 2854 N N . LEU A 1 367 ? -0.448 -51.301 -4.952 1.00 79.06 367 LEU A N 1
ATOM 2855 C CA . LEU A 1 367 ? 0.138 -51.578 -3.646 1.00 79.06 367 LEU A CA 1
ATOM 2856 C C . LEU A 1 367 ? 0.259 -53.090 -3.414 1.00 79.06 367 LEU A C 1
ATOM 2858 O O . LEU A 1 367 ? 1.335 -53.548 -3.060 1.00 79.06 367 LEU A O 1
ATOM 2862 N N . ALA A 1 368 ? -0.773 -53.871 -3.746 1.00 76.81 368 ALA A N 1
ATOM 2863 C CA . ALA A 1 368 ? -0.726 -55.333 -3.690 1.00 76.81 368 ALA A CA 1
ATOM 2864 C C . ALA A 1 368 ? 0.362 -55.926 -4.605 1.00 76.81 368 ALA A C 1
ATOM 2866 O O . ALA A 1 368 ? 1.082 -56.833 -4.193 1.00 76.81 368 ALA A O 1
ATOM 2867 N N . TRP A 1 369 ? 0.534 -55.380 -5.814 1.00 79.44 369 TRP A N 1
ATOM 2868 C CA . TRP A 1 369 ? 1.611 -55.784 -6.724 1.00 79.44 369 TRP A CA 1
ATOM 2869 C C . TRP A 1 369 ? 3.005 -55.483 -6.155 1.00 79.44 369 TRP A C 1
ATOM 2871 O O . TRP A 1 369 ? 3.884 -56.340 -6.206 1.00 79.44 369 TRP A O 1
ATOM 2881 N N . LEU A 1 370 ? 3.196 -54.301 -5.560 1.00 75.56 370 LEU A N 1
ATOM 2882 C CA . LEU A 1 370 ? 4.450 -53.939 -4.888 1.00 75.56 370 LEU A CA 1
ATOM 2883 C C . LEU A 1 370 ? 4.746 -54.831 -3.674 1.00 75.56 370 LEU A C 1
ATOM 2885 O O . LEU A 1 370 ? 5.910 -55.079 -3.381 1.00 75.56 370 LEU A O 1
ATOM 2889 N N . THR A 1 371 ? 3.714 -55.297 -2.968 1.00 78.88 371 THR A N 1
ATOM 2890 C CA . THR A 1 371 ? 3.868 -56.122 -1.763 1.00 78.88 371 THR A CA 1
ATOM 2891 C C . THR A 1 371 ? 4.130 -57.595 -2.074 1.00 78.88 371 THR A C 1
ATOM 2893 O O . THR A 1 371 ? 4.938 -58.213 -1.387 1.00 78.88 371 THR A O 1
ATOM 2896 N N . HIS A 1 372 ? 3.466 -58.170 -3.080 1.00 76.69 372 HIS A N 1
ATOM 2897 C CA . HIS A 1 372 ? 3.499 -59.619 -3.321 1.00 76.69 372 HIS A CA 1
ATOM 2898 C C . HIS A 1 372 ? 4.299 -60.043 -4.562 1.00 76.69 372 HIS A C 1
ATOM 2900 O O . HIS A 1 372 ? 4.636 -61.219 -4.673 1.00 76.69 372 HIS A O 1
ATOM 2906 N N . GLY A 1 373 ? 4.648 -59.111 -5.459 1.00 71.06 373 GLY A N 1
ATOM 2907 C CA . GLY A 1 373 ? 5.358 -59.409 -6.707 1.00 71.06 373 GLY A CA 1
ATOM 2908 C C . GLY A 1 373 ? 4.521 -60.210 -7.721 1.00 71.06 373 GLY A C 1
ATOM 2909 O O . GLY A 1 373 ? 3.537 -60.858 -7.376 1.00 71.06 373 GLY A O 1
ATOM 2910 N N . GLY A 1 374 ? 4.877 -60.132 -9.008 1.00 72.94 374 GLY A N 1
ATOM 2911 C CA . GLY A 1 374 ? 4.163 -60.794 -10.116 1.00 72.94 374 GLY A CA 1
ATOM 2912 C C . GLY A 1 374 ? 4.128 -59.948 -11.398 1.00 72.94 374 GLY A C 1
ATOM 2913 O O . GLY A 1 374 ? 4.718 -58.865 -11.424 1.00 72.94 374 GLY A O 1
ATOM 2914 N N . PRO A 1 375 ? 3.460 -60.394 -12.478 1.00 69.38 375 PRO A N 1
ATOM 2915 C CA . PRO A 1 375 ? 3.240 -59.565 -13.662 1.00 69.38 375 PRO A CA 1
ATOM 2916 C C . PRO A 1 375 ? 2.385 -58.338 -13.309 1.00 69.38 375 PRO A C 1
ATOM 2918 O O . PRO A 1 375 ? 1.430 -58.423 -12.535 1.00 69.38 375 PRO A O 1
ATOM 2921 N N . LYS A 1 376 ? 2.767 -57.170 -13.840 1.00 70.31 376 LYS A N 1
ATOM 2922 C CA . LYS A 1 376 ? 2.111 -55.893 -13.536 1.00 70.31 376 LYS A CA 1
ATOM 2923 C C . LYS A 1 376 ? 0.650 -55.934 -14.017 1.00 70.31 376 LYS A C 1
ATOM 2925 O O . LYS A 1 376 ? 0.441 -56.193 -15.200 1.00 70.31 376 LYS A O 1
ATOM 2930 N N . PRO A 1 377 ? -0.345 -55.654 -13.154 1.00 68.31 377 PRO A N 1
ATOM 2931 C CA . PRO A 1 377 ? -1.747 -55.675 -13.561 1.00 68.31 377 PRO A CA 1
ATOM 2932 C C . PRO A 1 377 ? -2.029 -54.586 -14.605 1.00 68.31 377 PRO A C 1
ATOM 2934 O O . PRO A 1 377 ? -1.597 -53.440 -14.442 1.00 68.31 377 PRO A O 1
ATOM 2937 N N . GLU A 1 378 ? -2.750 -54.950 -15.665 1.00 63.44 378 GLU A N 1
ATOM 2938 C CA . GLU A 1 378 ? -3.186 -54.022 -16.709 1.00 63.44 378 GLU A CA 1
ATOM 2939 C C . GLU A 1 378 ? -4.247 -53.044 -16.181 1.00 63.44 378 GLU A C 1
ATOM 2941 O O . GLU A 1 378 ? -5.060 -53.368 -15.309 1.00 63.44 378 GLU A O 1
ATOM 2946 N N . ASP A 1 379 ? -4.227 -51.818 -16.704 1.00 61.28 379 ASP A N 1
ATOM 2947 C CA . ASP A 1 379 ? -5.083 -50.715 -16.256 1.00 61.28 379 ASP A CA 1
ATOM 2948 C C . ASP A 1 379 ? -6.402 -50.679 -17.058 1.00 61.28 379 ASP A C 1
ATOM 2950 O O . ASP A 1 379 ? -6.798 -49.652 -17.601 1.00 61.28 379 ASP A O 1
ATOM 2954 N N . THR A 1 380 ? -7.075 -51.829 -17.171 1.00 56.91 380 THR A N 1
ATOM 2955 C CA . THR A 1 380 ? -8.200 -52.080 -18.099 1.00 56.91 380 THR A CA 1
ATOM 2956 C C . THR A 1 380 ? -9.548 -51.460 -17.709 1.00 56.91 380 THR A C 1
ATOM 2958 O O . THR A 1 380 ? -10.573 -51.808 -18.280 1.00 56.91 380 THR A O 1
ATOM 2961 N N . ASP A 1 381 ? -9.581 -50.474 -16.808 1.00 57.31 381 ASP A N 1
ATOM 2962 C CA . ASP A 1 381 ? -10.802 -49.679 -16.576 1.00 57.31 381 ASP A CA 1
ATOM 2963 C C . ASP A 1 381 ? -10.875 -48.418 -17.471 1.00 57.31 381 ASP A C 1
ATOM 2965 O O . ASP A 1 381 ? -11.587 -47.457 -17.156 1.00 57.31 381 ASP A O 1
ATOM 2969 N N . SER A 1 382 ? -10.104 -48.371 -18.562 1.00 49.47 382 SER A N 1
ATOM 2970 C CA . SER A 1 382 ? -10.321 -47.427 -19.661 1.00 49.47 382 SER A CA 1
ATOM 2971 C C . SER A 1 382 ? -11.503 -47.891 -20.508 1.00 49.47 382 SER A C 1
ATOM 2973 O O . SER A 1 382 ? -11.615 -49.068 -20.826 1.00 49.47 382 SER A O 1
ATOM 2975 N N . GLU A 1 383 ? -12.385 -46.956 -20.860 1.00 51.38 383 GLU A N 1
ATOM 2976 C CA . GLU A 1 383 ? -13.559 -47.152 -21.714 1.00 51.38 383 GLU A CA 1
ATOM 2977 C C . GLU A 1 383 ? -13.192 -47.728 -23.097 1.00 51.38 383 GLU A C 1
ATOM 2979 O O . GLU A 1 383 ? -13.126 -46.999 -24.082 1.00 51.38 383 GLU A O 1
ATOM 2984 N N . THR A 1 384 ? -12.979 -49.035 -23.190 1.00 35.41 384 THR A N 1
ATOM 2985 C CA . THR A 1 384 ? -12.754 -49.751 -24.448 1.00 35.41 384 THR A CA 1
ATOM 2986 C C . THR A 1 384 ? -13.265 -51.175 -24.306 1.00 35.41 384 THR A C 1
ATOM 2988 O O . THR A 1 384 ? -12.536 -52.038 -23.834 1.00 35.41 384 THR A O 1
ATOM 2991 N N . GLU A 1 385 ? -14.540 -51.382 -24.641 1.00 29.16 385 GLU A N 1
ATOM 2992 C CA . GLU A 1 385 ? -15.022 -52.319 -25.674 1.00 29.16 385 GLU A CA 1
ATOM 2993 C C . GLU A 1 385 ? -16.575 -52.266 -25.751 1.00 29.16 385 GLU A C 1
ATOM 2995 O O . GLU A 1 385 ? -17.186 -51.673 -24.857 1.00 29.16 385 GLU A O 1
ATOM 3000 N N . PRO A 1 386 ? -17.186 -52.679 -26.883 1.00 39.53 386 PRO A N 1
ATOM 3001 C CA . PRO A 1 386 ? -18.227 -51.924 -27.605 1.00 39.53 386 PRO A CA 1
ATOM 3002 C C . PRO A 1 386 ? -19.600 -51.765 -26.937 1.00 39.53 386 PRO A C 1
ATOM 3004 O O . PRO A 1 386 ? -20.087 -52.711 -26.279 1.00 39.53 386 PRO A O 1
#

InterPro domains:
  IPR000953 Chromo/chromo shadow domain [PS50013] (140-201)
  IPR000953 Chromo/chromo shadow domain [SM00298] (139-194)
  IPR003439 ABC transporter-like, ATP-binding domain [PF00005] (30-259)
  IPR003439 ABC transporter-like, ATP-binding domain [PS50893] (11-326)
  IPR003593 AAA+ ATPase domain [SM00382] (37-299)
  IPR015688 Elongation Factor 3, ABC2 domain, chromodomain-like insertion [cd18626] (139-194)
  IPR016197 Chromo-like domain superfamily [SSF54160] (140-196)
  IPR023780 Chromo domain [PF00385] (143-191)
  IPR027417 P-loop containing nucleoside triphosphate hydrolase [G3DSA:3.40.50.300] (2-274)
  IPR027417 P-loop containing nucleoside triphosphate hydrolase [SSF52540] (12-266)
  IPR047038 Elongation Factor 3, chromodomain-like insertion superfamily [G3DSA:2.40.50.990] (106-205)
  IPR050611 ABCF protein [PTHR19211] (6-274)